Protein AF-A0A817C9F8-F1 (afdb_monomer_lite)

Structure (mmCIF, N/CA/C/O backbone):
data_AF-A0A817C9F8-F1
#
_entry.id   AF-A0A817C9F8-F1
#
loop_
_atom_site.group_PDB
_atom_site.id
_atom_site.type_symbol
_atom_site.label_atom_id
_atom_site.label_alt_id
_atom_site.label_comp_id
_atom_site.label_asym_id
_atom_site.label_entity_id
_atom_site.label_seq_id
_atom_site.pdbx_PDB_ins_code
_atom_site.Cartn_x
_atom_site.Cartn_y
_atom_site.Cartn_z
_atom_site.occupancy
_atom_site.B_iso_or_equiv
_atom_site.auth_seq_id
_atom_site.auth_comp_id
_atom_site.auth_asym_id
_atom_site.auth_atom_id
_atom_site.pdbx_PDB_model_num
ATOM 1 N N . MET A 1 1 ? -70.436 -20.753 82.956 1.00 37.62 1 MET A N 1
ATOM 2 C CA . MET A 1 1 ? -70.720 -20.241 81.593 1.00 37.62 1 MET A CA 1
ATOM 3 C C . MET A 1 1 ? -69.766 -19.113 81.192 1.00 37.62 1 MET A C 1
ATOM 5 O O . MET A 1 1 ? -68.971 -19.349 80.297 1.00 37.62 1 MET A O 1
ATOM 9 N N . PHE A 1 2 ? -69.758 -17.947 81.858 1.00 42.78 2 PHE A N 1
ATOM 10 C CA . PHE A 1 2 ? -68.871 -16.815 81.502 1.00 42.78 2 PHE A CA 1
ATOM 11 C C . PHE A 1 2 ? -67.383 -17.172 81.336 1.00 42.78 2 PHE A C 1
ATOM 13 O O . PHE A 1 2 ? -66.762 -16.722 80.380 1.00 42.78 2 PHE A O 1
ATOM 20 N N . GLN A 1 3 ? -66.824 -18.027 82.197 1.00 46.31 3 GLN A N 1
ATOM 21 C CA . GLN A 1 3 ? -65.422 -18.447 82.095 1.00 46.31 3 GLN A CA 1
ATOM 22 C C . GLN A 1 3 ? -65.111 -19.233 80.803 1.00 46.31 3 GLN A C 1
ATOM 24 O O . GLN A 1 3 ? -64.116 -18.947 80.148 1.00 46.31 3 GLN A O 1
ATOM 29 N N . LEU A 1 4 ? -66.019 -20.109 80.351 1.00 47.19 4 LEU A N 1
ATOM 30 C CA . LEU A 1 4 ? -65.917 -20.784 79.046 1.00 47.19 4 LEU A CA 1
ATOM 31 C C . LEU A 1 4 ? -65.988 -19.794 77.871 1.00 47.19 4 LEU A C 1
ATOM 33 O O . LEU A 1 4 ? -65.312 -19.987 76.868 1.00 47.19 4 LEU A O 1
ATOM 37 N N . ILE A 1 5 ? -66.774 -18.718 77.990 1.00 51.72 5 ILE A N 1
ATOM 38 C CA . ILE A 1 5 ? -66.840 -17.655 76.971 1.00 51.72 5 ILE A CA 1
ATOM 39 C C . ILE A 1 5 ? -65.523 -16.860 76.943 1.00 51.72 5 ILE A C 1
ATOM 41 O O . ILE A 1 5 ? -65.024 -16.536 75.865 1.00 51.72 5 ILE A O 1
ATOM 45 N N . TYR A 1 6 ? -64.930 -16.588 78.109 1.00 58.44 6 TYR A N 1
ATOM 46 C CA . TYR A 1 6 ? -63.625 -15.933 78.224 1.00 58.44 6 TYR A CA 1
ATOM 47 C C . TYR A 1 6 ? -62.496 -16.794 77.636 1.00 58.44 6 TYR A C 1
ATOM 49 O O . TYR A 1 6 ? -61.717 -16.307 76.820 1.00 58.44 6 TYR A O 1
ATOM 57 N N . GLU A 1 7 ? -62.445 -18.083 77.971 1.00 55.41 7 GLU A N 1
ATOM 58 C CA . GLU A 1 7 ? -61.452 -19.024 77.443 1.00 55.41 7 GLU A CA 1
ATOM 59 C C . GLU A 1 7 ? -61.627 -19.254 75.934 1.00 55.41 7 GLU A C 1
ATOM 61 O O . GLU A 1 7 ? -60.643 -19.203 75.197 1.00 55.41 7 GLU A O 1
ATOM 66 N N . TYR A 1 8 ? -62.862 -19.384 75.433 1.00 50.66 8 TYR A N 1
ATOM 67 C CA . TYR A 1 8 ? -63.133 -19.469 73.993 1.00 50.66 8 TYR A CA 1
ATOM 68 C C . TYR A 1 8 ? -62.741 -18.181 73.249 1.00 50.66 8 TYR A C 1
ATOM 70 O O . TYR A 1 8 ? -62.176 -18.249 72.159 1.00 50.66 8 TYR A O 1
ATOM 78 N N . SER A 1 9 ? -62.963 -17.004 73.846 1.00 48.59 9 SER A N 1
ATOM 79 C CA . SER A 1 9 ? -62.485 -15.719 73.314 1.00 48.59 9 SER A CA 1
ATOM 80 C C . SER A 1 9 ? -60.952 -15.652 73.281 1.00 48.59 9 SER A C 1
ATOM 82 O O . SER A 1 9 ? -60.363 -15.270 72.269 1.00 48.59 9 SER A O 1
ATOM 84 N N . LEU A 1 10 ? -60.282 -16.101 74.347 1.00 51.88 10 LEU A N 1
ATOM 85 C CA . LEU A 1 10 ? -58.822 -16.138 74.443 1.00 51.88 10 LEU A CA 1
ATOM 86 C C . LEU A 1 10 ? -58.201 -17.117 73.431 1.00 51.88 10 LEU A C 1
ATOM 88 O O . LEU A 1 10 ? -57.188 -16.796 72.811 1.00 51.88 10 LEU A O 1
ATOM 92 N N . ILE A 1 11 ? -58.819 -18.284 73.227 1.00 49.66 11 ILE A N 1
ATOM 93 C CA . ILE A 1 11 ? -58.425 -19.273 72.215 1.00 49.66 11 ILE A CA 1
ATOM 94 C C . ILE A 1 11 ? -58.672 -18.725 70.805 1.00 49.66 11 ILE A C 1
ATOM 96 O O . ILE A 1 11 ? -57.770 -18.786 69.975 1.00 49.66 11 ILE A O 1
ATOM 100 N N . LYS A 1 12 ? -59.834 -18.115 70.538 1.00 49.22 12 LYS A N 1
ATOM 101 C CA . LYS A 1 12 ? -60.154 -17.523 69.230 1.00 49.22 12 LYS A CA 1
ATOM 102 C C . LYS A 1 12 ? -59.205 -16.378 68.864 1.00 49.22 12 LYS A C 1
ATOM 104 O O . LYS A 1 12 ? -58.719 -16.339 67.739 1.00 49.22 12 LYS A O 1
ATOM 109 N N . ASN A 1 13 ? -58.878 -15.496 69.809 1.00 51.25 13 ASN A N 1
ATOM 110 C CA . ASN A 1 13 ? -57.896 -14.428 69.595 1.00 51.25 13 ASN A CA 1
ATOM 111 C C . ASN A 1 13 ? -56.474 -14.980 69.387 1.00 51.25 13 ASN A C 1
ATOM 113 O O . ASN A 1 13 ? -55.714 -14.424 68.596 1.00 51.25 13 ASN A O 1
ATOM 117 N N . LYS A 1 14 ? -56.115 -16.099 70.035 1.00 51.72 14 LYS A N 1
ATOM 118 C CA . LYS A 1 14 ? -54.856 -16.806 69.755 1.00 51.72 14 LYS A CA 1
ATOM 119 C C . LYS A 1 14 ? -54.850 -17.445 68.362 1.00 51.72 14 LYS A C 1
ATOM 121 O O . LYS A 1 14 ? -53.860 -17.268 67.664 1.00 51.72 14 LYS A O 1
ATOM 126 N N . LEU A 1 15 ? -55.924 -18.113 67.926 1.00 45.56 15 LEU A N 1
ATOM 127 C CA . LEU A 1 15 ? -56.020 -18.647 66.558 1.00 45.56 15 LEU A CA 1
ATOM 128 C C . LEU A 1 15 ? -55.927 -17.532 65.512 1.00 45.56 15 LEU A C 1
ATOM 130 O O . LEU A 1 15 ? -55.116 -17.637 64.606 1.00 45.56 15 LEU A O 1
ATOM 134 N N . PHE A 1 16 ? -56.669 -16.436 65.679 1.00 50.16 16 PHE A N 1
ATOM 135 C CA . PHE A 1 16 ? -56.643 -15.309 64.739 1.00 50.16 16 PHE A CA 1
ATOM 136 C C . PHE A 1 16 ? -55.262 -14.626 64.675 1.00 50.16 16 PHE A C 1
ATOM 138 O O . PHE A 1 16 ? -54.822 -14.180 63.617 1.00 50.16 16 PHE A O 1
ATOM 145 N N . SER A 1 17 ? -54.535 -14.600 65.801 1.00 57.84 17 SER A N 1
ATOM 146 C CA . SER A 1 17 ? -53.122 -14.201 65.841 1.00 57.84 17 SER A CA 1
ATOM 147 C C . SER A 1 17 ? -52.230 -15.172 65.054 1.00 57.84 17 SER A C 1
ATOM 149 O O . SER A 1 17 ? -51.411 -14.726 64.255 1.00 57.84 17 SER A O 1
ATOM 151 N N . TYR A 1 18 ? -52.424 -16.488 65.206 1.00 49.78 18 TYR A N 1
ATOM 152 C CA . TYR A 1 18 ? -51.691 -17.510 64.447 1.00 49.78 18 TYR A CA 1
ATOM 153 C C . TYR A 1 18 ? -51.988 -17.468 62.941 1.00 49.78 18 TYR A C 1
ATOM 155 O O . TYR A 1 18 ? -51.045 -17.501 62.160 1.00 49.78 18 TYR A O 1
ATOM 163 N N . GLU A 1 19 ? -53.249 -17.331 62.523 1.00 58.56 19 GLU A N 1
ATOM 164 C CA . GLU A 1 19 ? -53.637 -17.200 61.108 1.00 58.56 19 GLU A CA 1
ATOM 165 C C . GLU A 1 19 ? -53.006 -15.953 60.469 1.00 58.56 19 GLU A C 1
ATOM 167 O O . GLU A 1 19 ? -52.483 -16.019 59.354 1.00 58.56 19 GLU A O 1
ATOM 172 N N . LYS A 1 20 ? -52.979 -14.820 61.191 1.00 59.16 20 LYS A N 1
ATOM 173 C CA . LYS A 1 20 ? -52.287 -13.605 60.737 1.00 59.16 20 LYS A CA 1
ATOM 174 C C . LYS A 1 20 ? -50.774 -13.812 60.642 1.00 59.16 20 LYS A C 1
ATOM 176 O O . LYS A 1 20 ? -50.188 -13.448 59.626 1.00 59.16 20 LYS A O 1
ATOM 181 N N . LEU A 1 21 ? -50.156 -14.420 61.658 1.00 52.12 21 LEU A N 1
ATOM 182 C CA . LEU A 1 21 ? -48.716 -14.692 61.677 1.00 52.12 21 LEU A CA 1
ATOM 183 C C . LEU A 1 21 ? -48.310 -15.673 60.566 1.00 52.12 21 LEU A C 1
ATOM 185 O O . LEU A 1 21 ? -47.254 -15.521 59.960 1.00 52.12 21 LEU A O 1
ATOM 189 N N . GLU A 1 22 ? -49.160 -16.654 60.260 1.00 53.97 22 GLU A N 1
ATOM 190 C CA . GLU A 1 22 ? -48.961 -17.586 59.154 1.00 53.97 22 GLU A CA 1
ATOM 191 C C . GLU A 1 22 ? -49.121 -16.890 57.797 1.00 53.97 22 GLU A C 1
ATOM 193 O O . GLU A 1 22 ? -48.325 -17.128 56.891 1.00 53.97 22 GLU A O 1
ATOM 198 N N . HIS A 1 23 ? -50.095 -15.988 57.645 1.00 63.59 23 HIS A N 1
ATOM 199 C CA . HIS A 1 23 ? -50.252 -15.202 56.422 1.00 63.59 23 HIS A CA 1
ATOM 200 C C . HIS A 1 23 ? -49.068 -14.244 56.195 1.00 63.59 23 HIS A C 1
ATOM 202 O O . HIS A 1 23 ? -48.556 -14.155 55.076 1.00 63.59 23 HIS A O 1
ATOM 208 N N . GLU A 1 24 ? -48.569 -13.589 57.248 1.00 59.28 24 GLU A N 1
ATOM 209 C CA . GLU A 1 24 ? -47.349 -12.767 57.218 1.00 59.28 24 GLU A CA 1
ATOM 210 C C . GLU A 1 24 ? -46.097 -13.614 56.924 1.00 59.28 24 GLU A C 1
ATOM 212 O O . GLU A 1 24 ? -45.284 -13.235 56.084 1.00 59.28 24 GLU A O 1
ATOM 217 N N . ALA A 1 25 ? -45.962 -14.806 57.514 1.00 49.41 25 ALA A N 1
ATOM 218 C CA . ALA A 1 25 ? -44.856 -15.721 57.222 1.00 49.41 25 ALA A CA 1
ATOM 219 C C . ALA A 1 25 ? -44.895 -16.263 55.780 1.00 49.41 25 ALA A C 1
ATOM 221 O O . ALA A 1 25 ? -43.865 -16.279 55.103 1.00 49.41 25 ALA A O 1
ATOM 222 N N . ARG A 1 26 ? -46.074 -16.663 55.280 1.00 53.75 26 ARG A N 1
ATOM 223 C CA . ARG A 1 26 ? -46.273 -17.112 53.890 1.00 53.75 26 ARG A CA 1
ATOM 224 C C . ARG A 1 26 ? -45.956 -15.986 52.902 1.00 53.75 26 ARG A C 1
ATOM 226 O O . ARG A 1 26 ? -45.233 -16.221 51.938 1.00 53.75 26 ARG A O 1
ATOM 233 N N . THR A 1 27 ? -46.436 -14.764 53.145 1.00 59.94 27 THR A N 1
ATOM 234 C CA . THR A 1 27 ? -46.172 -13.610 52.261 1.00 59.94 27 THR A CA 1
ATOM 235 C C . THR A 1 27 ? -44.717 -13.138 52.317 1.00 59.94 27 THR A C 1
ATOM 237 O O . THR A 1 27 ? -44.156 -12.833 51.263 1.00 59.94 27 THR A O 1
ATOM 240 N N . LEU A 1 28 ? -44.057 -13.155 53.481 1.00 52.25 28 LEU A N 1
ATOM 241 C CA . LEU A 1 28 ? -42.611 -12.914 53.593 1.00 52.25 28 LEU A CA 1
ATOM 242 C C . LEU A 1 28 ? -41.798 -13.945 52.802 1.00 52.25 28 LEU A C 1
ATOM 244 O O . LEU A 1 28 ? -40.912 -13.563 52.033 1.00 52.25 28 LEU A O 1
ATOM 248 N N . LEU A 1 29 ? -42.122 -15.235 52.951 1.00 54.03 29 LEU A N 1
ATOM 249 C CA . LEU A 1 29 ? -41.448 -16.330 52.253 1.00 54.03 29 LEU A CA 1
ATOM 250 C C . LEU A 1 29 ? -41.598 -16.198 50.731 1.00 54.03 29 LEU A C 1
ATOM 252 O O . LEU A 1 29 ? -40.601 -16.229 50.010 1.00 54.03 29 LEU A O 1
ATOM 256 N N . ASP A 1 30 ? -42.820 -15.976 50.246 1.00 51.69 30 ASP A N 1
ATOM 257 C CA . ASP A 1 30 ? -43.106 -15.837 48.816 1.00 51.69 30 ASP A CA 1
ATOM 258 C C . ASP A 1 30 ? -42.467 -14.562 48.225 1.00 51.69 30 ASP A C 1
ATOM 260 O O . ASP A 1 30 ? -41.926 -14.577 47.117 1.00 51.69 30 ASP A O 1
ATOM 264 N N . THR A 1 31 ? -42.411 -13.471 49.000 1.00 54.50 31 THR A N 1
ATOM 265 C CA . THR A 1 31 ? -41.718 -12.230 48.608 1.00 54.50 31 THR A CA 1
ATOM 266 C C . THR A 1 31 ? -40.200 -12.419 48.532 1.00 54.50 31 THR A C 1
ATOM 268 O O . THR A 1 31 ? -39.571 -11.925 47.595 1.00 54.50 31 THR A O 1
ATOM 271 N N . HIS A 1 32 ? -39.589 -13.154 49.470 1.00 51.75 32 HIS A N 1
ATOM 272 C CA . HIS A 1 32 ? -38.157 -13.478 49.423 1.00 51.75 32 HIS A CA 1
ATOM 273 C C . HIS A 1 32 ? -37.809 -14.405 48.250 1.00 51.75 32 HIS A C 1
ATOM 275 O O . HIS A 1 32 ? -36.848 -14.127 47.531 1.00 51.75 32 HIS A O 1
ATOM 281 N N . ILE A 1 33 ? -38.612 -15.448 48.007 1.00 52.22 33 ILE A N 1
ATOM 282 C CA . ILE A 1 33 ? -38.429 -16.381 46.881 1.00 52.22 33 ILE A CA 1
ATOM 283 C C . ILE A 1 33 ? -38.527 -15.652 45.530 1.00 52.22 33 ILE A C 1
ATOM 285 O O . ILE A 1 33 ? -37.768 -15.963 44.614 1.00 52.22 33 ILE A O 1
ATOM 289 N N . ARG A 1 34 ? -39.410 -14.650 45.400 1.00 48.12 34 ARG A N 1
ATOM 290 C CA . ARG A 1 34 ? -39.552 -13.856 44.166 1.00 48.12 34 ARG A CA 1
ATOM 291 C C . ARG A 1 34 ? -38.481 -12.771 43.978 1.00 48.12 34 ARG A C 1
ATOM 293 O O . ARG A 1 34 ? -38.230 -12.401 42.834 1.00 48.12 34 ARG A O 1
ATOM 300 N N . LYS A 1 35 ? -37.868 -12.236 45.048 1.00 42.81 35 LYS A N 1
ATOM 301 C CA . LYS A 1 35 ? -36.871 -11.141 44.950 1.00 42.81 35 LYS A CA 1
ATOM 302 C C . LYS A 1 35 ? -35.405 -11.581 44.903 1.00 42.81 35 LYS A C 1
ATOM 304 O O . LYS A 1 35 ? -34.593 -10.805 44.407 1.00 42.81 35 LYS A O 1
ATOM 309 N N . TYR A 1 36 ? -35.042 -12.769 45.395 1.00 43.47 36 TYR A N 1
ATOM 310 C CA . TYR A 1 36 ? -33.632 -13.159 45.522 1.00 43.47 36 TYR A CA 1
ATOM 311 C C . TYR A 1 36 ? -33.294 -14.518 44.908 1.00 43.47 36 TYR A C 1
ATOM 313 O O . TYR A 1 36 ? -33.835 -15.552 45.291 1.00 43.47 36 TYR A O 1
ATOM 321 N N . SER A 1 37 ? -32.250 -14.532 44.075 1.00 47.09 37 SER A N 1
ATOM 322 C CA . SER A 1 37 ? -31.416 -15.718 43.846 1.00 47.09 37 SER A CA 1
ATOM 323 C C . SER A 1 37 ? -30.625 -16.016 45.127 1.00 47.09 37 SER A C 1
ATOM 325 O O . SER A 1 37 ? -29.477 -15.594 45.265 1.00 47.09 37 SER A O 1
ATOM 327 N N . ILE A 1 38 ? -31.281 -16.657 46.101 1.00 48.88 38 ILE A N 1
ATOM 328 C CA . ILE A 1 38 ? -30.798 -16.818 47.482 1.00 48.88 38 ILE A CA 1
ATOM 329 C C . ILE A 1 38 ? -29.390 -17.437 47.503 1.00 48.88 38 ILE A C 1
ATOM 331 O O . ILE A 1 38 ? -29.189 -18.559 47.035 1.00 48.88 38 ILE A O 1
ATOM 335 N N . SER A 1 39 ? -28.410 -16.731 48.080 1.00 52.34 39 SER A N 1
ATOM 336 C CA . SER A 1 39 ? -27.081 -17.305 48.313 1.00 52.34 39 SER A CA 1
ATOM 337 C C . SER A 1 39 ? -27.146 -18.365 49.419 1.00 52.34 39 SER A C 1
ATOM 339 O O . SER A 1 39 ? -27.883 -18.207 50.395 1.00 52.34 39 SER A O 1
ATOM 341 N N . ASN A 1 40 ? -26.369 -19.448 49.288 1.00 50.59 40 ASN A N 1
ATOM 342 C CA . ASN A 1 40 ? -26.449 -20.614 50.182 1.00 50.59 40 ASN A CA 1
ATOM 343 C C . ASN A 1 40 ? -26.409 -20.271 51.685 1.00 50.59 40 ASN A C 1
ATOM 345 O O . ASN A 1 40 ? -27.051 -20.955 52.477 1.00 50.59 40 ASN A O 1
ATOM 349 N N . GLU A 1 41 ? -25.689 -19.222 52.085 1.00 47.81 41 GLU A N 1
ATOM 350 C CA . GLU A 1 41 ? -25.575 -18.786 53.484 1.00 47.81 41 GLU A CA 1
ATOM 351 C C . GLU A 1 41 ? -26.911 -18.280 54.055 1.00 47.81 41 GLU A C 1
ATOM 353 O O . GLU A 1 41 ? -27.277 -18.640 55.175 1.00 47.81 41 GLU A O 1
ATOM 358 N N . HIS A 1 42 ? -27.693 -17.533 53.268 1.00 51.88 42 HIS A N 1
ATOM 359 C CA . HIS A 1 42 ? -29.029 -17.081 53.671 1.00 51.88 42 HIS A CA 1
ATOM 360 C C . HIS A 1 42 ? -29.999 -18.260 53.790 1.00 51.88 42 HIS A C 1
ATOM 362 O O . HIS A 1 42 ? -30.770 -18.325 54.747 1.00 51.88 42 HIS A O 1
ATOM 368 N N . PHE A 1 43 ? -29.920 -19.232 52.873 1.00 55.34 43 PHE A N 1
ATOM 369 C CA . PHE A 1 43 ? -30.737 -20.444 52.953 1.00 55.34 43 PHE A CA 1
ATOM 370 C C . PHE A 1 43 ? -30.421 -21.267 54.212 1.00 55.34 43 PHE A C 1
ATOM 372 O O . PHE A 1 43 ? -31.338 -21.661 54.929 1.00 55.34 43 PHE A O 1
ATOM 379 N N . VAL A 1 44 ? -29.136 -21.475 54.532 1.00 54.00 44 VAL A N 1
ATOM 380 C CA . VAL A 1 44 ? -28.721 -22.180 55.759 1.00 54.00 44 VAL A CA 1
ATOM 381 C C . VAL A 1 44 ? -29.173 -21.427 57.014 1.00 54.00 44 VAL A C 1
ATOM 383 O O . VAL A 1 44 ? -29.672 -22.060 57.942 1.00 54.00 44 VAL A O 1
ATOM 386 N N . SER A 1 45 ? -29.075 -20.094 57.037 1.00 53.62 45 SER A N 1
ATOM 387 C CA . SER A 1 45 ? -29.552 -19.277 58.163 1.00 53.62 45 SER A CA 1
ATOM 388 C C . SER A 1 45 ? -31.065 -19.420 58.388 1.00 53.62 45 SER A C 1
ATOM 390 O O . SER A 1 45 ? -31.504 -19.691 59.510 1.00 53.62 45 SER A O 1
ATOM 392 N N . ILE A 1 46 ? -31.869 -19.334 57.321 1.00 61.16 46 ILE A N 1
ATOM 393 C CA . ILE A 1 46 ? -33.328 -19.532 57.378 1.00 61.16 46 ILE A CA 1
ATOM 394 C C . ILE A 1 46 ? -33.662 -20.962 57.828 1.00 61.16 46 ILE A C 1
ATOM 396 O O . ILE A 1 46 ? -34.486 -21.143 58.720 1.00 61.16 46 ILE A O 1
ATOM 400 N N . PHE A 1 47 ? -32.987 -21.978 57.284 1.00 58.56 47 PHE A N 1
ATOM 401 C CA . PHE A 1 47 ? -33.220 -23.385 57.625 1.00 58.56 47 PHE A CA 1
ATOM 402 C C . PHE A 1 47 ? -32.875 -23.703 59.092 1.00 58.56 47 PHE A C 1
ATOM 404 O O . PHE A 1 47 ? -33.664 -24.335 59.791 1.00 58.56 47 PHE A O 1
ATOM 411 N N . VAL A 1 48 ? -31.746 -23.197 59.604 1.00 57.22 48 VAL A N 1
ATOM 412 C CA . VAL A 1 48 ? -31.369 -23.322 61.026 1.00 57.22 48 VAL A CA 1
ATOM 413 C C . VAL A 1 48 ? -32.328 -22.546 61.934 1.00 57.22 48 VAL A C 1
ATOM 415 O O . VAL A 1 48 ? -32.628 -23.005 63.035 1.00 57.22 48 VAL A O 1
ATOM 418 N N . THR A 1 49 ? -32.848 -21.401 61.485 1.00 59.91 49 THR A N 1
ATOM 419 C CA . THR A 1 49 ? -33.840 -20.618 62.241 1.00 59.91 49 THR A CA 1
ATOM 420 C C . THR A 1 49 ? -35.191 -21.333 62.298 1.00 59.91 49 THR A C 1
ATOM 422 O O . THR A 1 49 ? -35.781 -21.413 63.372 1.00 59.91 49 THR A O 1
ATOM 425 N N . LEU A 1 50 ? -35.640 -21.939 61.194 1.00 57.56 50 LEU A N 1
ATOM 426 C CA . LEU A 1 50 ? -36.840 -22.779 61.156 1.00 57.56 50 LEU A CA 1
ATOM 427 C C . LEU A 1 50 ? -36.696 -24.018 62.049 1.00 57.56 50 LEU A C 1
ATOM 429 O O . LEU A 1 50 ? -37.600 -24.291 62.831 1.00 57.56 50 LEU A O 1
ATOM 433 N N . ILE A 1 51 ? -35.553 -24.715 62.019 1.00 57.38 51 ILE A N 1
ATOM 434 C CA . ILE A 1 51 ? -35.285 -25.846 62.928 1.00 57.38 51 ILE A CA 1
ATOM 435 C C . ILE A 1 51 ? -35.275 -25.390 64.393 1.00 57.38 51 ILE A C 1
ATOM 437 O O . ILE A 1 51 ? -35.874 -26.050 65.238 1.00 57.38 51 ILE A O 1
ATOM 441 N N . ARG A 1 52 ? -34.657 -24.243 64.712 1.00 50.28 52 ARG A N 1
ATOM 442 C CA . ARG A 1 52 ? -34.678 -23.685 66.075 1.00 50.28 52 ARG A CA 1
ATOM 443 C C . ARG A 1 52 ? -36.090 -23.331 66.531 1.00 50.28 52 ARG A C 1
ATOM 445 O O . ARG A 1 52 ? -36.436 -23.668 67.656 1.00 50.28 52 ARG A O 1
ATOM 452 N N . LEU A 1 53 ? -36.907 -22.711 65.680 1.00 48.91 53 LEU A N 1
ATOM 453 C CA . LEU A 1 53 ? -38.320 -22.463 65.975 1.00 48.91 53 LEU A CA 1
ATOM 454 C C . LEU A 1 53 ? -39.065 -23.783 66.215 1.00 48.91 53 LEU A C 1
ATOM 456 O O . LEU A 1 53 ? -39.729 -23.917 67.237 1.00 48.91 53 LEU A O 1
ATOM 460 N N . PHE A 1 54 ? -38.869 -24.790 65.360 1.00 50.44 54 PHE A N 1
ATOM 461 C CA . PHE A 1 54 ? -39.477 -26.115 65.512 1.00 50.44 54 PHE A CA 1
ATOM 462 C C . PHE A 1 54 ? -39.119 -26.762 66.863 1.00 50.44 54 PHE A C 1
ATOM 464 O O . PHE A 1 54 ? -40.010 -27.184 67.596 1.00 50.44 54 PHE A O 1
ATOM 471 N N . SER A 1 55 ? -37.836 -26.760 67.250 1.00 47.19 55 SER A N 1
ATOM 472 C CA . SER A 1 55 ? -37.376 -27.280 68.549 1.00 47.19 55 SER A CA 1
ATOM 473 C C . SER A 1 55 ? -37.813 -26.442 69.757 1.00 47.19 55 SER A C 1
ATOM 475 O O . SER A 1 55 ? -38.006 -26.999 70.831 1.00 47.19 55 SER A O 1
ATOM 477 N N . ILE A 1 56 ? -37.970 -25.121 69.618 1.00 44.34 56 ILE A N 1
ATOM 478 C CA . ILE A 1 56 ? -38.423 -24.242 70.711 1.00 44.34 56 ILE A CA 1
ATOM 479 C C . ILE A 1 56 ? -39.944 -24.351 70.914 1.00 44.34 56 ILE A C 1
ATOM 481 O O . ILE A 1 56 ? -40.420 -24.249 72.043 1.00 44.34 56 ILE A O 1
ATOM 485 N N . THR A 1 57 ? -40.718 -24.594 69.852 1.00 44.81 57 THR A N 1
ATOM 486 C CA . THR A 1 57 ? -42.180 -24.761 69.930 1.00 44.81 57 THR A CA 1
ATOM 487 C C . THR A 1 57 ? -42.611 -26.185 70.321 1.00 44.81 57 THR A C 1
ATOM 489 O O . THR A 1 57 ? -43.736 -26.359 70.791 1.00 44.81 57 THR A O 1
ATOM 492 N N . PHE A 1 58 ? -41.747 -27.202 70.194 1.00 46.69 58 PHE A N 1
ATOM 493 C CA . PHE A 1 58 ? -42.057 -28.590 70.574 1.00 46.69 58 PHE A CA 1
ATOM 494 C C . PHE A 1 58 ? -41.292 -29.090 71.808 1.00 46.69 58 PHE A C 1
ATOM 496 O O . PHE A 1 58 ? -40.247 -29.726 71.717 1.00 46.69 58 PHE A O 1
ATOM 503 N N . SER A 1 59 ? -41.917 -28.904 72.973 1.00 39.09 59 SER A N 1
ATOM 504 C CA . SER A 1 59 ? -41.655 -29.676 74.196 1.00 39.09 59 SER A CA 1
ATOM 505 C C . SER A 1 59 ? -42.858 -30.581 74.507 1.00 39.09 59 SER A C 1
ATOM 507 O O . SER A 1 59 ? -43.489 -30.446 75.554 1.00 39.09 59 SER A O 1
ATOM 509 N N . MET A 1 60 ? -43.207 -31.476 73.576 1.00 43.00 60 MET A N 1
ATOM 510 C CA . MET A 1 60 ? -44.268 -32.479 73.754 1.00 43.00 60 MET A CA 1
ATOM 511 C C . MET A 1 60 ? -43.682 -33.891 73.850 1.00 43.00 60 MET A C 1
ATOM 513 O O . MET A 1 60 ? -42.616 -34.168 73.302 1.00 43.00 60 MET A O 1
ATOM 517 N N . GLN A 1 61 ? -44.391 -34.776 74.551 1.00 46.25 61 GLN A N 1
ATOM 518 C CA . GLN A 1 61 ? -44.052 -36.192 74.667 1.00 46.25 61 GLN A CA 1
ATOM 519 C C . GLN A 1 61 ? -44.286 -36.881 73.314 1.00 46.25 61 GLN A C 1
ATOM 521 O O . GLN A 1 61 ? -45.429 -37.048 72.896 1.00 46.25 61 GLN A O 1
ATOM 526 N N . LEU A 1 62 ? -43.207 -37.261 72.625 1.00 46.34 62 LEU A N 1
ATOM 527 C CA . LEU A 1 62 ? -43.275 -38.171 71.479 1.00 46.34 62 LEU A CA 1
ATOM 528 C C . LEU A 1 62 ? -43.589 -39.581 71.989 1.00 46.34 62 LEU A C 1
ATOM 530 O O . LEU A 1 62 ? -43.029 -40.002 73.002 1.00 46.34 62 LEU A O 1
ATOM 534 N N . THR A 1 63 ? -44.454 -40.319 71.296 1.00 54.97 63 THR A N 1
ATOM 535 C CA . THR A 1 63 ? -44.679 -41.732 71.618 1.00 54.97 63 THR A CA 1
ATOM 536 C C . THR A 1 63 ? -43.565 -42.600 71.032 1.00 54.97 63 THR A C 1
ATOM 538 O O . THR A 1 63 ? -42.873 -42.210 70.089 1.00 54.97 63 THR A O 1
ATOM 541 N N . GLU A 1 64 ? -43.411 -43.818 71.551 1.00 48.69 64 GLU A N 1
ATOM 542 C CA . GLU A 1 64 ? -42.430 -44.792 71.050 1.00 48.69 64 GLU A CA 1
ATOM 543 C C . GLU A 1 64 ? -42.608 -45.081 69.543 1.00 48.69 64 GLU A C 1
ATOM 545 O O . GLU A 1 64 ? -41.627 -45.241 68.817 1.00 48.69 64 GLU A O 1
ATOM 550 N N . ARG A 1 65 ? -43.852 -45.036 69.034 1.00 53.09 65 ARG A N 1
ATOM 551 C CA . ARG A 1 65 ? -44.145 -45.129 67.593 1.00 53.09 65 ARG A CA 1
ATOM 552 C C . ARG A 1 65 ? -43.595 -43.951 66.797 1.00 53.09 65 ARG A C 1
ATOM 554 O O . ARG A 1 65 ? -43.029 -44.172 65.729 1.00 53.09 65 ARG A O 1
ATOM 561 N N . ASP A 1 66 ? -43.744 -42.728 67.300 1.00 49.25 66 ASP A N 1
ATOM 562 C CA . ASP A 1 66 ? -43.248 -41.524 66.622 1.00 49.25 66 ASP A CA 1
ATOM 563 C C . ASP A 1 66 ? -41.717 -41.539 66.573 1.00 49.25 66 ASP A C 1
ATOM 565 O O . ASP A 1 66 ? -41.119 -41.273 65.531 1.00 49.25 66 ASP A O 1
ATOM 569 N N . PHE A 1 67 ? -41.080 -41.943 67.677 1.00 53.66 67 PHE A N 1
ATOM 570 C CA . PHE A 1 67 ? -39.634 -42.141 67.752 1.00 53.66 67 PHE A CA 1
ATOM 571 C C . PHE A 1 67 ? -39.152 -43.172 66.723 1.00 53.66 67 PHE A C 1
ATOM 573 O O . PHE A 1 67 ? -38.213 -42.907 65.973 1.00 53.66 67 PHE A O 1
ATOM 580 N N . GLN A 1 68 ? -39.818 -44.326 66.634 1.00 58.59 68 GLN A N 1
ATOM 581 C CA . GLN A 1 68 ? -39.433 -45.404 65.724 1.00 58.59 68 GLN A CA 1
ATOM 582 C C . GLN A 1 68 ? -39.700 -45.047 64.248 1.00 58.59 68 GLN A C 1
ATOM 584 O O . GLN A 1 68 ? -38.903 -45.397 63.376 1.00 58.59 68 GLN A O 1
ATOM 589 N N . ALA A 1 69 ? -40.748 -44.266 63.960 1.00 57.41 69 ALA A N 1
ATOM 590 C CA . ALA A 1 69 ? -40.987 -43.682 62.639 1.00 57.41 69 ALA A CA 1
ATOM 591 C C . ALA A 1 69 ? -39.891 -42.673 62.246 1.00 57.41 69 ALA A C 1
ATOM 593 O O . ALA A 1 69 ? -39.350 -42.758 61.143 1.00 57.41 69 ALA A O 1
ATOM 594 N N . ILE A 1 70 ? -39.504 -41.767 63.154 1.00 52.22 70 ILE A N 1
ATOM 595 C CA . ILE A 1 70 ? -38.404 -40.808 62.945 1.00 52.22 70 ILE A CA 1
ATOM 596 C C . ILE A 1 70 ? -37.069 -41.542 62.751 1.00 52.22 70 ILE A C 1
ATOM 598 O O . ILE A 1 70 ? -36.297 -41.189 61.861 1.00 52.22 70 ILE A O 1
ATOM 602 N N . GLN A 1 71 ? -36.794 -42.585 63.538 1.00 60.12 71 GLN A N 1
ATOM 603 C CA . GLN A 1 71 ? -35.560 -43.363 63.438 1.00 60.12 71 GLN A CA 1
ATOM 604 C C . GLN A 1 71 ? -35.462 -44.110 62.098 1.00 60.12 71 GLN A C 1
ATOM 606 O O . GLN A 1 71 ? -34.403 -44.091 61.467 1.00 60.12 71 GLN A O 1
ATOM 611 N N . ASN A 1 72 ? -36.565 -44.693 61.619 1.00 63.75 72 ASN A N 1
ATOM 612 C CA . ASN A 1 72 ? -36.635 -45.290 60.284 1.00 63.75 72 ASN A CA 1
ATOM 613 C C . ASN A 1 72 ? -36.442 -44.235 59.182 1.00 63.75 72 ASN A C 1
ATOM 615 O O . ASN A 1 72 ? -35.612 -44.434 58.299 1.00 63.75 72 ASN A O 1
ATOM 619 N N . LEU A 1 73 ? -37.092 -43.069 59.284 1.00 51.53 73 LEU A N 1
ATOM 620 C CA . LEU A 1 73 ? -36.932 -41.976 58.317 1.00 51.53 73 LEU A CA 1
ATOM 621 C C . LEU A 1 73 ? -35.483 -41.449 58.256 1.00 51.53 73 LEU A C 1
ATOM 623 O O . LEU A 1 73 ? -34.970 -41.156 57.177 1.00 51.53 73 LEU A O 1
ATOM 627 N N . CYS A 1 74 ? -34.794 -41.363 59.398 1.00 52.06 74 CYS A N 1
ATOM 628 C CA . CYS A 1 74 ? -33.369 -41.026 59.462 1.00 52.06 74 CYS A CA 1
ATOM 629 C C . CYS A 1 74 ? -32.486 -42.104 58.812 1.00 52.06 74 CYS A C 1
ATOM 631 O O . CYS A 1 74 ? -31.522 -41.767 58.123 1.00 52.06 74 CYS A O 1
ATOM 633 N N . ASN A 1 75 ? -32.814 -43.388 58.984 1.00 60.59 75 ASN A N 1
ATOM 634 C CA . ASN A 1 75 ? -32.112 -44.486 58.317 1.00 60.59 75 ASN A CA 1
ATOM 635 C C . ASN A 1 75 ? -32.312 -44.444 56.793 1.00 60.59 75 ASN A C 1
ATOM 637 O O . ASN A 1 75 ? -31.329 -44.551 56.058 1.00 60.59 75 ASN A O 1
ATOM 641 N N . ASP A 1 76 ? -33.535 -44.207 56.318 1.00 55.88 76 ASP A N 1
ATOM 642 C CA . ASP A 1 76 ? -33.850 -44.065 54.891 1.00 55.88 76 ASP A CA 1
ATOM 643 C C . ASP A 1 76 ? -33.143 -42.849 54.272 1.00 55.88 76 ASP A C 1
ATOM 645 O O . ASP A 1 76 ? -32.567 -42.941 53.186 1.00 55.88 76 ASP A O 1
ATOM 649 N N . LEU A 1 77 ? -33.109 -41.712 54.978 1.00 49.66 77 LEU A N 1
ATOM 650 C CA . LEU A 1 77 ? -32.369 -40.522 54.548 1.00 49.66 77 LEU A CA 1
ATOM 651 C C . LEU A 1 77 ? -30.862 -40.791 54.444 1.00 49.66 77 LEU A C 1
ATOM 653 O O . LEU A 1 77 ? -30.259 -40.419 53.435 1.00 49.66 77 LEU A O 1
ATOM 657 N N . ASN A 1 78 ? -30.270 -41.489 55.420 1.00 53.66 78 ASN A N 1
ATOM 658 C CA . ASN A 1 78 ? -28.864 -41.902 55.377 1.00 53.66 78 ASN A CA 1
ATOM 659 C C . ASN A 1 78 ? -28.578 -42.874 54.212 1.00 53.66 78 ASN A C 1
ATOM 661 O O . ASN A 1 78 ? -27.549 -42.748 53.551 1.00 53.66 78 ASN A O 1
ATOM 665 N N . GLN A 1 79 ? -29.492 -43.805 53.913 1.00 55.38 79 GLN A N 1
ATOM 666 C CA . GLN A 1 79 ? -29.362 -44.741 52.786 1.00 55.38 79 GLN A CA 1
ATOM 667 C C . GLN A 1 79 ? -29.599 -44.086 51.414 1.00 55.38 79 GLN A C 1
ATOM 669 O O . GLN A 1 79 ? -29.034 -44.534 50.417 1.00 55.38 79 GLN A O 1
ATOM 674 N N . SER A 1 80 ? -30.396 -43.014 51.345 1.00 52.38 80 SER A N 1
ATOM 675 C CA . SER A 1 80 ? -30.821 -42.378 50.086 1.00 52.38 80 SER A CA 1
ATOM 676 C C . SER A 1 80 ? -29.680 -41.832 49.216 1.00 52.38 80 SER A C 1
ATOM 678 O O . SER A 1 80 ? -29.863 -41.630 48.015 1.00 52.38 80 SER A O 1
ATOM 680 N N . ASN A 1 81 ? -28.506 -41.585 49.812 1.00 47.34 81 ASN A N 1
ATOM 681 C CA . ASN A 1 81 ? -27.267 -41.178 49.138 1.00 47.34 81 ASN A CA 1
ATOM 682 C C . ASN A 1 81 ? -27.382 -39.889 48.279 1.00 47.34 81 ASN A C 1
ATOM 684 O O . ASN A 1 81 ? -26.603 -39.653 47.356 1.00 47.34 81 ASN A O 1
ATOM 688 N N . ILE A 1 82 ? -28.361 -39.027 48.592 1.00 47.78 82 ILE A N 1
ATOM 689 C CA . ILE A 1 82 ? -28.769 -37.865 47.775 1.00 47.78 82 ILE A CA 1
ATOM 690 C C . ILE A 1 82 ? -27.691 -36.762 47.665 1.00 47.78 82 ILE A C 1
ATOM 692 O O . ILE A 1 82 ? -27.758 -35.938 46.752 1.00 47.78 82 ILE A O 1
ATOM 696 N N . PHE A 1 83 ? -26.693 -36.729 48.556 1.00 43.16 83 PHE A N 1
ATOM 697 C CA . PHE A 1 83 ? -25.824 -35.556 48.731 1.00 43.16 83 PHE A CA 1
ATOM 698 C C . PHE A 1 83 ? -24.411 -35.620 48.128 1.00 43.16 83 PHE A C 1
ATOM 700 O O . PHE A 1 83 ? -23.813 -34.557 47.960 1.00 43.16 83 PHE A O 1
ATOM 707 N N . PHE A 1 84 ? -23.868 -36.790 47.760 1.00 45.06 84 PHE A N 1
ATOM 708 C CA . PHE A 1 84 ? -22.446 -36.893 47.381 1.00 45.06 84 PHE A CA 1
ATOM 709 C C . PHE A 1 84 ? -22.173 -37.640 46.068 1.00 45.06 84 PHE A C 1
ATOM 711 O O . PHE A 1 84 ? -21.882 -38.832 46.036 1.00 45.06 84 PHE A O 1
ATOM 718 N N . LYS A 1 85 ? -22.121 -36.872 44.972 1.00 40.44 85 LYS A N 1
ATOM 719 C CA . LYS A 1 85 ? -21.346 -37.211 43.765 1.00 40.44 85 LYS A CA 1
ATOM 720 C C . LYS A 1 85 ? -20.187 -36.227 43.583 1.00 40.44 85 LYS A C 1
ATOM 722 O O . LYS A 1 85 ? -20.267 -35.308 42.778 1.00 40.44 85 LYS A O 1
ATOM 727 N N . ASN A 1 86 ? -19.150 -36.416 44.398 1.00 37.94 86 ASN A N 1
ATOM 728 C CA . ASN A 1 86 ? -17.730 -36.123 44.147 1.00 37.94 86 ASN A CA 1
ATOM 729 C C . ASN A 1 86 ? -16.962 -36.524 45.416 1.00 37.94 86 ASN A C 1
ATOM 731 O O . ASN A 1 86 ? -17.330 -36.099 46.509 1.00 37.94 86 ASN A O 1
ATOM 735 N N . GLY A 1 87 ? -15.952 -37.387 45.293 1.00 45.28 87 GLY A N 1
ATOM 736 C CA . GLY A 1 87 ? -15.296 -37.994 46.455 1.00 45.28 87 GLY A CA 1
ATOM 737 C C . GLY A 1 87 ? -14.239 -37.096 47.099 1.00 45.28 87 GLY A C 1
ATOM 738 O O . GLY A 1 87 ? -13.397 -36.554 46.389 1.00 45.28 87 GLY A O 1
ATOM 739 N N . LEU A 1 88 ? -14.264 -36.997 48.434 1.00 37.47 88 LEU A N 1
ATOM 740 C CA . LEU A 1 88 ? -13.121 -36.641 49.287 1.00 37.47 88 LEU A CA 1
ATOM 741 C C . LEU A 1 88 ? -13.436 -36.942 50.771 1.00 37.47 88 LEU A C 1
ATOM 743 O O . LEU A 1 88 ? -14.357 -36.358 51.335 1.00 37.47 88 LEU A O 1
ATOM 747 N N . SER A 1 89 ? -12.607 -37.788 51.397 1.00 41.06 89 SER A N 1
ATOM 748 C CA . SER A 1 89 ? -12.528 -38.135 52.837 1.00 41.06 89 SER A CA 1
ATOM 749 C C . SER A 1 89 ? -13.720 -38.833 53.528 1.00 41.06 89 SER A C 1
ATOM 751 O O . SER A 1 89 ? -14.865 -38.393 53.474 1.00 41.06 89 SER A O 1
ATOM 753 N N . ASP A 1 90 ? -13.401 -39.894 54.276 1.00 43.50 90 ASP A N 1
ATOM 754 C CA . ASP A 1 90 ? -14.340 -40.803 54.950 1.00 43.50 90 ASP A CA 1
ATOM 755 C C . ASP A 1 90 ? -14.860 -40.281 56.306 1.00 43.50 90 ASP A C 1
ATOM 757 O O . ASP A 1 90 ? -14.623 -40.867 57.363 1.00 43.50 90 ASP A O 1
ATOM 761 N N . SER A 1 91 ? -15.588 -39.162 56.297 1.00 48.50 91 SER A N 1
ATOM 762 C CA . SER A 1 91 ? -16.286 -38.640 57.484 1.00 48.50 91 SER A CA 1
ATOM 763 C C . SER A 1 91 ? -17.785 -38.459 57.230 1.00 48.50 91 SER A C 1
ATOM 765 O O . SER A 1 91 ? -18.303 -37.352 57.100 1.00 48.50 91 SER A O 1
ATOM 767 N N . HIS A 1 92 ? -18.518 -39.576 57.170 1.00 45.94 92 HIS A N 1
ATOM 768 C CA . HIS A 1 92 ? -19.976 -39.538 57.047 1.00 45.94 92 HIS A CA 1
ATOM 769 C C . HIS A 1 92 ? -20.622 -38.823 58.255 1.00 45.94 92 HIS A C 1
ATOM 771 O O . HIS A 1 92 ? -20.374 -39.223 59.398 1.00 45.94 92 HIS A O 1
ATOM 777 N N . PRO A 1 93 ? -21.466 -37.795 58.037 1.00 43.56 93 PRO A N 1
ATOM 778 C CA . PRO A 1 93 ? -22.189 -37.137 59.116 1.00 43.56 93 PRO A CA 1
ATOM 779 C C . PRO A 1 93 ? -23.295 -38.062 59.630 1.00 43.56 93 PRO A C 1
ATOM 781 O O . PRO A 1 93 ? -24.273 -38.329 58.935 1.00 43.56 93 PRO A O 1
ATOM 784 N N . GLN A 1 94 ? -23.147 -38.558 60.856 1.00 48.22 94 GLN A N 1
ATOM 785 C CA . GLN A 1 94 ? -24.163 -39.392 61.493 1.00 48.22 94 GLN A CA 1
ATOM 786 C C . GLN A 1 94 ? -25.181 -38.512 62.227 1.00 48.22 94 GLN A C 1
ATOM 788 O O . GLN A 1 94 ? -24.836 -37.795 63.173 1.00 48.22 94 GLN A O 1
ATOM 793 N N . ILE A 1 95 ? -26.441 -38.594 61.793 1.00 44.47 95 ILE A N 1
ATOM 794 C CA . ILE A 1 95 ? -27.599 -38.122 62.558 1.00 44.47 95 ILE A CA 1
ATOM 795 C C . ILE A 1 95 ? -27.884 -39.176 63.629 1.00 44.47 95 ILE A C 1
ATOM 797 O O . ILE A 1 95 ? -28.208 -40.317 63.305 1.00 44.47 95 ILE A O 1
ATOM 801 N N . GLY A 1 96 ? -27.730 -38.802 64.897 1.00 42.06 96 GLY A N 1
ATOM 802 C CA . GLY A 1 96 ? -27.979 -39.666 66.047 1.00 42.06 96 GLY A CA 1
ATOM 803 C C . GLY A 1 96 ? -29.041 -39.071 66.962 1.00 42.06 96 GLY A C 1
ATOM 804 O O . GLY A 1 96 ? -29.105 -37.854 67.139 1.00 42.06 96 GLY A O 1
ATOM 805 N N . VAL A 1 97 ? -29.858 -39.934 67.560 1.00 42.88 97 VAL A N 1
ATOM 806 C CA . VAL A 1 97 ? -30.807 -39.557 68.613 1.00 42.88 97 VAL A CA 1
ATOM 807 C C . VAL A 1 97 ? -30.332 -40.190 69.914 1.00 42.88 97 VAL A C 1
ATOM 809 O O . VAL A 1 97 ? -30.097 -41.396 69.960 1.00 42.88 97 VAL A O 1
ATOM 812 N N . LEU A 1 98 ? -30.154 -39.379 70.956 1.00 42.31 98 LEU A N 1
ATOM 813 C CA . LEU A 1 98 ? -29.726 -39.837 72.275 1.00 42.31 98 LEU A CA 1
ATOM 814 C C . LEU A 1 98 ? -30.851 -39.647 73.291 1.00 42.31 98 LEU A C 1
ATOM 816 O O . LEU A 1 98 ? -31.383 -38.546 73.452 1.00 42.31 98 LEU A O 1
ATOM 820 N N . MET A 1 99 ? -31.165 -40.730 73.993 1.00 40.19 99 MET A N 1
ATOM 821 C CA . MET A 1 99 ? -32.081 -40.747 75.128 1.00 40.19 99 MET A CA 1
ATOM 822 C C . MET A 1 99 ? -31.312 -40.367 76.394 1.00 40.19 99 MET A C 1
ATOM 824 O O . MET A 1 99 ? -30.315 -41.009 76.726 1.00 40.19 99 MET A O 1
ATOM 828 N N . VAL A 1 100 ? -31.767 -39.334 77.105 1.00 45.09 100 VAL A N 1
ATOM 829 C CA . VAL A 1 100 ? -31.254 -38.990 78.439 1.00 45.09 100 VAL A CA 1
ATOM 830 C C . VAL A 1 100 ? -32.395 -39.168 79.451 1.00 45.09 100 VAL A C 1
ATOM 832 O O . VAL A 1 100 ? -33.333 -38.362 79.444 1.00 45.09 100 VAL A O 1
ATOM 835 N N . PRO A 1 101 ? -32.362 -40.210 80.305 1.00 40.69 101 PRO A N 1
ATOM 836 C CA . PRO A 1 101 ? -33.427 -40.461 81.271 1.00 40.69 101 PRO A CA 1
ATOM 837 C C . PRO A 1 101 ? -33.437 -39.381 82.361 1.00 40.69 101 PRO A C 1
ATOM 839 O O . PRO A 1 101 ? -32.405 -39.059 82.953 1.00 40.69 101 PRO A O 1
ATOM 842 N N . SER A 1 102 ? -34.612 -38.809 82.636 1.00 40.78 102 SER A N 1
ATOM 843 C CA . SER A 1 102 ? -34.783 -37.751 83.638 1.00 40.78 102 SER A CA 1
ATOM 844 C C . SER A 1 102 ? -35.345 -38.327 84.940 1.00 40.78 102 SER A C 1
ATOM 846 O O . SER A 1 102 ? -36.508 -38.717 85.006 1.00 40.78 102 SER A O 1
ATOM 848 N N . ALA A 1 103 ? -34.511 -38.372 85.983 1.00 42.44 103 ALA A N 1
ATOM 849 C CA . ALA A 1 103 ? -34.773 -39.135 87.209 1.00 42.44 103 ALA A CA 1
ATOM 850 C C . ALA A 1 103 ? -36.052 -38.750 87.987 1.00 42.44 103 ALA A C 1
ATOM 852 O O . ALA A 1 103 ? -36.571 -39.580 88.726 1.00 42.44 103 ALA A O 1
ATOM 853 N N . ASN A 1 104 ? -36.571 -37.526 87.817 1.00 42.03 104 ASN A N 1
ATOM 854 C CA . ASN A 1 104 ? -37.633 -36.958 88.664 1.00 42.03 104 ASN A CA 1
ATOM 855 C C . ASN A 1 104 ? -38.929 -36.583 87.908 1.00 42.03 104 ASN A C 1
ATOM 857 O O . ASN A 1 104 ? -39.700 -35.768 88.410 1.00 42.03 104 ASN A O 1
ATOM 861 N N . SER A 1 105 ? -39.179 -37.106 86.701 1.00 41.16 105 SER A N 1
ATOM 862 C CA . SER A 1 105 ? -40.385 -36.728 85.930 1.00 41.16 105 SER A CA 1
ATOM 863 C C . SER A 1 105 ? -41.086 -37.845 85.156 1.00 41.16 105 SER A C 1
ATOM 865 O O . SER A 1 105 ? -42.213 -37.635 84.720 1.00 41.16 105 SER A O 1
ATOM 867 N N . GLY A 1 106 ? -40.439 -38.992 84.920 1.00 41.34 106 GLY A N 1
ATOM 868 C CA . GLY A 1 106 ? -40.965 -40.008 83.996 1.00 41.34 106 GLY A CA 1
ATOM 869 C C . GLY A 1 106 ? -41.034 -39.545 82.530 1.00 41.34 106 GLY A C 1
ATOM 870 O O . GLY A 1 106 ? -41.616 -40.234 81.701 1.00 41.34 106 GLY A O 1
ATOM 871 N N . VAL A 1 107 ? -40.447 -38.386 82.200 1.00 39.91 107 VAL A N 1
ATOM 872 C CA . VAL A 1 107 ? -40.382 -37.845 80.837 1.00 39.91 107 VAL A CA 1
ATOM 873 C C . VAL A 1 107 ? -38.958 -37.979 80.319 1.00 39.91 107 VAL A C 1
ATOM 875 O O . VAL A 1 107 ? -38.053 -37.252 80.741 1.00 39.91 107 VAL A O 1
ATOM 878 N N . GLU A 1 108 ? -38.763 -38.899 79.381 1.00 42.22 108 GLU A N 1
ATOM 879 C CA . GLU A 1 108 ? -37.510 -39.030 78.646 1.00 42.22 108 GLU A CA 1
ATOM 880 C C . GLU A 1 108 ? -37.304 -37.818 77.732 1.00 42.22 108 GLU A C 1
ATOM 882 O O . GLU A 1 108 ? -38.224 -37.369 77.045 1.00 42.22 108 GLU A O 1
ATOM 887 N N . LYS A 1 109 ? -36.088 -37.259 77.724 1.00 41.09 109 LYS A N 1
ATOM 888 C CA . LYS A 1 109 ? -35.745 -36.124 76.859 1.00 41.09 109 LYS A CA 1
ATOM 889 C C . LYS A 1 109 ? -34.817 -36.595 75.749 1.00 41.09 109 LYS A C 1
ATOM 891 O O . LYS A 1 109 ? -33.645 -36.890 75.982 1.00 41.09 109 LYS A O 1
ATOM 896 N N . SER A 1 110 ? -35.376 -36.676 74.545 1.00 42.50 110 SER A N 1
ATOM 897 C CA . SER A 1 110 ? -34.658 -37.009 73.316 1.00 42.50 110 SER A CA 1
ATOM 898 C C . SER A 1 110 ? -33.857 -35.805 72.820 1.00 42.50 110 SER A C 1
ATOM 900 O O . SER A 1 110 ? -34.423 -34.733 72.613 1.00 42.50 110 SER A O 1
ATOM 902 N N . PHE A 1 111 ? -32.563 -35.985 72.559 1.00 44.38 111 PHE A N 1
ATOM 903 C CA . PHE A 1 111 ? -31.745 -34.994 71.858 1.00 44.38 111 PHE A CA 1
ATOM 904 C C . PHE A 1 111 ? -31.312 -35.545 70.499 1.00 44.38 111 PHE A C 1
ATOM 906 O O . PHE A 1 111 ? -30.609 -36.553 70.427 1.00 44.38 111 PHE A O 1
ATOM 913 N N . ILE A 1 112 ? -31.711 -34.868 69.420 1.00 40.97 112 ILE A N 1
ATOM 914 C CA . ILE A 1 112 ? -31.184 -35.120 68.074 1.00 40.97 112 ILE A CA 1
ATOM 915 C C . ILE A 1 112 ? -29.881 -34.332 67.930 1.00 40.97 112 ILE A C 1
ATOM 917 O O . ILE A 1 112 ? -29.868 -33.115 68.121 1.00 40.97 112 ILE A O 1
ATOM 921 N N . PHE A 1 113 ? -28.792 -35.002 67.558 1.00 47.03 113 PHE A N 1
ATOM 922 C CA . PHE A 1 113 ? -27.541 -34.351 67.181 1.00 47.03 113 PHE A CA 1
ATOM 923 C C . PHE A 1 113 ? -27.034 -34.832 65.822 1.00 47.03 113 PHE A C 1
ATOM 925 O O . PHE A 1 113 ? -27.264 -35.964 65.400 1.00 47.03 113 PHE A O 1
ATOM 932 N N . ILE A 1 114 ? -26.296 -33.955 65.144 1.00 41.81 114 ILE A N 1
ATOM 933 C CA . ILE A 1 114 ? -25.595 -34.267 63.900 1.00 41.81 114 ILE A CA 1
ATOM 934 C C . ILE A 1 114 ? -24.104 -34.150 64.199 1.00 41.81 114 ILE A C 1
ATOM 936 O O . ILE A 1 114 ? -23.605 -33.055 64.468 1.00 41.81 114 ILE A O 1
ATOM 940 N N . LYS A 1 115 ? -23.393 -35.278 64.200 1.00 44.03 115 LYS A N 1
ATOM 941 C CA . LYS A 1 115 ? -21.941 -35.290 64.420 1.00 44.03 115 LYS A CA 1
ATOM 942 C C . LYS A 1 115 ? -21.219 -35.028 63.095 1.00 44.03 115 LYS A C 1
ATOM 944 O O . LYS A 1 115 ? -21.623 -35.550 62.062 1.00 44.03 115 LYS A O 1
ATOM 949 N N . ASN A 1 116 ? -20.132 -34.258 63.150 1.00 40.19 116 ASN A N 1
ATOM 950 C CA . ASN A 1 116 ? -19.235 -33.961 62.024 1.00 40.19 116 ASN A CA 1
ATOM 951 C C . ASN A 1 116 ? -19.893 -33.258 60.814 1.00 40.19 116 ASN A C 1
ATOM 953 O O . ASN A 1 116 ? -19.831 -33.750 59.692 1.00 40.19 116 ASN A O 1
ATOM 957 N N . LEU A 1 117 ? -20.452 -32.058 61.012 1.00 38.91 117 LEU A N 1
ATOM 958 C CA . LEU A 1 117 ? -20.678 -31.115 59.906 1.00 38.91 117 LEU A CA 1
ATOM 959 C C . LEU A 1 117 ? -19.359 -30.392 59.547 1.00 38.91 117 LEU A C 1
ATOM 961 O O . LEU A 1 117 ? -18.858 -29.627 60.374 1.00 38.91 117 LEU A O 1
ATOM 965 N N . PRO A 1 118 ? -18.787 -30.574 58.339 1.00 41.19 118 PRO A N 1
ATOM 966 C CA . PRO A 1 118 ? -17.643 -29.781 57.895 1.00 41.19 118 PRO A CA 1
ATOM 967 C C . PRO A 1 118 ? -18.073 -28.336 57.595 1.00 41.19 118 PRO A C 1
ATOM 969 O O . PRO A 1 118 ? -19.038 -28.098 56.870 1.00 41.19 118 PRO A O 1
ATOM 972 N N . TYR A 1 119 ? -17.318 -27.359 58.106 1.00 40.47 119 TYR A N 1
ATOM 973 C CA . TYR A 1 119 ? -17.682 -25.928 58.131 1.00 40.47 119 TYR A CA 1
ATOM 974 C C . TYR A 1 119 ? -17.837 -25.221 56.765 1.00 40.47 119 TYR A C 1
ATOM 976 O O . TYR A 1 119 ? -18.185 -24.042 56.729 1.00 40.47 119 TYR A O 1
ATOM 984 N N . LYS A 1 120 ? -17.607 -25.908 55.639 1.00 40.22 120 LYS A N 1
ATOM 985 C CA . LYS A 1 120 ? -17.927 -25.422 54.286 1.00 40.22 120 LYS A CA 1
ATOM 986 C C . LYS A 1 120 ? -18.482 -26.548 53.417 1.00 40.22 120 LYS A C 1
ATOM 988 O O . LYS A 1 120 ? -17.738 -27.214 52.703 1.00 40.22 120 LYS A O 1
ATOM 993 N N . MET A 1 121 ? -19.802 -26.717 53.428 1.00 37.25 121 MET A N 1
ATOM 994 C CA . MET A 1 121 ? -20.503 -27.574 52.472 1.00 37.25 121 MET A CA 1
ATOM 995 C C . MET A 1 121 ? -21.239 -26.699 51.447 1.00 37.25 121 MET A C 1
ATOM 997 O O . MET A 1 121 ? -22.272 -26.103 51.749 1.00 37.25 121 MET A O 1
ATOM 1001 N N . HIS A 1 122 ? -20.718 -26.604 50.218 1.00 35.44 122 HIS A N 1
ATOM 1002 C CA . HIS A 1 122 ? -21.419 -25.946 49.105 1.00 35.44 122 HIS A CA 1
ATOM 1003 C C . HIS A 1 122 ? -22.542 -26.852 48.583 1.00 35.44 122 HIS A C 1
ATOM 1005 O O . HIS A 1 122 ? -22.432 -27.475 47.527 1.00 35.44 122 HIS A O 1
ATOM 1011 N N . ILE A 1 123 ? -23.633 -26.939 49.345 1.00 41.12 123 ILE A N 1
ATOM 1012 C CA . ILE A 1 123 ? -24.781 -27.770 48.985 1.00 41.12 123 ILE A CA 1
ATOM 1013 C C . ILE A 1 123 ? -25.479 -27.178 47.750 1.00 41.12 123 ILE A C 1
ATOM 1015 O O . ILE A 1 123 ? -26.270 -26.241 47.854 1.00 41.12 123 ILE A O 1
ATOM 1019 N N . ARG A 1 124 ? -25.211 -27.730 46.562 1.00 38.88 124 ARG A N 1
ATOM 1020 C CA . ARG A 1 124 ? -26.060 -27.529 45.377 1.00 38.88 124 ARG A CA 1
ATOM 1021 C C . ARG A 1 124 ? -27.293 -28.426 45.494 1.00 38.88 124 ARG A C 1
ATOM 1023 O O . ARG A 1 124 ? -27.382 -29.453 44.825 1.00 38.88 124 ARG A O 1
ATOM 1030 N N . VAL A 1 125 ? -28.250 -28.041 46.341 1.00 44.00 125 VAL A N 1
ATOM 1031 C CA . VAL A 1 125 ? -29.579 -28.668 46.313 1.00 44.00 125 VAL A CA 1
ATOM 1032 C C . VAL A 1 125 ? -30.233 -28.280 44.988 1.00 44.00 125 VAL A C 1
ATOM 1034 O O . VAL A 1 125 ? -30.605 -27.127 44.786 1.00 44.00 125 VAL A O 1
ATOM 1037 N N . GLY A 1 126 ? -30.350 -29.230 44.059 1.00 42.59 126 GLY A N 1
ATOM 1038 C CA . GLY A 1 126 ? -31.158 -29.027 42.858 1.00 42.59 126 GLY A CA 1
ATOM 1039 C C . GLY A 1 126 ? -32.610 -28.730 43.243 1.00 42.59 126 GLY A C 1
ATOM 1040 O O . GLY A 1 126 ? -33.089 -29.216 44.268 1.00 42.59 126 GLY A O 1
ATOM 1041 N N . ILE A 1 127 ? -33.332 -27.968 42.419 1.00 46.88 127 ILE A N 1
ATOM 1042 C CA . ILE A 1 127 ? -34.717 -27.535 42.703 1.00 46.88 127 ILE A CA 1
ATOM 1043 C C . ILE A 1 127 ? -35.634 -28.729 43.053 1.00 46.88 127 ILE A C 1
ATOM 1045 O O . ILE A 1 127 ? -36.515 -28.613 43.903 1.00 46.88 127 ILE A O 1
ATOM 1049 N N . THR A 1 128 ? -35.374 -29.906 42.478 1.00 47.75 128 THR A N 1
ATOM 1050 C CA . THR A 1 128 ? -36.050 -31.180 42.779 1.00 47.75 128 THR A CA 1
ATOM 1051 C C . THR A 1 128 ? -35.809 -31.712 44.199 1.00 47.75 128 THR A C 1
ATOM 1053 O O . THR A 1 128 ? -36.710 -32.313 44.779 1.00 47.75 128 THR A O 1
ATOM 1056 N N . GLY A 1 129 ? -34.632 -31.484 44.787 1.00 54.12 129 GLY A N 1
ATOM 1057 C CA . GLY A 1 129 ? -34.335 -31.819 46.185 1.00 54.12 129 GLY A CA 1
ATOM 1058 C C . GLY A 1 129 ? -35.058 -30.889 47.161 1.00 54.12 129 GLY A C 1
ATOM 1059 O O . GLY A 1 129 ? -35.648 -31.357 48.131 1.00 54.12 129 GLY A O 1
ATOM 1060 N N . LEU A 1 130 ? -35.105 -29.589 46.847 1.00 54.41 130 LEU A N 1
ATOM 1061 C CA . LEU A 1 130 ? -35.881 -28.597 47.600 1.00 54.41 130 LEU A CA 1
ATOM 1062 C C . LEU A 1 130 ? -37.376 -28.940 47.624 1.00 54.41 130 LEU A C 1
ATOM 1064 O O . LEU A 1 130 ? -37.978 -28.935 48.694 1.00 54.41 130 LEU A O 1
ATOM 1068 N N . HIS A 1 131 ? -37.956 -29.322 46.481 1.00 54.25 131 HIS A N 1
ATOM 1069 C CA . HIS A 1 131 ? -39.357 -29.756 46.411 1.00 54.25 131 HIS A CA 1
ATOM 1070 C C . HIS A 1 131 ? -39.632 -31.010 47.254 1.00 54.25 131 HIS A C 1
ATOM 1072 O O . HIS A 1 131 ? -40.668 -31.076 47.909 1.00 54.25 131 HIS A O 1
ATOM 1078 N N . LYS A 1 132 ? -38.710 -31.985 47.296 1.00 61.00 132 LYS A N 1
ATOM 1079 C CA . LYS A 1 132 ? -38.855 -33.167 48.165 1.00 61.00 132 LYS A CA 1
ATOM 1080 C C . LYS A 1 132 ? -38.811 -32.809 49.652 1.00 61.00 132 LYS A C 1
ATOM 1082 O O . LYS A 1 132 ? -39.610 -33.341 50.414 1.00 61.00 132 LYS A O 1
ATOM 1087 N N . ILE A 1 133 ? -37.924 -31.899 50.060 1.00 65.25 133 ILE A N 1
ATOM 1088 C CA . ILE A 1 133 ? -37.840 -31.436 51.455 1.00 65.25 133 ILE A CA 1
ATOM 1089 C C . ILE A 1 133 ? -39.102 -30.649 51.841 1.00 65.25 133 ILE A C 1
ATOM 1091 O O . ILE A 1 133 ? -39.661 -30.904 52.904 1.00 65.25 133 ILE A O 1
ATOM 1095 N N . LEU A 1 134 ? -39.608 -29.761 50.973 1.00 65.62 134 LEU A N 1
ATOM 1096 C CA . LEU A 1 134 ? -40.877 -29.061 51.217 1.00 65.62 134 LEU A CA 1
ATOM 1097 C C . LEU A 1 134 ? -42.061 -30.033 51.319 1.00 65.62 134 LEU A C 1
ATOM 1099 O O . LEU A 1 134 ? -42.853 -29.918 52.247 1.00 65.62 134 LEU A O 1
ATOM 1103 N N . ALA A 1 135 ? -42.165 -31.008 50.412 1.00 64.31 135 ALA A N 1
ATOM 1104 C CA . ALA A 1 135 ? -43.238 -32.002 50.440 1.00 64.31 135 ALA A CA 1
ATOM 1105 C C . ALA A 1 135 ? -43.216 -32.842 51.730 1.00 64.31 135 ALA A C 1
ATOM 1107 O O . ALA A 1 135 ? -44.263 -33.055 52.334 1.00 64.31 135 ALA A O 1
ATOM 1108 N N . LEU A 1 136 ? -42.032 -33.261 52.194 1.00 66.38 136 LEU A N 1
ATOM 1109 C CA . LEU A 1 136 ? -41.882 -33.965 53.472 1.00 66.38 136 LEU A CA 1
ATOM 1110 C C . LEU A 1 136 ? -42.273 -33.091 54.673 1.00 66.38 136 LEU A C 1
ATOM 1112 O O . LEU A 1 136 ? -42.909 -33.593 55.594 1.00 66.38 136 LEU A O 1
ATOM 1116 N N . LEU A 1 137 ? -41.943 -31.794 54.660 1.00 68.56 137 LEU A N 1
ATOM 1117 C CA . LEU A 1 137 ? -42.340 -30.857 55.718 1.00 68.56 137 LEU A CA 1
ATOM 1118 C C . LEU A 1 137 ? -43.857 -30.607 55.749 1.00 68.56 137 LEU A C 1
ATOM 1120 O O . LEU A 1 137 ? -44.419 -30.518 56.837 1.00 68.56 137 LEU A O 1
ATOM 1124 N N . VAL A 1 138 ? -44.524 -30.547 54.590 1.00 67.62 138 VAL A N 1
ATOM 1125 C CA . VAL A 1 138 ? -45.995 -30.455 54.510 1.00 67.62 138 VAL A CA 1
ATOM 1126 C C . VAL A 1 138 ? -46.647 -31.738 55.030 1.00 67.62 138 VAL A C 1
ATOM 1128 O O . VAL A 1 138 ? -47.501 -31.664 55.904 1.00 67.62 138 VAL A O 1
ATOM 1131 N N . ILE A 1 139 ? -46.183 -32.916 54.600 1.00 67.69 139 ILE A N 1
ATOM 1132 C CA . ILE A 1 139 ? -46.706 -34.207 55.085 1.00 67.69 139 ILE A CA 1
ATOM 1133 C C . ILE A 1 139 ? -46.510 -34.354 56.605 1.00 67.69 139 ILE A C 1
ATOM 1135 O O . ILE A 1 139 ? -47.416 -34.804 57.304 1.00 67.69 139 ILE A O 1
ATOM 1139 N N . LEU A 1 140 ? -45.360 -33.931 57.144 1.00 68.12 140 LEU A N 1
ATOM 1140 C CA . LEU A 1 140 ? -45.126 -33.888 58.592 1.00 68.12 140 LEU A CA 1
ATOM 1141 C C . LEU A 1 140 ? -46.080 -32.923 59.309 1.00 68.12 140 LEU A C 1
ATOM 1143 O O . LEU A 1 140 ? -46.576 -33.261 60.381 1.00 68.12 140 LEU A O 1
ATOM 1147 N N . TYR A 1 141 ? -46.357 -31.750 58.734 1.00 71.25 141 TYR A N 1
ATOM 1148 C CA . TYR A 1 141 ? -47.306 -30.780 59.287 1.00 71.25 141 TYR A CA 1
ATOM 1149 C C . TYR A 1 141 ? -48.749 -31.314 59.293 1.00 71.25 141 TYR A C 1
ATOM 1151 O O . TYR A 1 141 ? -49.452 -31.167 60.294 1.00 71.25 141 TYR A O 1
ATOM 1159 N N . ASP A 1 142 ? -49.176 -31.997 58.231 1.00 64.12 142 ASP A N 1
ATOM 1160 C CA . ASP A 1 142 ? -50.507 -32.609 58.141 1.00 64.12 142 ASP A CA 1
ATOM 1161 C C . ASP A 1 142 ? -50.669 -33.754 59.163 1.00 64.12 142 ASP A C 1
ATOM 1163 O O . ASP A 1 142 ? -51.683 -33.844 59.855 1.00 64.12 142 ASP A O 1
ATOM 1167 N N . ILE A 1 143 ? -49.632 -34.578 59.366 1.00 67.81 143 ILE A N 1
ATOM 1168 C CA . ILE A 1 143 ? -49.616 -35.617 60.414 1.00 67.81 143 ILE A CA 1
ATOM 1169 C C . ILE A 1 143 ? -49.613 -34.993 61.825 1.00 67.81 143 ILE A C 1
ATOM 1171 O O . ILE A 1 143 ? -50.314 -35.473 62.722 1.00 67.81 143 ILE A O 1
ATOM 1175 N N . LEU A 1 144 ? -48.870 -33.902 62.040 1.00 66.69 144 LEU A N 1
ATOM 1176 C CA . LEU A 1 144 ? -48.814 -33.178 63.320 1.00 66.69 144 LEU A CA 1
ATOM 1177 C C . LEU A 1 144 ? -50.103 -32.411 63.651 1.00 66.69 144 LEU A C 1
ATOM 1179 O O . LEU A 1 144 ? -50.433 -32.242 64.826 1.00 66.69 144 LEU A O 1
ATOM 1183 N N . THR A 1 145 ? -50.849 -31.946 62.649 1.00 68.56 145 THR A N 1
ATOM 1184 C CA . THR A 1 145 ? -52.166 -31.325 62.859 1.00 68.56 145 THR A CA 1
ATOM 1185 C C . THR A 1 145 ? -53.247 -32.380 63.079 1.00 68.56 145 THR A C 1
ATOM 1187 O O . THR A 1 145 ? -54.055 -32.219 63.994 1.00 68.56 145 THR A O 1
ATOM 1190 N N . PHE A 1 146 ? -53.212 -33.502 62.352 1.00 70.00 146 PHE A N 1
ATOM 1191 C CA . PHE A 1 146 ? -54.108 -34.641 62.577 1.00 70.00 146 PHE A CA 1
ATOM 1192 C C . PHE A 1 146 ? -53.963 -35.229 63.991 1.00 70.00 146 PHE A C 1
ATOM 1194 O O . PHE A 1 146 ? -54.951 -35.353 64.714 1.00 70.00 146 PHE A O 1
ATOM 1201 N N . THR A 1 147 ? -52.736 -35.514 64.439 1.00 70.25 147 THR A N 1
ATOM 1202 C CA . THR A 1 147 ? -52.485 -36.046 65.796 1.00 70.25 147 THR A CA 1
ATOM 1203 C C . THR A 1 147 ? -52.869 -35.056 66.902 1.00 70.25 147 THR A C 1
ATOM 1205 O O . THR A 1 147 ? -53.424 -35.463 67.923 1.00 70.25 147 THR A O 1
ATOM 1208 N N . ARG A 1 148 ? -52.674 -33.743 66.695 1.00 67.88 148 ARG A N 1
ATOM 1209 C CA . ARG A 1 148 ? -53.179 -32.706 67.615 1.00 67.88 148 ARG A CA 1
ATOM 1210 C C . ARG A 1 148 ? -54.707 -32.668 67.690 1.00 67.88 148 ARG A C 1
ATOM 1212 O O . ARG A 1 148 ? -55.244 -32.489 68.781 1.00 67.88 148 ARG A O 1
ATOM 1219 N N . LEU A 1 149 ? -55.403 -32.850 66.567 1.00 69.25 149 LEU A N 1
ATOM 1220 C CA . LEU A 1 149 ? -56.867 -32.935 66.540 1.00 69.25 149 LEU A CA 1
ATOM 1221 C C . LEU A 1 149 ? -57.377 -34.196 67.254 1.00 69.25 149 LEU A C 1
ATOM 1223 O O . LEU A 1 149 ? -58.357 -34.110 67.991 1.00 69.25 149 LEU A O 1
ATOM 1227 N N . GLU A 1 150 ? -56.697 -35.337 67.108 1.00 73.44 150 GLU A N 1
ATOM 1228 C CA . GLU A 1 150 ? -57.042 -36.569 67.832 1.00 73.44 150 GLU A CA 1
ATOM 1229 C C . GLU A 1 150 ? -56.829 -36.430 69.353 1.00 73.44 150 GLU A C 1
ATOM 1231 O O . GLU A 1 150 ? -57.683 -36.846 70.139 1.00 73.44 150 GLU A O 1
ATOM 1236 N N . HIS A 1 151 ? -55.736 -35.786 69.784 1.00 70.25 151 HIS A N 1
ATOM 1237 C CA . HIS A 1 151 ? -55.488 -35.509 71.203 1.00 70.25 151 HIS A CA 1
ATOM 1238 C C . HIS A 1 151 ? -56.560 -34.583 71.794 1.00 70.25 151 HIS A C 1
ATOM 1240 O O . HIS A 1 151 ? -57.175 -34.915 72.806 1.00 70.25 151 HIS A O 1
ATOM 1246 N N . ALA A 1 152 ? -56.865 -33.472 71.114 1.00 68.19 152 ALA A N 1
ATOM 1247 C CA . ALA A 1 152 ? -57.901 -32.532 71.543 1.00 68.19 152 ALA A CA 1
ATOM 1248 C C . ALA A 1 152 ? -59.310 -33.164 71.563 1.00 68.19 152 ALA A C 1
ATOM 1250 O O . ALA A 1 152 ? -60.143 -32.800 72.397 1.00 68.19 152 ALA A O 1
ATOM 1251 N N . ALA A 1 153 ? -59.586 -34.133 70.681 1.00 70.44 153 ALA A N 1
ATOM 1252 C CA . ALA A 1 153 ? -60.819 -34.916 70.718 1.00 70.44 153 ALA A CA 1
ATOM 1253 C C . ALA A 1 153 ? -60.895 -35.804 71.974 1.00 70.44 153 ALA A C 1
ATOM 1255 O O . ALA A 1 153 ? -61.914 -35.780 72.664 1.00 70.44 153 ALA A O 1
ATOM 1256 N N . LYS A 1 154 ? -59.810 -36.509 72.322 1.00 74.31 154 LYS A N 1
ATOM 1257 C CA . LYS A 1 154 ? -59.721 -37.339 73.539 1.00 74.31 154 LYS A CA 1
ATOM 1258 C C . LYS A 1 154 ? -59.764 -36.517 74.830 1.00 74.31 154 LYS A C 1
ATOM 1260 O O . LYS A 1 154 ? -60.413 -36.921 75.790 1.00 74.31 154 LYS A O 1
ATOM 1265 N N . GLU A 1 155 ? -59.143 -35.340 74.864 1.00 70.50 155 GLU A N 1
ATOM 1266 C CA . GLU A 1 155 ? -59.256 -34.414 76.002 1.00 70.50 155 GLU A CA 1
ATOM 1267 C C . GLU A 1 155 ? -60.694 -33.912 76.187 1.00 70.50 155 GLU A C 1
ATOM 1269 O O . GLU A 1 155 ? -61.197 -33.878 77.311 1.00 70.50 155 GLU A O 1
ATOM 1274 N N . LYS A 1 156 ? -61.396 -33.597 75.090 1.00 73.62 156 LYS A N 1
ATOM 1275 C CA . LYS A 1 156 ? -62.821 -33.235 75.117 1.00 73.62 156 LYS A CA 1
ATOM 1276 C C . LYS A 1 156 ? -63.708 -34.393 75.592 1.00 73.62 156 LYS A C 1
ATOM 1278 O O . LYS A 1 156 ? -64.653 -34.155 76.339 1.00 73.62 156 LYS A O 1
ATOM 1283 N N . GLU A 1 157 ? -63.423 -35.621 75.168 1.00 76.19 157 GLU A N 1
ATOM 1284 C CA . GLU A 1 157 ? -64.150 -36.827 75.586 1.00 76.19 157 GLU A CA 1
ATOM 1285 C C . GLU A 1 157 ? -63.955 -37.100 77.088 1.00 76.19 157 GLU A C 1
ATOM 1287 O O . GLU A 1 157 ? -64.934 -37.210 77.824 1.00 76.19 157 GLU A O 1
ATOM 1292 N N . ASN A 1 158 ? -62.713 -37.042 77.580 1.00 73.75 158 ASN A N 1
ATOM 1293 C CA . ASN A 1 158 ? -62.402 -37.125 79.011 1.00 73.75 158 ASN A CA 1
ATOM 1294 C C . ASN A 1 158 ? -63.078 -36.009 79.833 1.00 73.75 158 ASN A C 1
ATOM 1296 O O . ASN A 1 158 ? -63.573 -36.266 80.930 1.00 73.75 158 ASN A O 1
ATOM 1300 N N . ALA A 1 159 ? -63.138 -34.778 79.315 1.00 71.75 159 ALA A N 1
ATOM 1301 C CA . ALA A 1 159 ? -63.815 -33.664 79.984 1.00 71.75 159 ALA A CA 1
ATOM 1302 C C . ALA A 1 159 ? -65.346 -33.844 80.049 1.00 71.75 159 ALA A C 1
ATOM 1304 O O . ALA A 1 159 ? -65.970 -33.430 81.027 1.00 71.75 159 ALA A O 1
ATOM 1305 N N . LEU A 1 160 ? -65.957 -34.485 79.045 1.00 76.06 160 LEU A N 1
ATOM 1306 C CA . LEU A 1 160 ? -67.369 -34.881 79.086 1.00 76.06 160 LEU A CA 1
ATOM 1307 C C . LEU A 1 160 ? -67.597 -36.005 80.104 1.00 76.06 160 LEU A C 1
ATOM 1309 O O . LEU A 1 160 ? -68.496 -35.887 80.932 1.00 76.06 160 LEU A O 1
ATOM 1313 N N . GLN A 1 161 ? -66.734 -37.025 80.124 1.00 79.12 161 GLN A N 1
ATOM 1314 C CA . GLN A 1 161 ? -66.784 -38.102 81.117 1.00 79.12 161 GLN A CA 1
ATOM 1315 C C . GLN A 1 161 ? -66.726 -37.541 82.551 1.00 79.12 161 GLN A C 1
ATOM 1317 O O . GLN A 1 161 ? -67.566 -37.876 83.381 1.00 79.12 161 GLN A O 1
ATOM 1322 N N . GLN A 1 162 ? -65.788 -36.625 82.829 1.00 77.50 162 GLN A N 1
ATOM 1323 C CA . GLN A 1 162 ? -65.649 -35.964 84.134 1.00 77.50 162 GLN A CA 1
ATOM 1324 C C . GLN A 1 162 ? -66.842 -35.066 84.492 1.00 77.50 162 GLN A C 1
ATOM 1326 O O . GLN A 1 162 ? -67.218 -34.997 85.663 1.00 77.50 162 GLN A O 1
ATOM 1331 N N . ARG A 1 163 ? -67.452 -34.385 83.512 1.00 78.44 163 ARG A N 1
ATOM 1332 C CA . ARG A 1 163 ? -68.678 -33.599 83.727 1.00 78.44 163 ARG A CA 1
ATOM 1333 C C . ARG A 1 163 ? -69.811 -34.495 84.222 1.00 78.44 163 ARG A C 1
ATOM 1335 O O . ARG A 1 163 ? -70.474 -34.134 85.190 1.00 78.44 163 ARG A O 1
ATOM 1342 N N . ASP A 1 164 ? -70.011 -35.642 83.586 1.00 78.62 164 ASP A N 1
ATOM 1343 C CA . ASP A 1 164 ? -71.148 -36.529 83.856 1.00 78.62 164 ASP A CA 1
ATOM 1344 C C . ASP A 1 164 ? -70.986 -37.223 85.221 1.00 78.62 164 ASP A C 1
ATOM 1346 O O . ASP A 1 164 ? -71.928 -37.281 86.015 1.00 78.62 164 ASP A O 1
ATOM 1350 N N . ASP A 1 165 ? -69.751 -37.605 85.556 1.00 81.62 165 ASP A N 1
ATOM 1351 C CA . ASP A 1 165 ? -69.328 -38.073 86.881 1.00 81.62 165 ASP A CA 1
ATOM 1352 C C . ASP A 1 165 ? -69.634 -37.051 87.996 1.00 81.62 165 ASP A C 1
ATOM 1354 O O . ASP A 1 165 ? -70.089 -37.400 89.090 1.00 81.62 165 ASP A O 1
ATOM 1358 N N . MET A 1 166 ? -69.375 -35.766 87.728 1.00 73.50 166 MET A N 1
ATOM 1359 C CA . MET A 1 166 ? -69.648 -34.670 88.661 1.00 73.50 166 MET A CA 1
ATOM 1360 C C . MET A 1 166 ? -71.139 -34.324 88.730 1.00 73.50 166 MET A C 1
ATOM 1362 O O . MET A 1 166 ? -71.625 -33.980 89.807 1.00 73.50 166 MET A O 1
ATOM 1366 N N . GLU A 1 167 ? -71.890 -34.461 87.635 1.00 76.50 167 GLU A N 1
ATOM 1367 C CA . GLU A 1 167 ? -73.345 -34.273 87.628 1.00 76.50 167 GLU A CA 1
ATOM 1368 C C . GLU A 1 167 ? -74.065 -35.374 88.428 1.00 76.50 167 GLU A C 1
ATOM 1370 O O . GLU A 1 167 ? -75.051 -35.082 89.107 1.00 76.50 167 GLU A O 1
ATOM 1375 N N . SER A 1 168 ? -73.550 -36.612 88.425 1.00 77.62 168 SER A N 1
ATOM 1376 C CA . SER A 1 168 ? -74.031 -37.676 89.322 1.00 77.62 168 SER A CA 1
ATOM 1377 C C . SER A 1 168 ? -73.801 -37.308 90.791 1.00 77.62 168 SER A C 1
ATOM 1379 O O . SER A 1 168 ? -74.756 -37.237 91.561 1.00 77.62 168 SER A O 1
ATOM 1381 N N . LYS A 1 169 ? -72.563 -36.946 91.161 1.00 80.31 169 LYS A N 1
ATOM 1382 C CA . LYS A 1 169 ? -72.207 -36.544 92.539 1.00 80.31 169 LYS A CA 1
ATOM 1383 C C . LYS A 1 169 ? -73.036 -35.351 93.039 1.00 80.31 169 LYS A C 1
ATOM 1385 O O . LYS A 1 169 ? -73.350 -35.267 94.224 1.00 80.31 169 LYS A O 1
ATOM 1390 N N . LEU A 1 170 ? -73.426 -34.435 92.149 1.00 75.38 170 LEU A N 1
ATOM 1391 C CA . LEU A 1 170 ? -74.277 -33.284 92.477 1.00 75.38 170 LEU A CA 1
ATOM 1392 C C . LEU A 1 170 ? -75.737 -33.706 92.753 1.00 75.38 170 LEU A C 1
ATOM 1394 O O . LEU A 1 170 ? -76.375 -33.153 93.654 1.00 75.38 170 LEU A O 1
ATOM 1398 N N . LYS A 1 171 ? -76.255 -34.724 92.052 1.00 77.88 171 LYS A N 1
ATOM 1399 C CA . LYS A 1 171 ? -77.569 -35.337 92.338 1.00 77.88 171 LYS A CA 1
ATOM 1400 C C . LYS A 1 171 ? -77.560 -36.066 93.686 1.00 77.88 171 LYS A C 1
ATOM 1402 O O . LYS A 1 171 ? -78.442 -35.818 94.505 1.00 77.88 171 LYS A O 1
ATOM 1407 N N . ASP A 1 172 ? -76.518 -36.847 93.968 1.00 79.69 172 ASP A N 1
ATOM 1408 C CA . ASP A 1 172 ? -76.361 -37.543 95.255 1.00 79.69 172 ASP A CA 1
ATOM 1409 C C . ASP A 1 172 ? -76.305 -36.553 96.436 1.00 79.69 172 ASP A C 1
ATOM 1411 O O . ASP A 1 172 ? -77.024 -36.703 97.428 1.00 79.69 172 ASP A O 1
ATOM 1415 N N . LEU A 1 173 ? -75.514 -35.479 96.307 1.00 75.69 173 LEU A N 1
ATOM 1416 C CA . LEU A 1 173 ? -75.397 -34.432 97.328 1.00 75.69 173 LEU A CA 1
ATOM 1417 C C . LEU A 1 173 ? -76.693 -33.631 97.516 1.00 75.69 173 LEU A C 1
ATOM 1419 O O . LEU A 1 173 ? -77.038 -33.295 98.649 1.00 75.69 173 LEU A O 1
ATOM 1423 N N . THR A 1 174 ? -77.440 -33.331 96.448 1.00 74.19 174 THR A N 1
ATOM 1424 C CA . THR A 1 174 ? -78.737 -32.638 96.584 1.00 74.19 174 THR A CA 1
ATOM 1425 C C . THR A 1 174 ? -79.809 -33.530 97.213 1.00 74.19 174 THR A C 1
ATOM 1427 O O . THR A 1 174 ? -80.622 -33.030 97.994 1.00 74.19 174 THR A O 1
ATOM 1430 N N . GLN A 1 175 ? -79.772 -34.846 96.980 1.00 78.88 175 GLN A N 1
ATOM 1431 C CA . GLN A 1 175 ? -80.645 -35.801 97.665 1.00 78.88 175 GLN A CA 1
ATOM 1432 C C . GLN A 1 175 ? -80.280 -35.962 99.154 1.00 78.88 175 GLN A C 1
ATOM 1434 O O . GLN A 1 175 ? -81.176 -35.937 100.001 1.00 78.88 175 GLN A O 1
ATOM 1439 N N . GLN A 1 176 ? -78.988 -36.027 99.505 1.00 79.88 176 GLN A N 1
ATOM 1440 C CA . GLN A 1 176 ? -78.545 -35.998 100.909 1.00 79.88 176 GLN A CA 1
ATOM 1441 C C . GLN A 1 176 ? -79.002 -34.727 101.634 1.00 79.88 176 GLN A C 1
ATOM 1443 O O . GLN A 1 176 ? -79.565 -34.819 102.726 1.00 79.88 176 GLN A O 1
ATOM 1448 N N . ASN A 1 177 ? -78.813 -33.552 101.027 1.00 71.50 177 ASN A N 1
ATOM 1449 C CA . ASN A 1 177 ? -79.164 -32.271 101.644 1.00 71.50 177 ASN A CA 1
ATOM 1450 C C . ASN A 1 177 ? -80.673 -32.178 101.955 1.00 71.50 177 ASN A C 1
ATOM 1452 O O . ASN A 1 177 ? -81.063 -31.726 103.029 1.00 71.50 177 ASN A O 1
ATOM 1456 N N . ARG A 1 178 ? -81.525 -32.718 101.071 1.00 75.31 178 ARG A N 1
ATOM 1457 C CA . ARG A 1 178 ? -82.976 -32.823 101.295 1.00 75.31 178 ARG A CA 1
ATOM 1458 C C . ARG A 1 178 ? -83.317 -33.691 102.515 1.00 75.31 178 ARG A C 1
ATOM 1460 O O . ARG A 1 178 ? -84.067 -33.251 103.380 1.00 75.31 178 ARG A O 1
ATOM 1467 N N . SER A 1 179 ? -82.678 -34.858 102.646 1.00 73.81 179 SER A N 1
ATOM 1468 C CA . SER A 1 179 ? -82.863 -35.750 103.808 1.00 73.81 179 SER A CA 1
ATOM 1469 C C . SER A 1 179 ? -82.351 -35.177 105.141 1.00 73.81 179 SER A C 1
ATOM 1471 O O . SER A 1 179 ? -82.748 -35.641 106.210 1.00 73.81 179 SER A O 1
ATOM 1473 N N . LEU A 1 180 ? -81.454 -34.183 105.099 1.00 76.25 180 LEU A N 1
ATOM 1474 C CA . LEU A 1 180 ? -80.989 -33.462 106.287 1.00 76.25 180 LEU A CA 1
ATOM 1475 C C . LEU A 1 180 ? -81.964 -32.344 106.679 1.00 76.25 180 LEU A C 1
ATOM 1477 O O . LEU A 1 180 ? -82.164 -32.109 107.868 1.00 76.25 180 LEU A O 1
ATOM 1481 N N . GLN A 1 181 ? -82.613 -31.701 105.704 1.00 73.31 181 GLN A N 1
ATOM 1482 C CA . GLN A 1 181 ? -83.661 -30.707 105.955 1.00 73.31 181 GLN A CA 1
ATOM 1483 C C . GLN A 1 181 ? -84.916 -31.329 106.587 1.00 73.31 181 GLN A C 1
ATOM 1485 O O . GLN A 1 181 ? -85.477 -30.742 107.508 1.00 73.31 181 GLN A O 1
ATOM 1490 N N . GLU A 1 182 ? -85.315 -32.531 106.160 1.00 76.31 182 GLU A N 1
ATOM 1491 C CA . GLU A 1 182 ? -86.436 -33.269 106.767 1.00 76.31 182 GLU A CA 1
ATOM 1492 C C . GLU A 1 182 ? -86.154 -33.604 108.247 1.00 76.31 182 GLU A C 1
ATOM 1494 O O . GLU A 1 182 ? -86.957 -33.275 109.119 1.00 76.31 182 GLU A O 1
ATOM 1499 N N . LYS A 1 183 ? -84.957 -34.119 108.563 1.00 78.00 183 LYS A N 1
ATOM 1500 C CA . LYS A 1 183 ? -84.537 -34.412 109.951 1.00 78.00 183 LYS A CA 1
ATOM 1501 C C . LYS A 1 183 ? -84.402 -33.170 110.834 1.00 78.00 183 LYS A C 1
ATOM 1503 O O . LYS A 1 183 ? -84.602 -33.251 112.043 1.00 78.00 183 LYS A O 1
ATOM 1508 N N . LEU A 1 184 ? -84.053 -32.020 110.250 1.00 75.06 184 LEU A N 1
ATOM 1509 C CA . LEU A 1 184 ? -83.999 -30.753 110.981 1.00 75.06 184 LEU A CA 1
ATOM 1510 C C . LEU A 1 184 ? -85.404 -30.292 111.403 1.00 75.06 184 LEU A C 1
ATOM 1512 O O . LEU A 1 184 ? -85.556 -29.757 112.497 1.00 75.06 184 LEU A O 1
ATOM 1516 N N . ALA A 1 185 ? -86.423 -30.530 110.571 1.00 70.00 185 ALA A N 1
ATOM 1517 C CA . ALA A 1 185 ? -87.811 -30.219 110.907 1.00 70.00 185 ALA A CA 1
ATOM 1518 C C . ALA A 1 185 ? -88.342 -31.114 112.044 1.00 70.00 185 ALA A C 1
ATOM 1520 O O . ALA A 1 185 ? -88.908 -30.599 113.005 1.00 70.00 185 ALA A O 1
ATOM 1521 N N . GLU A 1 186 ? -88.084 -32.427 111.989 1.00 75.69 186 GLU A N 1
ATOM 1522 C CA . GLU A 1 186 ? -88.481 -33.379 113.045 1.00 75.69 186 GLU A CA 1
ATOM 1523 C C . GLU A 1 186 ? -87.879 -33.032 114.422 1.00 75.69 186 GLU A C 1
ATOM 1525 O O . GLU A 1 186 ? -88.535 -33.197 115.450 1.00 75.69 186 GLU A O 1
ATOM 1530 N N . ALA A 1 187 ? -86.642 -32.523 114.457 1.00 73.94 187 ALA A N 1
ATOM 1531 C CA . ALA A 1 187 ? -85.966 -32.140 115.698 1.00 73.94 187 ALA A CA 1
ATOM 1532 C C . ALA A 1 187 ? -86.536 -30.861 116.347 1.00 73.94 187 ALA A C 1
ATOM 1534 O O . ALA A 1 187 ? -86.481 -30.717 117.569 1.00 73.94 187 ALA A O 1
ATOM 1535 N N . ILE A 1 188 ? -87.086 -29.937 115.552 1.00 69.75 188 ILE A N 1
ATOM 1536 C CA . ILE A 1 188 ? -87.704 -28.699 116.056 1.00 69.75 188 ILE A CA 1
ATOM 1537 C C . ILE A 1 188 ? -89.035 -29.017 116.751 1.00 69.75 188 ILE A C 1
ATOM 1539 O O . ILE A 1 188 ? -89.272 -28.546 117.864 1.00 69.75 188 ILE A O 1
ATOM 1543 N N . ASP A 1 189 ? -89.851 -29.882 116.144 1.00 69.50 189 ASP A N 1
ATOM 1544 C CA . ASP A 1 189 ? -91.172 -30.276 116.657 1.00 69.50 189 ASP A CA 1
ATOM 1545 C C . ASP A 1 189 ? -91.075 -30.968 118.037 1.00 69.50 189 ASP A C 1
ATOM 1547 O O . ASP A 1 189 ? -91.861 -30.705 118.949 1.00 69.50 189 ASP A O 1
ATOM 1551 N N . GLN A 1 190 ? -90.030 -31.782 118.245 1.00 71.50 190 GLN A N 1
ATOM 1552 C CA . GLN A 1 190 ? -89.756 -32.456 119.525 1.00 71.50 190 GLN A CA 1
ATOM 1553 C C . GLN A 1 190 ? -89.354 -31.493 120.654 1.00 71.50 190 GLN A C 1
ATOM 1555 O O . GLN A 1 190 ? -89.738 -31.704 121.806 1.00 71.50 190 GLN A O 1
ATOM 1560 N N . LEU A 1 191 ? -88.603 -30.427 120.352 1.00 67.81 191 LEU A N 1
ATOM 1561 C CA . LEU A 1 191 ? -88.185 -29.444 121.360 1.00 67.81 191 LEU A CA 1
ATOM 1562 C C . LEU A 1 191 ? -89.353 -28.573 121.839 1.00 67.81 191 LEU A C 1
ATOM 1564 O O . LEU A 1 191 ? -89.400 -28.207 123.014 1.00 67.81 191 LEU A O 1
ATOM 1568 N N . GLN A 1 192 ? -90.324 -28.288 120.968 1.00 59.81 192 GLN A N 1
ATOM 1569 C CA . GLN A 1 192 ? -91.527 -27.544 121.352 1.00 59.81 192 GLN A CA 1
ATOM 1570 C C . GLN A 1 192 ? -92.408 -28.363 122.313 1.00 59.81 192 GLN A C 1
ATOM 1572 O O . GLN A 1 192 ? -92.870 -27.828 123.318 1.00 59.81 192 GLN A O 1
ATOM 1577 N N . GLN A 1 193 ? -92.535 -29.679 122.102 1.00 60.09 193 GLN A N 1
ATOM 1578 C CA . GLN A 1 193 ? -93.286 -30.567 123.005 1.00 60.09 193 GLN A CA 1
ATOM 1579 C C . GLN A 1 193 ? -92.659 -30.712 124.406 1.00 60.09 193 GLN A C 1
ATOM 1581 O O . GLN A 1 193 ? -93.376 -30.978 125.371 1.00 60.09 193 GLN A O 1
ATOM 1586 N N . GLN A 1 194 ? -91.340 -30.526 124.555 1.00 60.00 194 GLN A N 1
ATOM 1587 C CA . GLN A 1 194 ? -90.680 -30.565 125.869 1.00 60.00 194 GLN A CA 1
ATOM 1588 C C . GLN A 1 194 ? -90.834 -29.261 126.666 1.00 60.00 194 GLN A C 1
ATOM 1590 O O . GLN A 1 194 ? -90.861 -29.304 127.896 1.00 60.00 194 GLN A O 1
ATOM 1595 N N . HIS A 1 195 ? -90.973 -28.115 125.991 1.00 54.59 195 HIS A N 1
ATOM 1596 C CA . HIS A 1 195 ? -91.136 -26.812 126.642 1.00 54.59 195 HIS A CA 1
ATOM 1597 C C . HIS A 1 195 ? -92.450 -26.723 127.442 1.00 54.59 195 HIS A C 1
ATOM 1599 O O . HIS A 1 195 ? -92.468 -26.233 128.572 1.00 54.59 195 HIS A O 1
ATOM 1605 N N . ASP A 1 196 ? -93.544 -27.255 126.893 1.00 52.19 196 ASP A N 1
ATOM 1606 C CA . ASP A 1 196 ? -94.885 -27.140 127.485 1.00 52.19 196 ASP A CA 1
ATOM 1607 C C . ASP A 1 196 ? -95.118 -28.051 128.708 1.00 52.19 196 ASP A C 1
ATOM 1609 O O . ASP A 1 196 ? -96.126 -27.913 129.400 1.00 52.19 196 ASP A O 1
ATOM 1613 N N . HIS A 1 197 ? -94.192 -28.967 129.019 1.00 54.00 197 HIS A N 1
ATOM 1614 C CA . HIS A 1 197 ? -94.369 -29.963 130.087 1.00 54.00 197 HIS A CA 1
ATOM 1615 C C . HIS A 1 197 ? -93.773 -29.567 131.452 1.00 54.00 197 HIS A C 1
ATOM 1617 O O . HIS A 1 197 ? -93.952 -30.287 132.433 1.00 54.00 197 HIS A O 1
ATOM 1623 N N . VAL A 1 198 ? -93.056 -28.439 131.539 1.00 53.25 198 VAL A N 1
ATOM 1624 C CA . VAL A 1 198 ? -92.269 -28.057 132.735 1.00 53.25 198 VAL A CA 1
ATOM 1625 C C . VAL A 1 198 ? -92.994 -27.045 133.643 1.00 53.25 198 VAL A C 1
ATOM 1627 O O . VAL A 1 198 ? -92.608 -26.852 134.792 1.00 53.25 198 VAL A O 1
ATOM 1630 N N . HIS A 1 199 ? -94.069 -26.401 133.177 1.00 41.50 199 HIS A N 1
ATOM 1631 C CA . HIS A 1 199 ? -94.565 -25.154 133.783 1.00 41.50 199 HIS A CA 1
ATOM 1632 C C . HIS A 1 199 ? -95.649 -25.304 134.888 1.00 41.50 199 HIS A C 1
ATOM 1634 O O . HIS A 1 199 ? -96.176 -24.293 135.357 1.00 41.50 199 HIS A O 1
ATOM 1640 N N . THR A 1 200 ? -96.026 -26.519 135.316 1.00 42.50 200 THR A N 1
ATOM 1641 C CA . THR A 1 200 ? -97.303 -26.754 136.046 1.00 42.50 200 THR A CA 1
ATOM 1642 C C . THR A 1 200 ? -97.221 -27.389 137.451 1.00 42.50 200 THR A C 1
ATOM 1644 O O . THR A 1 200 ? -98.236 -27.869 137.953 1.00 42.50 200 THR A O 1
ATOM 1647 N N . THR A 1 201 ? -96.065 -27.381 138.123 1.00 40.47 201 THR A N 1
ATOM 1648 C CA . THR A 1 201 ? -95.875 -27.875 139.516 1.00 40.47 201 THR A CA 1
ATOM 1649 C C . THR A 1 201 ? -94.673 -27.170 140.164 1.00 40.47 201 THR A C 1
ATOM 1651 O O . THR A 1 201 ? -93.673 -27.022 139.473 1.00 40.47 201 THR A O 1
ATOM 1654 N N . ILE A 1 202 ? -94.625 -26.758 141.442 1.00 35.03 202 ILE A N 1
ATOM 1655 C CA . ILE A 1 202 ? -95.497 -26.881 142.642 1.00 35.03 202 ILE A CA 1
ATOM 1656 C C . ILE A 1 202 ? -95.127 -25.726 143.610 1.00 35.03 202 ILE A C 1
ATOM 1658 O O . ILE A 1 202 ? -93.993 -25.259 143.533 1.00 35.03 202 ILE A O 1
ATOM 1662 N N . ASP A 1 203 ? -95.990 -25.324 144.563 1.00 29.20 203 ASP A N 1
ATOM 1663 C CA . ASP A 1 203 ? -95.538 -24.524 145.726 1.00 29.20 203 ASP A CA 1
ATOM 1664 C C . ASP A 1 203 ? -96.419 -24.636 147.012 1.00 29.20 203 ASP A C 1
ATOM 1666 O O . ASP A 1 203 ? -97.601 -24.964 146.928 1.00 29.20 203 ASP A O 1
ATOM 1670 N N . HIS A 1 204 ? -95.817 -24.303 148.172 1.00 35.84 204 HIS A N 1
ATOM 1671 C CA . HIS A 1 204 ? -96.354 -23.964 149.521 1.00 35.84 204 HIS A CA 1
ATOM 1672 C C . HIS A 1 204 ? -97.081 -25.010 150.419 1.00 35.84 204 HIS A C 1
ATOM 1674 O O . HIS A 1 204 ? -98.058 -25.635 150.015 1.00 35.84 204 HIS A O 1
ATOM 1680 N N . THR A 1 205 ? -96.715 -25.073 151.723 1.00 34.28 205 THR A N 1
ATOM 1681 C CA . THR A 1 205 ? -97.524 -24.679 152.936 1.00 34.28 205 THR A CA 1
ATOM 1682 C C . THR A 1 205 ? -96.862 -25.101 154.287 1.00 34.28 205 THR A C 1
ATOM 1684 O O . THR A 1 205 ? -95.790 -25.705 154.274 1.00 34.28 205 THR A O 1
ATOM 1687 N N . HIS A 1 206 ? -97.410 -24.700 155.458 1.00 35.00 206 HIS A N 1
ATOM 1688 C CA . HIS A 1 206 ? -96.746 -24.740 156.792 1.00 35.00 206 HIS A CA 1
ATOM 1689 C C . HIS A 1 206 ? -97.731 -24.911 157.999 1.00 35.00 206 HIS A C 1
ATOM 1691 O O . HIS A 1 206 ? -98.916 -25.133 157.766 1.00 35.00 206 HIS A O 1
ATOM 1697 N N . ASP A 1 207 ? -97.238 -24.733 159.248 1.00 35.09 207 ASP A N 1
ATOM 1698 C CA . ASP A 1 207 ? -97.957 -24.417 160.527 1.00 35.09 207 ASP A CA 1
ATOM 1699 C C . ASP A 1 207 ? -98.688 -25.526 161.355 1.00 35.09 207 ASP A C 1
ATOM 1701 O O . ASP A 1 207 ? -99.068 -26.547 160.795 1.00 35.09 207 ASP A O 1
ATOM 1705 N N . THR A 1 208 ? -98.998 -25.426 162.682 1.00 40.09 208 THR A N 1
ATOM 1706 C CA . THR A 1 208 ? -98.444 -24.747 163.916 1.00 40.09 208 THR A CA 1
ATOM 1707 C C . THR A 1 208 ? -99.104 -25.308 165.230 1.00 40.09 208 THR A C 1
ATOM 1709 O O . THR A 1 208 ? -100.104 -26.019 165.157 1.00 40.09 208 THR A O 1
ATOM 1712 N N . ASN A 1 209 ? -98.628 -24.872 166.426 1.00 35.72 209 ASN A N 1
ATOM 1713 C CA . ASN A 1 209 ? -99.290 -24.853 167.772 1.00 35.72 209 ASN A CA 1
ATOM 1714 C C . ASN A 1 209 ? -99.300 -26.168 168.603 1.00 35.72 209 ASN A C 1
ATOM 1716 O O . ASN A 1 209 ? -99.193 -27.248 168.041 1.00 35.72 209 ASN A O 1
ATOM 1720 N N . SER A 1 210 ? -99.394 -26.195 169.950 1.00 34.44 210 SER A N 1
ATOM 1721 C CA . SER A 1 210 ? -99.682 -25.204 171.033 1.00 34.44 210 SER A CA 1
ATOM 1722 C C . SER A 1 210 ? -98.938 -25.639 172.350 1.00 34.44 210 SER A C 1
ATOM 1724 O O . SER A 1 210 ? -98.173 -26.593 172.263 1.00 34.44 210 SER A O 1
ATOM 1726 N N . ASN A 1 211 ? -99.030 -25.110 173.594 1.00 35.38 211 ASN A N 1
ATOM 1727 C CA . ASN A 1 211 ? -99.906 -24.142 174.302 1.00 35.38 211 ASN A CA 1
ATOM 1728 C C . ASN A 1 211 ? -99.187 -23.516 175.557 1.00 35.38 211 ASN A C 1
ATOM 1730 O O . ASN A 1 211 ? -97.973 -23.636 175.687 1.00 35.38 211 ASN A O 1
ATOM 1734 N N . GLN A 1 212 ? -99.901 -22.848 176.486 1.00 35.53 212 GLN A N 1
ATOM 1735 C CA . GLN A 1 212 ? -99.359 -21.942 177.528 1.00 35.53 212 GLN A CA 1
ATOM 1736 C C . GLN A 1 212 ? -99.230 -22.502 178.973 1.00 35.53 212 GLN A C 1
ATOM 1738 O O . GLN A 1 212 ? -100.216 -22.908 179.583 1.00 35.53 212 GLN A O 1
ATOM 1743 N N . PHE A 1 213 ? -98.040 -22.343 179.574 1.00 40.41 213 PHE A N 1
ATOM 1744 C CA . PHE A 1 213 ? -97.825 -22.092 181.026 1.00 40.41 213 PHE A CA 1
ATOM 1745 C C . PHE A 1 213 ? -96.471 -21.391 181.294 1.00 40.41 213 PHE A C 1
ATOM 1747 O O . PHE A 1 213 ? -96.308 -20.706 182.298 1.00 40.41 213 PHE A O 1
ATOM 1754 N N . GLU A 1 214 ? -95.518 -21.488 180.359 1.00 47.44 214 GLU A N 1
ATOM 1755 C CA . GLU A 1 214 ? -94.147 -20.940 180.408 1.00 47.44 214 GLU A CA 1
ATOM 1756 C C . GLU A 1 214 ? -94.030 -19.392 180.394 1.00 47.44 214 GLU A C 1
ATOM 1758 O O . GLU A 1 214 ? -93.063 -18.834 179.876 1.00 47.44 214 GLU A O 1
ATOM 1763 N N . HIS A 1 215 ? -95.003 -18.654 180.930 1.00 42.97 215 HIS A N 1
ATOM 1764 C CA . HIS A 1 215 ? -95.209 -17.230 180.630 1.00 42.97 215 HIS A CA 1
ATOM 1765 C C . HIS A 1 215 ? -94.055 -16.292 181.060 1.00 42.97 215 HIS A C 1
ATOM 1767 O O . HIS A 1 215 ? -93.875 -15.229 180.464 1.00 42.97 215 HIS A O 1
ATOM 1773 N N . GLU A 1 216 ? -93.240 -16.695 182.042 1.00 48.47 216 GLU A N 1
ATOM 1774 C CA . GLU A 1 216 ? -92.035 -15.972 182.497 1.00 48.47 216 GLU A CA 1
ATOM 1775 C C . GLU A 1 216 ? -90.740 -16.442 181.805 1.00 48.47 216 GLU A C 1
ATOM 1777 O O . GLU A 1 216 ? -89.771 -15.688 181.681 1.00 48.47 216 GLU A O 1
ATOM 1782 N N . GLN A 1 217 ? -90.713 -17.680 181.303 1.00 52.19 217 GLN A N 1
ATOM 1783 C CA . GLN A 1 217 ? -89.640 -18.179 180.440 1.00 52.19 217 GLN A CA 1
ATOM 1784 C C . GLN A 1 217 ? -89.762 -17.555 179.045 1.00 52.19 217 GLN A C 1
ATOM 1786 O O . GLN A 1 217 ? -88.764 -17.096 178.489 1.00 52.19 217 GLN A O 1
ATOM 1791 N N . MET A 1 218 ? -90.995 -17.402 178.553 1.00 50.38 218 MET A N 1
ATOM 1792 C CA . MET A 1 218 ? -91.332 -16.755 177.288 1.00 50.38 218 MET A CA 1
ATOM 1793 C C . MET A 1 218 ? -90.776 -15.328 177.168 1.00 50.38 218 MET A C 1
ATOM 1795 O O . MET A 1 218 ? -90.384 -14.942 176.076 1.00 50.38 218 MET A O 1
ATOM 1799 N N . HIS A 1 219 ? -90.632 -14.558 178.255 1.00 56.25 219 HIS A N 1
ATOM 1800 C CA . HIS A 1 219 ? -89.972 -13.243 178.191 1.00 56.25 219 HIS A CA 1
ATOM 1801 C C . HIS A 1 219 ? -88.469 -13.323 177.863 1.00 56.25 219 HIS A C 1
ATOM 1803 O O . HIS A 1 219 ? -87.944 -12.443 177.179 1.00 56.25 219 HIS A O 1
ATOM 1809 N N . ARG A 1 220 ? -87.772 -14.388 178.286 1.00 59.81 220 ARG A N 1
ATOM 1810 C CA . ARG A 1 220 ? -86.388 -14.655 177.854 1.00 59.81 220 ARG A CA 1
ATOM 1811 C C . ARG A 1 220 ? -86.350 -15.180 176.420 1.00 59.81 220 ARG A C 1
ATOM 1813 O O . ARG A 1 220 ? -85.509 -14.723 175.649 1.00 59.81 220 ARG A O 1
ATOM 1820 N N . THR A 1 221 ? -87.286 -16.051 176.037 1.00 60.75 221 THR A N 1
ATOM 1821 C CA . THR A 1 221 ? -87.391 -16.563 174.661 1.00 60.75 221 THR A CA 1
ATOM 1822 C C . THR A 1 221 ? -87.719 -15.452 173.659 1.00 60.75 221 THR A C 1
ATOM 1824 O O . THR A 1 221 ? -87.115 -15.407 172.597 1.00 60.75 221 THR A O 1
ATOM 1827 N N . ILE A 1 222 ? -88.604 -14.507 173.998 1.00 64.06 222 ILE A N 1
ATOM 1828 C CA . ILE A 1 222 ? -88.931 -13.332 173.172 1.00 64.06 222 ILE A CA 1
ATOM 1829 C C . ILE A 1 222 ? -87.691 -12.460 172.962 1.00 64.06 222 ILE A C 1
ATOM 1831 O O . ILE A 1 222 ? -87.395 -12.110 171.825 1.00 64.06 222 ILE A O 1
ATOM 1835 N N . ASN A 1 223 ? -86.919 -12.166 174.013 1.00 65.38 223 ASN A N 1
ATOM 1836 C CA . ASN A 1 223 ? -85.685 -11.393 173.856 1.00 65.38 223 ASN A CA 1
ATOM 1837 C C . ASN A 1 223 ? -84.650 -12.141 172.994 1.00 65.38 223 ASN A C 1
ATOM 1839 O O . ASN A 1 223 ? -84.038 -11.532 172.123 1.00 65.38 223 ASN A O 1
ATOM 1843 N N . GLN A 1 224 ? -84.511 -13.463 173.153 1.00 67.31 224 GLN A N 1
ATOM 1844 C CA . GLN A 1 224 ? -83.665 -14.281 172.272 1.00 67.31 224 GLN A CA 1
ATOM 1845 C C . GLN A 1 224 ? -84.172 -14.323 170.822 1.00 67.31 224 GLN A C 1
ATOM 1847 O O . GLN A 1 224 ? -83.359 -14.324 169.902 1.00 67.31 224 GLN A O 1
ATOM 1852 N N . LEU A 1 225 ? -85.487 -14.325 170.593 1.00 70.19 225 LEU A N 1
ATOM 1853 C CA . LEU A 1 225 ? -86.086 -14.269 169.257 1.00 70.19 225 LEU A CA 1
ATOM 1854 C C . LEU A 1 225 ? -85.922 -12.887 168.612 1.00 70.19 225 LEU A C 1
ATOM 1856 O O . LEU A 1 225 ? -85.697 -12.822 167.409 1.00 70.19 225 LEU A O 1
ATOM 1860 N N . ILE A 1 226 ? -85.963 -11.800 169.389 1.00 70.31 226 ILE A N 1
ATOM 1861 C CA . ILE A 1 226 ? -85.646 -10.442 168.921 1.00 70.31 226 ILE A CA 1
ATOM 1862 C C . ILE A 1 226 ? -84.162 -10.347 168.544 1.00 70.31 226 ILE A C 1
ATOM 1864 O O . ILE A 1 226 ? -83.849 -9.867 167.458 1.00 70.31 226 ILE A O 1
ATOM 1868 N N . GLU A 1 227 ? -83.257 -10.872 169.375 1.00 72.19 227 GLU A N 1
ATOM 1869 C CA . GLU A 1 227 ? -81.818 -10.947 169.079 1.00 72.19 227 GLU A CA 1
ATOM 1870 C C . GLU A 1 227 ? -81.559 -11.771 167.801 1.00 72.19 227 GLU A C 1
ATOM 1872 O O . GLU A 1 227 ? -80.880 -11.319 166.881 1.00 72.19 227 GLU A O 1
ATOM 1877 N N . GLN A 1 228 ? -82.179 -12.951 167.677 1.00 71.75 228 GLN A N 1
ATOM 1878 C CA . GLN A 1 228 ? -82.078 -13.799 166.484 1.00 71.75 228 GLN A CA 1
ATOM 1879 C C . GLN A 1 228 ? -82.711 -13.162 165.239 1.00 71.75 228 GLN A C 1
ATOM 1881 O O . GLN A 1 228 ? -82.186 -13.344 164.142 1.00 71.75 228 GLN A O 1
ATOM 1886 N N . ALA A 1 229 ? -83.812 -12.418 165.369 1.00 69.75 229 ALA A N 1
ATOM 1887 C CA . ALA A 1 229 ? -84.434 -11.695 164.261 1.00 69.75 229 ALA A CA 1
ATOM 1888 C C . ALA A 1 229 ? -83.578 -10.500 163.818 1.00 69.75 229 ALA A C 1
ATOM 1890 O O . ALA A 1 229 ? -83.420 -10.278 162.617 1.00 69.75 229 ALA A O 1
ATOM 1891 N N . ALA A 1 230 ? -82.962 -9.779 164.759 1.00 71.81 230 ALA A N 1
ATOM 1892 C CA . ALA A 1 230 ? -82.001 -8.723 164.464 1.00 71.81 230 ALA A CA 1
ATOM 1893 C C . ALA A 1 230 ? -80.761 -9.287 163.752 1.00 71.81 230 ALA A C 1
ATOM 1895 O O . ALA A 1 230 ? -80.357 -8.745 162.724 1.00 71.81 230 ALA A O 1
ATOM 1896 N N . VAL A 1 231 ? -80.213 -10.416 164.222 1.00 77.44 231 VAL A N 1
ATOM 1897 C CA . VAL A 1 231 ? -79.111 -11.126 163.548 1.00 77.44 231 VAL A CA 1
ATOM 1898 C C . VAL A 1 231 ? -79.524 -11.583 162.147 1.00 77.44 231 VAL A C 1
ATOM 1900 O O . VAL A 1 231 ? -78.836 -11.231 161.198 1.00 77.44 231 VAL A O 1
ATOM 1903 N N . LYS A 1 232 ? -80.662 -12.275 161.982 1.00 76.00 232 LYS A N 1
ATOM 1904 C CA . LYS A 1 232 ? -81.160 -12.735 160.667 1.00 76.00 232 LYS A CA 1
ATOM 1905 C C . LYS A 1 232 ? -81.419 -11.591 159.686 1.00 76.00 232 LYS A C 1
ATOM 1907 O O . LYS A 1 232 ? -81.129 -11.724 158.504 1.00 76.00 232 LYS A O 1
ATOM 1912 N N . THR A 1 233 ? -81.951 -10.467 160.164 1.00 76.44 233 THR A N 1
ATOM 1913 C CA . THR A 1 233 ? -82.163 -9.273 159.329 1.00 76.44 233 THR A CA 1
ATOM 1914 C C . THR A 1 233 ? -80.823 -8.661 158.927 1.00 76.44 233 THR A C 1
ATOM 1916 O O . THR A 1 233 ? -80.652 -8.245 157.786 1.00 76.44 233 THR A O 1
ATOM 1919 N N . ARG A 1 234 ? -79.845 -8.639 159.840 1.00 78.62 234 ARG A N 1
ATOM 1920 C CA . ARG A 1 234 ? -78.504 -8.110 159.582 1.00 78.62 234 ARG A CA 1
ATOM 1921 C C . ARG A 1 234 ? -77.697 -8.994 158.632 1.00 78.62 234 ARG A C 1
ATOM 1923 O O . ARG A 1 234 ? -77.022 -8.436 157.777 1.00 78.62 234 ARG A O 1
ATOM 1930 N N . THR A 1 235 ? -77.791 -10.323 158.739 1.00 79.31 235 THR A N 1
ATOM 1931 C CA . THR A 1 235 ? -77.191 -11.231 157.751 1.00 79.31 235 THR A CA 1
ATOM 1932 C C . THR A 1 235 ? -77.887 -11.073 156.411 1.00 79.31 235 THR A C 1
ATOM 1934 O O . THR A 1 235 ? -77.209 -10.731 155.463 1.00 79.31 235 THR A O 1
ATOM 1937 N N . ALA A 1 236 ? -79.222 -11.134 156.334 1.00 80.81 236 ALA A N 1
ATOM 1938 C CA . ALA A 1 236 ? -79.935 -10.991 155.060 1.00 80.81 236 ALA A CA 1
ATOM 1939 C C . ALA A 1 236 ? -79.662 -9.649 154.344 1.00 80.81 236 ALA A C 1
ATOM 1941 O O . ALA A 1 236 ? -79.573 -9.611 153.120 1.00 80.81 236 ALA A O 1
ATOM 1942 N N . VAL A 1 237 ? -79.495 -8.545 155.084 1.00 84.50 237 VAL A N 1
ATOM 1943 C CA . VAL A 1 237 ? -79.083 -7.249 154.512 1.00 84.50 237 VAL A CA 1
ATOM 1944 C C . VAL A 1 237 ? -77.640 -7.282 154.001 1.00 84.50 237 VAL A C 1
ATOM 1946 O O . VAL A 1 237 ? -77.360 -6.676 152.968 1.00 84.50 237 VAL A O 1
ATOM 1949 N N . GLU A 1 238 ? -76.732 -7.978 154.684 1.00 84.69 238 GLU A N 1
ATOM 1950 C CA . GLU A 1 238 ? -75.337 -8.099 154.252 1.00 84.69 238 GLU A CA 1
ATOM 1951 C C . GLU A 1 238 ? -75.167 -9.126 153.113 1.00 84.69 238 GLU A C 1
ATOM 1953 O O . GLU A 1 238 ? -74.413 -8.864 152.185 1.00 84.69 238 GLU A O 1
ATOM 1958 N N . ASP A 1 239 ? -75.945 -10.212 153.098 1.00 84.56 239 ASP A N 1
ATOM 1959 C CA . ASP A 1 239 ? -76.032 -11.199 152.012 1.00 84.56 239 ASP A CA 1
ATOM 1960 C C . ASP A 1 239 ? -76.553 -10.535 150.724 1.00 84.56 239 ASP A C 1
ATOM 1962 O O . ASP A 1 239 ? -75.974 -10.694 149.651 1.00 84.56 239 ASP A O 1
ATOM 1966 N N . VAL A 1 240 ? -77.611 -9.717 150.827 1.00 86.12 240 VAL A N 1
ATOM 1967 C CA . VAL A 1 240 ? -78.143 -8.930 149.699 1.00 86.12 240 VAL A CA 1
ATOM 1968 C C . VAL A 1 240 ? -77.151 -7.851 149.252 1.00 86.12 240 VAL A C 1
ATOM 1970 O O . VAL A 1 240 ? -77.008 -7.614 148.054 1.00 86.12 240 VAL A O 1
ATOM 1973 N N . ARG A 1 241 ? -76.424 -7.209 150.175 1.00 87.75 241 ARG A N 1
ATOM 1974 C CA . ARG A 1 241 ? -75.326 -6.292 149.817 1.00 87.75 241 ARG A CA 1
ATOM 1975 C C . ARG A 1 241 ? -74.199 -7.008 149.092 1.00 87.75 241 ARG A C 1
ATOM 1977 O O . ARG A 1 241 ? -73.732 -6.481 148.089 1.00 87.75 241 ARG A O 1
ATOM 1984 N N . GLN A 1 242 ? -73.791 -8.185 149.560 1.00 90.00 242 GLN A N 1
ATOM 1985 C CA . GLN A 1 242 ? -72.771 -8.989 148.902 1.00 90.00 242 GLN A CA 1
ATOM 1986 C C . GLN A 1 242 ? -73.243 -9.384 147.502 1.00 90.00 242 GLN A C 1
ATOM 1988 O O . GLN A 1 242 ? -72.541 -9.102 146.545 1.00 90.00 242 GLN A O 1
ATOM 1993 N N . GLN A 1 243 ? -74.481 -9.864 147.349 1.00 87.56 243 GLN A N 1
ATOM 1994 C CA . GLN A 1 243 ? -75.069 -10.168 146.042 1.00 87.56 243 GLN A CA 1
ATOM 1995 C C . GLN A 1 243 ? -75.093 -8.949 145.098 1.00 87.56 243 GLN A C 1
ATOM 1997 O O . GLN A 1 243 ? -74.821 -9.091 143.905 1.00 87.56 243 GLN A O 1
ATOM 2002 N N . TYR A 1 244 ? -75.398 -7.746 145.600 1.00 90.50 244 TYR A N 1
ATOM 2003 C CA . TYR A 1 244 ? -75.314 -6.519 144.798 1.00 90.50 244 TYR A CA 1
ATOM 2004 C C . TYR A 1 244 ? -73.871 -6.123 144.464 1.00 90.50 244 TYR A C 1
ATOM 2006 O O . TYR A 1 244 ? -73.644 -5.648 143.354 1.00 90.50 244 TYR A O 1
ATOM 2014 N N . ASN A 1 245 ? -72.908 -6.337 145.366 1.00 92.00 245 ASN A N 1
ATOM 2015 C CA . ASN A 1 245 ? -71.485 -6.095 145.117 1.00 92.00 245 ASN A CA 1
ATOM 2016 C C . ASN A 1 245 ? -70.928 -7.089 144.086 1.00 92.00 245 ASN A C 1
ATOM 2018 O O . ASN A 1 245 ? -70.385 -6.652 143.079 1.00 92.00 245 ASN A O 1
ATOM 2022 N N . ASP A 1 246 ? -71.149 -8.394 144.264 1.00 91.25 246 ASP A N 1
ATOM 2023 C CA . ASP A 1 246 ? -70.753 -9.462 143.335 1.00 91.25 246 ASP A CA 1
ATOM 2024 C C . ASP A 1 246 ? -71.334 -9.214 141.933 1.00 91.25 246 ASP A C 1
ATOM 2026 O O . ASP A 1 246 ? -70.662 -9.361 140.912 1.00 91.25 246 ASP A O 1
ATOM 2030 N N . ASN A 1 247 ? -72.603 -8.797 141.866 1.00 91.94 247 ASN A N 1
ATOM 2031 C CA . ASN A 1 247 ? -73.261 -8.479 140.604 1.00 91.94 247 ASN A CA 1
ATOM 2032 C C . ASN A 1 247 ? -72.763 -7.157 139.993 1.00 91.94 247 ASN A C 1
ATOM 2034 O O . ASN A 1 247 ? -72.725 -7.041 138.770 1.00 91.94 247 ASN A O 1
ATOM 2038 N N . LEU A 1 248 ? -72.360 -6.176 140.809 1.00 93.81 248 LEU A N 1
ATOM 2039 C CA . LEU A 1 248 ? -71.710 -4.950 140.342 1.00 93.81 248 LEU A CA 1
ATOM 2040 C C . LEU A 1 248 ? -70.306 -5.248 139.801 1.00 93.81 248 LEU A C 1
ATOM 2042 O O . LEU A 1 248 ? -69.976 -4.773 138.719 1.00 93.81 248 LEU A O 1
ATOM 2046 N N . GLU A 1 249 ? -69.510 -6.065 140.494 1.00 93.50 249 GLU A N 1
ATOM 2047 C CA . GLU A 1 249 ? -68.196 -6.532 140.036 1.00 93.50 249 GLU A CA 1
ATOM 2048 C C . GLU A 1 249 ? -68.314 -7.307 138.722 1.00 93.50 249 GLU A C 1
ATOM 2050 O O . GLU A 1 249 ? -67.630 -6.961 137.761 1.00 93.50 249 GLU A O 1
ATOM 2055 N N . ARG A 1 250 ? -69.260 -8.251 138.618 1.00 94.25 250 ARG A N 1
ATOM 2056 C CA . ARG A 1 250 ? -69.542 -8.972 137.367 1.00 94.25 250 ARG A CA 1
ATOM 2057 C C . ARG A 1 250 ? -69.950 -8.037 136.225 1.00 94.25 250 ARG A C 1
ATOM 2059 O O . ARG A 1 250 ? -69.452 -8.189 135.116 1.00 94.25 250 ARG A O 1
ATOM 2066 N N . ILE A 1 251 ? -70.822 -7.055 136.471 1.00 94.19 251 ILE A N 1
ATOM 2067 C CA . ILE A 1 251 ? -71.233 -6.083 135.440 1.00 94.19 251 ILE A CA 1
ATOM 2068 C C . ILE A 1 251 ? -70.065 -5.164 135.045 1.00 94.19 251 ILE A C 1
ATOM 2070 O O . ILE A 1 251 ? -69.927 -4.836 133.867 1.00 94.19 251 ILE A O 1
ATOM 2074 N N . MET A 1 252 ? -69.197 -4.779 135.986 1.00 94.50 252 MET A N 1
ATOM 2075 C CA . MET A 1 252 ? -67.967 -4.041 135.680 1.00 94.50 252 MET A CA 1
ATOM 2076 C C . MET A 1 252 ? -66.981 -4.896 134.874 1.00 94.50 252 MET A C 1
ATOM 2078 O O . MET A 1 252 ? -66.369 -4.383 133.943 1.00 94.50 252 MET A O 1
ATOM 2082 N N . GLU A 1 253 ? -66.842 -6.190 135.169 1.00 93.56 253 GLU A N 1
ATOM 2083 C CA . GLU A 1 253 ? -66.001 -7.109 134.397 1.00 93.56 253 GLU A CA 1
ATOM 2084 C C . GLU A 1 253 ? -66.560 -7.343 132.982 1.00 93.56 253 GLU A C 1
ATOM 2086 O O . GLU A 1 253 ? -65.820 -7.233 132.004 1.00 93.56 253 GLU A O 1
ATOM 2091 N N . GLU A 1 254 ? -67.866 -7.584 132.840 1.00 94.06 254 GLU A N 1
ATOM 2092 C CA . GLU A 1 254 ? -68.551 -7.693 131.543 1.00 94.06 254 GLU A CA 1
ATOM 2093 C C . GLU A 1 254 ? -68.398 -6.404 130.717 1.00 94.06 254 GLU A C 1
ATOM 2095 O O . GLU A 1 254 ? -68.057 -6.468 129.533 1.00 94.06 254 GLU A O 1
ATOM 2100 N N . TYR A 1 255 ? -68.559 -5.233 131.342 1.00 95.31 255 TYR A N 1
ATOM 2101 C CA . TYR A 1 255 ? -68.323 -3.933 130.710 1.00 95.31 255 TYR A CA 1
ATOM 2102 C C . TYR A 1 255 ? -66.856 -3.765 130.269 1.00 95.31 255 TYR A C 1
ATOM 2104 O O . TYR A 1 255 ? -66.599 -3.460 129.105 1.00 95.31 255 TYR A O 1
ATOM 2112 N N . ASN A 1 256 ? -65.890 -4.029 131.156 1.00 94.50 256 ASN A N 1
ATOM 2113 C CA . ASN A 1 256 ? -64.457 -3.908 130.864 1.00 94.50 256 ASN A CA 1
ATOM 2114 C C . ASN A 1 256 ? -64.017 -4.864 129.743 1.00 94.50 256 ASN A C 1
ATOM 2116 O O . ASN A 1 256 ? -63.229 -4.483 128.878 1.00 94.50 256 ASN A O 1
ATOM 2120 N N . ASN A 1 257 ? -64.553 -6.087 129.714 1.00 94.88 2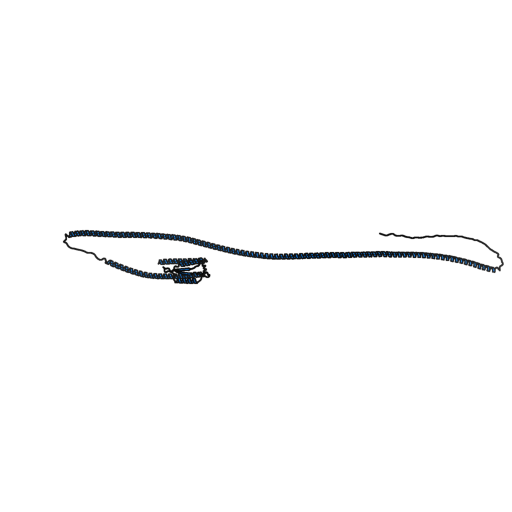57 ASN A N 1
ATOM 2121 C CA . ASN A 1 257 ? -64.307 -7.056 128.646 1.00 94.88 257 ASN A CA 1
ATOM 2122 C C . ASN A 1 257 ? -64.892 -6.590 127.303 1.00 94.88 257 ASN A C 1
ATOM 2124 O O . ASN A 1 257 ? -64.237 -6.728 126.267 1.00 94.88 257 ASN A O 1
ATOM 2128 N N . MET A 1 258 ? -66.086 -5.988 127.305 1.00 95.38 258 MET A N 1
ATOM 2129 C CA . MET A 1 258 ? -66.690 -5.408 126.102 1.00 95.38 258 MET A CA 1
ATOM 2130 C C . MET A 1 258 ? -65.933 -4.166 125.608 1.00 95.38 258 MET A C 1
ATOM 2132 O O . MET A 1 258 ? -65.730 -4.021 124.402 1.00 95.38 258 MET A O 1
ATOM 2136 N N . GLU A 1 259 ? -65.446 -3.305 126.507 1.00 95.12 259 GLU A N 1
ATOM 2137 C CA . GLU A 1 259 ? -64.602 -2.157 126.154 1.00 95.12 259 GLU A CA 1
ATOM 2138 C C . GLU A 1 259 ? -63.230 -2.609 125.615 1.00 95.12 259 GLU A C 1
ATOM 2140 O O . GLU A 1 259 ? -62.755 -2.088 124.602 1.00 95.12 259 GLU A O 1
ATOM 2145 N N . ALA A 1 260 ? -62.612 -3.634 126.209 1.00 95.12 260 ALA A N 1
ATOM 2146 C CA . ALA A 1 260 ? -61.383 -4.237 125.694 1.00 95.12 260 ALA A CA 1
ATOM 2147 C C . ALA A 1 260 ? -61.585 -4.862 124.299 1.00 95.12 260 ALA A C 1
ATOM 2149 O O . ALA A 1 260 ? -60.764 -4.656 123.401 1.00 95.12 260 ALA A O 1
ATOM 2150 N N . ALA A 1 261 ? -62.700 -5.569 124.082 1.00 95.12 261 ALA A N 1
ATOM 2151 C CA . ALA A 1 261 ? -63.057 -6.135 122.782 1.00 95.12 261 ALA A CA 1
ATOM 2152 C C . ALA A 1 261 ? -63.312 -5.047 121.722 1.00 95.12 261 ALA A C 1
ATOM 2154 O O . ALA A 1 261 ? -62.836 -5.173 120.591 1.00 95.12 261 ALA A O 1
ATOM 2155 N N . LEU A 1 262 ? -63.999 -3.957 122.084 1.00 96.12 262 LEU A N 1
ATOM 2156 C CA . LEU A 1 262 ? -64.223 -2.803 121.209 1.00 96.12 262 LEU A CA 1
ATOM 2157 C C . LEU A 1 262 ? -62.897 -2.140 120.809 1.00 96.12 262 LEU A C 1
ATOM 2159 O O . LEU A 1 262 ? -62.648 -1.933 119.620 1.00 96.12 262 LEU A O 1
ATOM 2163 N N . ASN A 1 263 ? -62.014 -1.880 121.776 1.00 95.94 263 ASN A N 1
ATOM 2164 C CA . ASN A 1 263 ? -60.690 -1.307 121.530 1.00 95.94 263 ASN A CA 1
ATOM 2165 C C . ASN A 1 263 ? -59.820 -2.218 120.644 1.00 95.94 263 ASN A C 1
ATOM 2167 O O . ASN A 1 263 ? -59.192 -1.744 119.695 1.00 95.94 263 ASN A O 1
ATOM 2171 N N . GLN A 1 264 ? -59.833 -3.535 120.872 1.00 95.38 264 GLN A N 1
ATOM 2172 C CA . GLN A 1 264 ? -59.148 -4.499 120.005 1.00 95.38 264 GLN A CA 1
ATOM 2173 C C . GLN A 1 264 ? -59.711 -4.485 118.572 1.00 95.38 264 GLN A C 1
ATOM 2175 O O . GLN A 1 264 ? -58.938 -4.510 117.611 1.00 95.38 264 GLN A O 1
ATOM 2180 N N . LYS A 1 265 ? -61.037 -4.393 118.397 1.00 96.19 265 LYS A N 1
ATOM 2181 C CA . LYS A 1 265 ? -61.660 -4.305 117.065 1.00 96.19 265 LYS A CA 1
ATOM 2182 C C . LYS A 1 265 ? -61.372 -2.980 116.363 1.00 96.19 265 LYS A C 1
ATOM 2184 O O . LYS A 1 265 ? -61.138 -2.995 115.156 1.00 96.19 265 LYS A O 1
ATOM 2189 N N . GLN A 1 266 ? -61.279 -1.870 117.095 1.00 95.56 266 GLN A N 1
ATOM 2190 C CA . GLN A 1 266 ? -60.812 -0.592 116.553 1.00 95.56 266 GLN A CA 1
ATOM 2191 C C . GLN A 1 266 ? -59.354 -0.692 116.066 1.00 95.56 266 GLN A C 1
ATOM 2193 O O . GLN A 1 266 ? -59.047 -0.294 114.944 1.00 95.56 266 GLN A O 1
ATOM 2198 N N . ILE A 1 267 ? -58.466 -1.316 116.849 1.00 95.38 267 ILE A N 1
ATOM 2199 C CA . ILE A 1 267 ? -57.065 -1.557 116.464 1.00 95.38 267 ILE A CA 1
ATOM 2200 C C . ILE A 1 267 ? -56.963 -2.458 115.218 1.00 95.38 267 ILE A C 1
ATOM 2202 O O . ILE A 1 267 ? -56.116 -2.223 114.353 1.00 95.38 267 ILE A O 1
ATOM 2206 N N . GLU A 1 268 ? -57.798 -3.493 115.102 1.00 95.06 268 GLU A N 1
ATOM 2207 C CA . GLU A 1 268 ? -57.871 -4.348 113.907 1.00 95.06 268 GLU A CA 1
ATOM 2208 C C . GLU A 1 268 ? -58.396 -3.590 112.678 1.00 95.06 268 GLU A C 1
ATOM 2210 O O . GLU A 1 268 ? -57.816 -3.712 111.595 1.00 95.06 268 GLU A O 1
ATOM 2215 N N . PHE A 1 269 ? -59.427 -2.757 112.845 1.00 96.12 269 PHE A N 1
ATOM 2216 C CA . PHE A 1 269 ? -59.960 -1.895 111.790 1.00 96.12 269 PHE A CA 1
ATOM 2217 C C . PHE A 1 269 ? -58.908 -0.896 111.290 1.00 96.12 269 PHE A C 1
ATOM 2219 O O . PHE A 1 269 ? -58.659 -0.820 110.087 1.00 96.12 269 PHE A O 1
ATOM 2226 N N . ASP A 1 270 ? -58.210 -0.199 112.191 1.00 96.06 270 ASP A N 1
ATOM 2227 C CA . ASP A 1 270 ? -57.167 0.766 111.830 1.00 96.06 270 ASP A CA 1
ATOM 2228 C C . ASP A 1 270 ? -55.955 0.102 111.158 1.00 96.06 270 ASP A C 1
ATOM 2230 O O . ASP A 1 270 ? -55.366 0.674 110.235 1.00 96.06 270 ASP A O 1
ATOM 2234 N N . LYS A 1 271 ? -55.592 -1.126 111.556 1.00 96.25 271 LYS A N 1
ATOM 2235 C CA . LYS A 1 271 ? -54.587 -1.940 110.847 1.00 96.25 271 LYS A CA 1
ATOM 2236 C C . LYS A 1 271 ? -55.055 -2.291 109.433 1.00 96.25 271 LYS A C 1
ATOM 2238 O O . LYS A 1 271 ? -54.304 -2.084 108.480 1.00 96.25 271 LYS A O 1
ATOM 2243 N N . CYS A 1 272 ? -56.292 -2.769 109.284 1.00 95.56 272 CYS A N 1
ATOM 2244 C CA . CYS A 1 272 ? -56.876 -3.115 107.988 1.00 95.56 272 CYS A CA 1
ATOM 2245 C C . CYS A 1 272 ? -56.967 -1.895 107.056 1.00 95.56 272 CYS A C 1
ATOM 2247 O O . CYS A 1 272 ? -56.639 -1.986 105.875 1.00 95.56 272 CYS A O 1
ATOM 2249 N N . LEU A 1 273 ? -57.356 -0.734 107.585 1.00 95.94 273 LEU A N 1
ATOM 2250 C CA . LEU A 1 273 ? -57.501 0.512 106.834 1.00 95.94 273 LEU A CA 1
ATOM 2251 C C . LEU A 1 273 ? -56.142 1.081 106.387 1.00 95.94 273 LEU A C 1
ATOM 2253 O O . LEU A 1 273 ? -56.034 1.589 105.269 1.00 95.94 273 LEU A O 1
ATOM 2257 N N . ARG A 1 274 ? -55.084 0.938 107.199 1.00 96.19 274 ARG A N 1
ATOM 2258 C CA . ARG A 1 274 ? -53.699 1.239 106.783 1.00 96.19 274 ARG A CA 1
ATOM 2259 C C . ARG A 1 274 ? -53.207 0.283 105.695 1.00 96.19 274 ARG A C 1
ATOM 2261 O O . ARG A 1 274 ? -52.654 0.747 104.703 1.00 96.19 274 ARG A O 1
ATOM 2268 N N . ALA A 1 275 ? -53.442 -1.022 105.849 1.00 94.50 275 ALA A N 1
ATOM 2269 C CA . ALA A 1 275 ? -53.062 -2.020 104.848 1.00 94.50 275 ALA A CA 1
ATOM 2270 C C . ALA A 1 275 ? -53.777 -1.782 103.506 1.00 94.50 275 ALA A C 1
ATOM 2272 O O . ALA A 1 275 ? -53.130 -1.786 102.462 1.00 94.50 275 ALA A O 1
ATOM 2273 N N . LYS A 1 276 ? -55.084 -1.473 103.538 1.00 96.31 276 LYS A N 1
ATOM 2274 C CA . LYS A 1 276 ? -55.867 -1.089 102.355 1.00 96.31 276 LYS A CA 1
ATOM 2275 C C . LYS A 1 276 ? -55.232 0.097 101.627 1.00 96.31 276 LYS A C 1
ATOM 2277 O O . LYS A 1 276 ? -54.975 -0.013 100.434 1.00 96.31 276 LYS A O 1
ATOM 2282 N N . ARG A 1 277 ? -54.927 1.188 102.344 1.00 95.69 277 ARG A N 1
ATOM 2283 C CA . ARG A 1 277 ? -54.278 2.373 101.754 1.00 95.69 277 ARG A CA 1
ATOM 2284 C C . ARG A 1 277 ? -52.927 2.036 101.125 1.00 95.69 277 ARG A C 1
ATOM 2286 O O . ARG A 1 277 ? -52.689 2.442 100.001 1.00 95.69 277 ARG A O 1
ATOM 2293 N N . SER A 1 278 ? -52.095 1.225 101.782 1.00 95.62 278 SER A N 1
ATOM 2294 C CA . SER A 1 278 ? -50.805 0.796 101.214 1.00 95.62 278 SER A CA 1
ATOM 2295 C C . SER A 1 278 ? -50.963 0.056 99.878 1.00 95.62 278 SER A C 1
ATOM 2297 O O . SER A 1 278 ? -50.177 0.276 98.961 1.00 95.62 278 SER A O 1
ATOM 2299 N N . VAL A 1 279 ? -51.993 -0.788 99.745 1.00 95.50 279 VAL A N 1
ATOM 2300 C CA . VAL A 1 279 ? -52.299 -1.511 98.497 1.00 95.50 279 VAL A CA 1
ATOM 2301 C C . VAL A 1 279 ? -52.901 -0.583 97.435 1.00 95.50 279 VAL A C 1
ATOM 2303 O O . VAL A 1 279 ? -52.607 -0.747 96.254 1.00 95.50 279 VAL A O 1
ATOM 2306 N N . GLU A 1 280 ? -53.704 0.410 97.825 1.00 93.94 280 GLU A N 1
ATOM 2307 C CA . GLU A 1 280 ? -54.204 1.451 96.912 1.00 93.94 280 GLU A CA 1
ATOM 2308 C C . GLU A 1 280 ? -53.048 2.321 96.374 1.00 93.94 280 GLU A C 1
ATOM 2310 O O . GLU A 1 280 ? -52.937 2.492 95.160 1.00 93.94 280 GLU A O 1
ATOM 2315 N N . ASP A 1 281 ? -52.125 2.753 97.241 1.00 94.81 281 ASP A N 1
ATOM 2316 C CA . ASP A 1 281 ? -50.919 3.512 96.882 1.00 94.81 281 ASP A CA 1
ATOM 2317 C C . ASP A 1 281 ? -49.962 2.708 95.976 1.00 94.81 281 ASP A C 1
ATOM 2319 O O . ASP A 1 281 ? -49.271 3.276 95.129 1.00 94.81 281 ASP A O 1
ATOM 2323 N N . GLU A 1 282 ? -49.845 1.391 96.171 1.00 93.94 282 GLU A N 1
ATOM 2324 C CA . GLU A 1 282 ? -49.061 0.502 95.297 1.00 93.94 282 GLU A CA 1
ATOM 2325 C C . GLU A 1 282 ? -49.746 0.270 93.946 1.00 93.94 282 GLU A C 1
ATOM 2327 O O . GLU A 1 282 ? -49.083 0.291 92.906 1.00 93.94 282 GLU A O 1
ATOM 2332 N N . LEU A 1 283 ? -51.072 0.112 93.933 1.00 94.12 283 LEU A N 1
ATOM 2333 C CA . LEU A 1 283 ? -51.843 -0.040 92.703 1.00 94.12 283 LEU A CA 1
ATOM 2334 C C . LEU A 1 283 ? -51.778 1.227 91.839 1.00 94.12 283 LEU A C 1
ATOM 2336 O O . LEU A 1 283 ? -51.593 1.116 90.626 1.00 94.12 283 LEU A O 1
ATOM 2340 N N . GLU A 1 284 ? -51.872 2.419 92.437 1.00 94.62 284 GLU A N 1
ATOM 2341 C CA . GLU A 1 284 ? -51.733 3.686 91.710 1.00 94.62 284 GLU A CA 1
ATOM 2342 C C . GLU A 1 284 ? -50.332 3.836 91.095 1.00 94.62 284 GLU A C 1
ATOM 2344 O O . GLU A 1 284 ? -50.226 4.136 89.903 1.00 94.62 284 GLU A O 1
ATOM 2349 N N . LYS A 1 285 ? -49.262 3.513 91.840 1.00 95.56 285 LYS A N 1
ATOM 2350 C CA . LYS A 1 285 ? -47.884 3.486 91.305 1.00 95.56 285 LYS A CA 1
ATOM 2351 C C . LYS A 1 285 ? -47.758 2.532 90.118 1.00 95.56 285 LYS A C 1
ATOM 2353 O O . LYS A 1 285 ? -47.280 2.941 89.064 1.00 95.56 285 LYS A O 1
ATOM 2358 N N . ILE A 1 286 ? -48.252 1.296 90.235 1.00 94.38 286 ILE A N 1
ATOM 2359 C CA . ILE A 1 286 ? -48.204 0.302 89.148 1.00 94.38 286 ILE A CA 1
ATOM 2360 C C . ILE A 1 286 ? -48.998 0.776 87.918 1.00 94.38 286 ILE A C 1
ATOM 2362 O O . ILE A 1 286 ? -48.578 0.542 86.783 1.00 94.38 286 ILE A O 1
ATOM 2366 N N . LEU A 1 287 ? -50.134 1.455 88.104 1.00 93.12 287 LEU A N 1
ATOM 2367 C CA . LEU A 1 287 ? -50.910 2.034 87.002 1.00 93.12 287 LEU A CA 1
ATOM 2368 C C . LEU A 1 287 ? -50.183 3.219 86.344 1.00 93.12 287 LEU A C 1
ATOM 2370 O O . LEU A 1 287 ? -50.161 3.309 85.113 1.00 93.12 287 LEU A O 1
ATOM 2374 N N . GLN A 1 288 ? -49.542 4.085 87.131 1.00 95.06 288 GLN A N 1
ATOM 2375 C CA . GLN A 1 288 ? -48.754 5.214 86.633 1.00 95.06 288 GLN A CA 1
ATOM 2376 C C . GLN A 1 288 ? -47.496 4.743 85.885 1.00 95.06 288 GLN A C 1
ATOM 2378 O O . GLN A 1 288 ? -47.246 5.194 84.767 1.00 95.06 288 GLN A O 1
ATOM 2383 N N . GLU A 1 289 ? -46.755 3.777 86.431 1.00 93.44 289 GLU A N 1
ATOM 2384 C CA . GLU A 1 289 ? -45.617 3.132 85.768 1.00 93.44 289 GLU A CA 1
ATOM 2385 C C . GLU A 1 289 ? -46.037 2.438 84.470 1.00 93.44 289 GLU A C 1
ATOM 2387 O O . GLU A 1 289 ? -45.373 2.594 83.445 1.00 93.44 289 GLU A O 1
ATOM 2392 N N . ARG A 1 290 ? -47.158 1.703 84.459 1.00 90.88 290 ARG A N 1
ATOM 2393 C CA . ARG A 1 290 ? -47.694 1.099 83.225 1.00 90.88 290 ARG A CA 1
ATOM 2394 C C . ARG A 1 290 ? -48.033 2.151 82.177 1.00 90.88 290 ARG A C 1
ATOM 2396 O O . ARG A 1 290 ? -47.716 1.941 81.009 1.00 90.88 290 ARG A O 1
ATOM 2403 N N . ARG A 1 291 ? -48.634 3.279 82.572 1.00 92.69 291 ARG A N 1
ATOM 2404 C CA . ARG A 1 291 ? -48.935 4.391 81.660 1.00 92.69 291 ARG A CA 1
ATOM 2405 C C . ARG A 1 291 ? -47.659 5.000 81.075 1.00 92.69 291 ARG A C 1
ATOM 2407 O O . ARG A 1 291 ? -47.580 5.139 79.860 1.00 92.69 291 ARG A O 1
ATOM 2414 N N . LEU A 1 292 ? -46.658 5.296 81.905 1.00 93.44 292 LEU A N 1
ATOM 2415 C CA . LEU A 1 292 ? -45.370 5.842 81.456 1.00 93.44 292 LEU A CA 1
ATOM 2416 C C . LEU A 1 292 ? -44.618 4.867 80.535 1.00 93.44 292 LEU A C 1
ATOM 2418 O O . LEU A 1 292 ? -44.044 5.285 79.533 1.00 93.44 292 LEU A O 1
ATOM 2422 N N . ASN A 1 293 ? -44.665 3.563 80.821 1.00 92.94 293 ASN A N 1
ATOM 2423 C CA . ASN A 1 293 ? -44.075 2.535 79.961 1.00 92.94 293 ASN A CA 1
ATOM 2424 C C . ASN A 1 293 ? -44.832 2.364 78.631 1.00 92.94 293 ASN A C 1
ATOM 2426 O O . ASN A 1 293 ? -44.196 2.140 77.604 1.00 92.94 293 ASN A O 1
ATOM 2430 N N . LEU A 1 294 ? -46.164 2.504 78.617 1.00 93.38 294 LEU A N 1
ATOM 2431 C CA . LEU A 1 294 ? -46.970 2.531 77.389 1.00 93.38 294 LEU A CA 1
ATOM 2432 C C . LEU A 1 294 ? -46.664 3.766 76.533 1.00 93.38 294 LEU A C 1
ATOM 2434 O O . LEU A 1 294 ? -46.481 3.639 75.327 1.00 93.38 294 LEU A O 1
ATOM 2438 N N . GLU A 1 295 ? -46.567 4.941 77.153 1.00 93.75 295 GLU A N 1
ATOM 2439 C CA . GLU A 1 295 ? -46.244 6.207 76.484 1.00 93.75 295 GLU A CA 1
ATOM 2440 C C . GLU A 1 295 ? -44.821 6.187 75.909 1.00 93.75 295 GLU A C 1
ATOM 2442 O O . GLU A 1 295 ? -44.621 6.487 74.732 1.00 93.75 295 GLU A O 1
ATOM 2447 N N . LYS A 1 296 ? -43.841 5.699 76.682 1.00 94.56 296 LYS A N 1
ATOM 2448 C CA . LYS A 1 296 ? -42.486 5.450 76.182 1.00 94.56 296 LYS A CA 1
ATOM 2449 C C . LYS A 1 296 ? -42.476 4.427 75.042 1.00 94.56 296 LYS A C 1
ATOM 2451 O O . LYS A 1 296 ? -41.857 4.679 74.017 1.00 94.56 296 LYS A O 1
ATOM 2456 N N . SER A 1 297 ? -43.180 3.302 75.180 1.00 94.38 297 SER A N 1
ATOM 2457 C CA . SER A 1 297 ? -43.240 2.285 74.123 1.00 94.38 297 SER A CA 1
ATOM 2458 C C . SER A 1 297 ? -43.915 2.807 72.850 1.00 94.38 297 SER A C 1
ATOM 2460 O O . SER A 1 297 ? -43.534 2.393 71.758 1.00 94.38 297 SER A O 1
ATOM 2462 N N . ALA A 1 298 ? -44.871 3.734 72.950 1.00 94.69 298 ALA A N 1
ATOM 2463 C CA . ALA A 1 298 ? -45.440 4.410 71.787 1.00 94.69 298 ALA A CA 1
ATOM 2464 C C . ALA A 1 298 ? -44.394 5.291 71.078 1.00 94.69 298 ALA A C 1
ATOM 2466 O O . ALA A 1 298 ? -44.251 5.187 69.862 1.00 94.69 298 ALA A O 1
ATOM 2467 N N . LEU A 1 299 ? -43.612 6.077 71.829 1.00 95.81 299 LEU A N 1
ATOM 2468 C CA . LEU A 1 299 ? -42.518 6.899 71.290 1.00 95.81 299 LEU A CA 1
ATOM 2469 C C . LEU A 1 299 ? -41.397 6.051 70.661 1.00 95.81 299 LEU A C 1
ATOM 2471 O O . LEU A 1 299 ? -40.963 6.344 69.548 1.00 95.81 299 LEU A O 1
ATOM 2475 N N . ASP A 1 300 ? -40.972 4.973 71.330 1.00 95.50 300 ASP A N 1
ATOM 2476 C CA . ASP A 1 300 ? -39.955 4.036 70.828 1.00 95.50 300 ASP A CA 1
ATOM 2477 C C . ASP A 1 300 ? -40.426 3.355 69.518 1.00 95.50 300 ASP A C 1
ATOM 2479 O O . ASP A 1 300 ? -39.644 3.184 68.580 1.00 95.50 300 ASP A O 1
ATOM 2483 N N . ASN A 1 301 ? -41.720 3.017 69.411 1.00 94.25 301 ASN A N 1
ATOM 2484 C CA . ASN A 1 301 ? -42.321 2.497 68.176 1.00 94.25 301 ASN A CA 1
ATOM 2485 C C . ASN A 1 301 ? -42.448 3.569 67.074 1.00 94.25 301 ASN A C 1
ATOM 2487 O O . ASN A 1 301 ? -42.312 3.242 65.894 1.00 94.25 301 ASN A O 1
ATOM 2491 N N . GLU A 1 302 ? -42.692 4.836 67.421 1.00 96.62 302 GLU A N 1
ATOM 2492 C CA . GLU A 1 302 ? -42.767 5.936 66.451 1.00 96.62 302 GLU A CA 1
ATOM 2493 C C . GLU A 1 302 ? -41.385 6.272 65.858 1.00 96.62 302 GLU A C 1
ATOM 2495 O O . GLU A 1 302 ? -41.276 6.485 64.648 1.00 96.62 302 GLU A O 1
ATOM 2500 N N . ASP A 1 303 ? -40.317 6.264 66.668 1.00 97.12 303 ASP A N 1
ATOM 2501 C CA . ASP A 1 303 ? -38.928 6.361 66.182 1.00 97.12 303 ASP A CA 1
ATOM 2502 C C . ASP A 1 303 ? -38.580 5.191 65.254 1.00 97.12 303 ASP A C 1
ATOM 2504 O O . ASP A 1 303 ? -38.081 5.397 64.143 1.00 97.12 303 ASP A O 1
ATOM 2508 N N . LEU A 1 304 ? -38.908 3.961 65.667 1.00 96.44 304 LEU A N 1
ATOM 2509 C CA . LEU A 1 304 ? -38.680 2.771 64.852 1.00 96.44 304 LEU A CA 1
ATOM 2510 C C . LEU A 1 304 ? -39.409 2.868 63.502 1.00 96.44 304 LEU A C 1
ATOM 2512 O O . LEU A 1 304 ? -38.792 2.631 62.464 1.00 96.44 304 LEU A O 1
ATOM 2516 N N . ALA A 1 305 ? -40.677 3.292 63.491 1.00 96.62 305 ALA A N 1
ATOM 2517 C CA . ALA A 1 305 ? -41.445 3.495 62.264 1.00 96.62 305 ALA A CA 1
ATOM 2518 C C . ALA A 1 305 ? -40.817 4.567 61.354 1.00 96.62 305 ALA A C 1
ATOM 2520 O O . ALA A 1 305 ? -40.627 4.322 60.161 1.00 96.62 305 ALA A O 1
ATOM 2521 N N . LYS A 1 306 ? -40.419 5.725 61.905 1.00 97.62 306 LYS A N 1
ATOM 2522 C CA . LYS A 1 306 ? -39.715 6.788 61.157 1.00 97.62 306 LYS A CA 1
ATOM 2523 C C . LYS A 1 306 ? -38.426 6.272 60.516 1.00 97.62 306 LYS A C 1
ATOM 2525 O O . LYS A 1 306 ? -38.182 6.530 59.337 1.00 97.62 306 LYS A O 1
ATOM 2530 N N . ARG A 1 307 ? -37.629 5.502 61.260 1.00 97.62 307 ARG A N 1
ATOM 2531 C CA . ARG A 1 307 ? -36.372 4.908 60.779 1.00 97.62 307 ARG A CA 1
ATOM 2532 C C . ARG A 1 307 ? -36.601 3.825 59.726 1.00 97.62 307 ARG A C 1
ATOM 2534 O O . ARG A 1 307 ? -35.842 3.763 58.763 1.00 97.62 307 ARG A O 1
ATOM 2541 N N . CYS A 1 308 ? -37.663 3.027 59.847 1.00 96.38 308 CYS A N 1
ATOM 2542 C CA . CYS A 1 308 ? -38.082 2.093 58.802 1.00 96.38 308 CYS A CA 1
ATOM 2543 C C . CYS A 1 308 ? -38.472 2.825 57.507 1.00 96.38 308 CYS A C 1
ATOM 2545 O O . CYS A 1 308 ? -37.957 2.470 56.449 1.00 96.38 308 CYS A O 1
ATOM 2547 N N . PHE A 1 309 ? -39.293 3.882 57.576 1.00 97.88 309 PHE A N 1
ATOM 2548 C CA . PHE A 1 309 ? -39.659 4.676 56.394 1.00 97.88 309 PHE A CA 1
ATOM 2549 C C . PHE A 1 309 ? -38.456 5.380 55.750 1.00 97.88 309 PHE A C 1
ATOM 2551 O O . PHE A 1 309 ? -38.358 5.429 54.524 1.00 97.88 309 PHE A O 1
ATOM 2558 N N . GLN A 1 310 ? -37.517 5.897 56.550 1.00 98.19 310 GLN A N 1
ATOM 2559 C CA . GLN A 1 310 ? -36.277 6.470 56.025 1.00 98.19 310 GLN A CA 1
ATOM 2560 C C . GLN A 1 310 ? -35.424 5.404 55.321 1.00 98.19 310 GLN A C 1
ATOM 2562 O O . GLN A 1 310 ? -35.006 5.620 54.187 1.00 98.19 310 GLN A O 1
ATOM 2567 N N . SER A 1 311 ? -35.227 4.237 55.942 1.00 96.69 311 SER A N 1
ATOM 2568 C CA . SER A 1 311 ? -34.450 3.137 55.357 1.00 96.69 311 SER A CA 1
ATOM 2569 C C . SER A 1 311 ? -35.083 2.585 54.070 1.00 96.69 311 SER A C 1
ATOM 2571 O O . SER A 1 311 ? -34.373 2.280 53.113 1.00 96.69 311 SER A O 1
ATOM 2573 N N . GLU A 1 312 ? -36.416 2.516 53.999 1.00 96.56 312 GLU A N 1
ATOM 2574 C CA . GLU A 1 312 ? -37.158 2.162 52.783 1.00 96.56 312 GLU A CA 1
ATOM 2575 C C . GLU A 1 312 ? -36.960 3.199 51.665 1.00 96.56 312 GLU A C 1
ATOM 2577 O O . GLU A 1 312 ? -36.639 2.832 50.534 1.00 96.56 312 GLU A O 1
ATOM 2582 N N . ARG A 1 313 ? -37.046 4.496 51.980 1.00 98.25 313 ARG A N 1
ATOM 2583 C CA . ARG A 1 313 ? -36.768 5.565 51.011 1.00 98.25 313 ARG A CA 1
ATOM 2584 C C . ARG A 1 313 ? -35.318 5.537 50.512 1.00 98.25 313 ARG A C 1
ATOM 2586 O O . ARG A 1 313 ? -35.084 5.691 49.316 1.00 98.25 313 ARG A O 1
ATOM 2593 N N . GLU A 1 314 ? -34.350 5.337 51.403 1.00 97.75 314 GLU A N 1
ATOM 2594 C CA . GLU A 1 314 ? -32.923 5.253 51.060 1.00 97.75 314 GLU A CA 1
ATOM 2595 C C . GLU A 1 314 ? -32.611 4.020 50.198 1.00 97.75 314 GLU A C 1
ATOM 2597 O O . GLU A 1 314 ? -31.816 4.111 49.257 1.00 97.75 314 GLU A O 1
ATOM 2602 N N . ARG A 1 315 ? -33.280 2.886 50.456 1.00 98.19 315 ARG A N 1
ATOM 2603 C CA . ARG A 1 315 ? -33.246 1.686 49.607 1.00 98.19 315 ARG A CA 1
ATOM 2604 C C . ARG A 1 315 ? -33.746 1.994 48.196 1.00 98.19 315 ARG A C 1
ATOM 2606 O O . ARG A 1 315 ? -33.056 1.664 47.234 1.00 98.19 315 ARG A O 1
ATOM 2613 N N . ASP A 1 316 ? -34.906 2.630 48.069 1.00 98.19 316 ASP A N 1
ATOM 2614 C CA . ASP A 1 316 ? -35.542 2.868 46.768 1.00 98.19 316 ASP A CA 1
ATOM 2615 C C . ASP A 1 316 ? -34.802 3.940 45.950 1.00 98.19 316 ASP A C 1
ATOM 2617 O O . ASP A 1 316 ? -34.599 3.772 44.746 1.00 98.19 316 ASP A O 1
ATOM 2621 N N . GLU A 1 317 ? -34.277 4.984 46.599 1.00 98.50 317 GLU A N 1
ATOM 2622 C CA . GLU A 1 317 ? -33.380 5.954 45.959 1.00 98.50 317 GLU A CA 1
ATOM 2623 C C . GLU A 1 317 ? -32.068 5.291 45.492 1.00 98.50 317 GLU A C 1
ATOM 2625 O O . GLU A 1 317 ? -31.561 5.593 44.407 1.00 98.50 317 GLU A O 1
ATOM 2630 N N . SER A 1 318 ? -31.532 4.346 46.271 1.00 97.25 318 SER A N 1
ATOM 2631 C CA . SER A 1 318 ? -30.339 3.573 45.899 1.00 97.25 318 SER A CA 1
ATOM 2632 C C . SER A 1 318 ? -30.604 2.602 44.744 1.00 97.25 318 SER A C 1
ATOM 2634 O O . SER A 1 318 ? -29.759 2.476 43.855 1.00 97.25 318 SER A O 1
ATOM 2636 N N . GLN A 1 319 ? -31.776 1.958 44.706 1.00 98.25 319 GLN A N 1
ATOM 2637 C CA . GLN A 1 319 ? -32.190 1.109 43.586 1.00 98.25 319 GLN A CA 1
ATOM 2638 C C . GLN A 1 319 ? -32.335 1.937 42.300 1.00 98.25 319 GLN A C 1
ATOM 2640 O O . GLN A 1 319 ? -31.779 1.561 41.269 1.00 98.25 319 GLN A O 1
ATOM 2645 N N . LEU A 1 320 ? -32.990 3.099 42.363 1.00 98.31 320 LEU A N 1
ATOM 2646 C CA . LEU A 1 320 ? -33.158 3.988 41.211 1.00 98.31 320 LEU A CA 1
ATOM 2647 C C . LEU A 1 320 ? -31.806 4.492 40.672 1.00 98.31 320 LEU A C 1
ATOM 2649 O O . LEU A 1 320 ? -31.578 4.469 39.461 1.00 98.31 320 LEU A O 1
ATOM 2653 N N . LYS A 1 321 ? -30.862 4.855 41.553 1.00 98.50 321 LYS A N 1
ATOM 2654 C CA . LYS A 1 321 ? -29.476 5.190 41.166 1.00 98.50 321 LYS A CA 1
ATOM 2655 C C . LYS A 1 321 ? -28.742 4.003 40.532 1.00 98.50 321 LYS A C 1
ATOM 2657 O O . LYS A 1 321 ? -28.004 4.188 39.565 1.00 98.50 321 LYS A O 1
ATOM 2662 N N . PHE A 1 322 ? -28.932 2.786 41.044 1.00 98.06 322 PHE A N 1
ATOM 2663 C CA . PHE A 1 322 ? -28.352 1.574 40.456 1.00 98.06 322 PH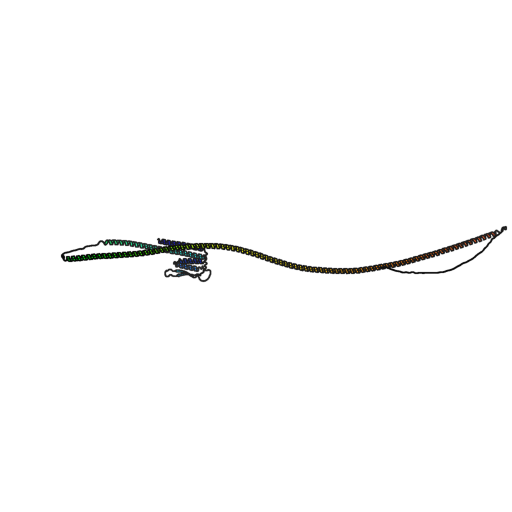E A CA 1
ATOM 2664 C C . PHE A 1 322 ? -28.907 1.296 39.052 1.00 98.06 322 PHE A C 1
ATOM 2666 O O . PHE A 1 322 ? -28.134 1.021 38.135 1.00 98.06 322 PHE A O 1
ATOM 2673 N N . GLU A 1 323 ? -30.220 1.423 38.853 1.00 98.31 323 GLU A N 1
ATOM 2674 C CA . GLU A 1 323 ? -30.866 1.240 37.549 1.00 98.31 323 GLU A CA 1
ATOM 2675 C C . GLU A 1 323 ? -30.406 2.293 36.529 1.00 98.31 323 GLU A C 1
ATOM 2677 O O . GLU A 1 323 ? -30.039 1.932 35.408 1.00 98.31 323 GLU A O 1
ATOM 2682 N N . GLN A 1 324 ? -30.316 3.568 36.926 1.00 98.38 324 GLN A N 1
ATOM 2683 C CA . GLN A 1 324 ? -29.754 4.643 36.097 1.00 98.38 324 GLN A CA 1
ATOM 2684 C C . GLN A 1 324 ? -28.294 4.370 35.706 1.00 98.38 324 GLN A C 1
ATOM 2686 O O . GLN A 1 324 ? -27.952 4.425 34.524 1.00 98.38 324 GLN A O 1
ATOM 2691 N N . ASN A 1 325 ? -27.440 4.006 36.668 1.00 98.19 325 ASN A N 1
ATOM 2692 C CA . ASN A 1 325 ? -26.039 3.668 36.401 1.00 98.19 325 ASN A CA 1
ATOM 2693 C C . ASN A 1 325 ? -25.906 2.438 35.489 1.00 98.19 325 ASN A C 1
ATOM 2695 O O . ASN A 1 325 ? -25.045 2.411 34.611 1.00 98.19 325 ASN A O 1
ATOM 2699 N N . GLN A 1 326 ? -26.782 1.439 35.633 1.00 98.25 326 GLN A N 1
ATOM 2700 C CA . GLN A 1 326 ? -26.806 0.265 34.761 1.00 98.25 326 GLN A CA 1
ATOM 2701 C C . GLN A 1 326 ? -27.232 0.621 33.325 1.00 98.25 326 GLN A C 1
ATOM 2703 O O . GLN A 1 326 ? -26.678 0.075 32.370 1.00 98.25 326 GLN A O 1
ATOM 2708 N N . GLN A 1 327 ? -28.190 1.537 33.147 1.00 98.31 327 GLN A N 1
ATOM 2709 C CA . GLN A 1 327 ? -28.580 2.043 31.825 1.00 98.31 327 GLN A CA 1
ATOM 2710 C C . GLN A 1 327 ? -27.455 2.868 31.184 1.00 98.31 327 GLN A C 1
ATOM 2712 O O . GLN A 1 327 ? -27.109 2.626 30.028 1.00 98.31 327 GLN A O 1
ATOM 2717 N N . ALA A 1 328 ? -26.823 3.771 31.940 1.00 98.38 328 ALA A N 1
ATOM 2718 C CA . ALA A 1 328 ? -25.672 4.548 31.479 1.00 98.38 328 ALA A CA 1
ATOM 2719 C C . ALA A 1 328 ? -24.496 3.644 31.062 1.00 98.38 328 ALA A C 1
ATOM 2721 O O . ALA A 1 328 ? -23.926 3.832 29.988 1.00 98.38 328 ALA A O 1
ATOM 2722 N N . PHE A 1 329 ? -24.190 2.607 31.851 1.00 98.25 329 PHE A N 1
ATOM 2723 C CA . PHE A 1 329 ? -23.171 1.612 31.512 1.00 98.25 329 PHE A CA 1
ATOM 2724 C C . PHE A 1 329 ? -23.510 0.840 30.227 1.00 98.25 329 PHE A C 1
ATOM 2726 O O . PHE A 1 329 ? -22.645 0.677 29.369 1.00 98.25 329 PHE A O 1
ATOM 2733 N N . LYS A 1 330 ? -24.770 0.416 30.043 1.00 98.50 330 LYS A N 1
ATOM 2734 C CA . LYS A 1 330 ? -25.223 -0.254 28.809 1.00 98.50 330 LYS A CA 1
ATOM 2735 C C . LYS A 1 330 ? -25.075 0.641 27.575 1.00 98.50 330 LYS A C 1
ATOM 2737 O O . LYS A 1 330 ? -24.599 0.164 26.549 1.00 98.50 330 LYS A O 1
ATOM 2742 N N . MET A 1 331 ? -25.427 1.926 27.672 1.00 98.31 331 MET A N 1
ATOM 2743 C CA . MET A 1 331 ? -25.233 2.884 26.574 1.00 98.31 331 MET A CA 1
ATOM 2744 C C . MET A 1 331 ? -23.745 3.118 26.274 1.00 98.31 331 MET A C 1
ATOM 2746 O O . MET A 1 331 ? -23.349 3.112 25.110 1.00 98.31 331 MET A O 1
ATOM 2750 N N . LEU A 1 332 ? -22.904 3.249 27.306 1.00 98.31 332 LEU A N 1
ATOM 2751 C CA . LEU A 1 332 ? -21.455 3.397 27.144 1.00 98.31 332 LEU A CA 1
ATOM 2752 C C . LEU A 1 332 ? -20.822 2.156 26.493 1.00 98.31 332 LEU A C 1
ATOM 2754 O O . LEU A 1 332 ? -20.001 2.298 25.588 1.00 98.31 332 LEU A O 1
ATOM 2758 N N . GLN A 1 333 ? -21.241 0.948 26.888 1.00 98.31 333 GLN A N 1
ATOM 2759 C CA . GLN A 1 333 ? -20.815 -0.299 26.247 1.00 98.31 333 GLN A CA 1
ATOM 2760 C C . GLN A 1 333 ? -21.233 -0.338 24.769 1.00 98.31 333 GLN A C 1
ATOM 2762 O O . GLN A 1 333 ? -20.417 -0.678 23.917 1.00 98.31 333 GLN A O 1
ATOM 2767 N N . GLN A 1 334 ? -22.475 0.038 24.446 1.00 98.12 334 GLN A N 1
ATOM 2768 C CA . GLN A 1 334 ? -22.961 0.070 23.061 1.00 98.12 334 GLN A CA 1
ATOM 2769 C C . GLN A 1 334 ? -22.198 1.085 22.197 1.00 98.12 334 GLN A C 1
ATOM 2771 O O . GLN A 1 334 ? -21.844 0.754 21.064 1.00 98.12 334 GLN A O 1
ATOM 2776 N N . SER A 1 335 ? -21.883 2.273 22.732 1.00 98.31 335 SER A N 1
ATOM 2777 C CA . SER A 1 335 ? -21.018 3.249 22.052 1.00 98.31 335 SER A CA 1
ATOM 2778 C C . SER A 1 335 ? -19.627 2.666 21.816 1.00 98.31 335 SER A C 1
ATOM 2780 O O . SER A 1 335 ? -19.171 2.620 20.680 1.00 98.31 335 SER A O 1
ATOM 2782 N N . TYR A 1 336 ? -18.993 2.118 22.858 1.00 98.25 336 TYR A N 1
ATOM 2783 C CA . TYR A 1 336 ? -17.669 1.504 22.757 1.00 98.25 336 TYR A CA 1
ATOM 2784 C C . TYR A 1 336 ? -17.626 0.349 21.742 1.00 98.25 336 TYR A C 1
ATOM 2786 O O . TYR A 1 336 ? -16.669 0.229 20.981 1.00 98.25 336 TYR A O 1
ATOM 2794 N N . GLU A 1 337 ? -18.665 -0.486 21.672 1.00 98.25 337 GLU A N 1
ATOM 2795 C CA . GLU A 1 337 ? -18.766 -1.543 20.662 1.00 98.25 337 GLU A CA 1
ATOM 2796 C C . GLU A 1 337 ? -18.961 -1.000 19.237 1.00 98.25 337 GLU A C 1
ATOM 2798 O O . GLU A 1 337 ? -18.471 -1.616 18.287 1.00 98.25 337 GLU A O 1
ATOM 2803 N N . ALA A 1 338 ? -19.660 0.124 19.063 1.00 98.06 338 ALA A N 1
ATOM 2804 C CA . ALA A 1 338 ? -19.805 0.793 17.771 1.00 98.06 338 ALA A CA 1
ATOM 2805 C C . ALA A 1 338 ? -18.487 1.454 17.330 1.00 98.06 338 ALA A C 1
ATOM 2807 O O . ALA A 1 338 ? -18.038 1.236 16.203 1.00 98.06 338 ALA A O 1
ATOM 2808 N N . ASP A 1 339 ? -17.820 2.175 18.233 1.00 97.94 339 ASP A N 1
ATOM 2809 C CA . ASP A 1 339 ? -16.513 2.791 18.001 1.00 97.94 339 ASP A CA 1
ATOM 2810 C C . ASP A 1 339 ? -15.443 1.732 17.716 1.00 97.94 339 ASP A C 1
ATOM 2812 O O . ASP A 1 339 ? -14.683 1.858 16.756 1.00 97.94 339 ASP A O 1
ATOM 2816 N N . LYS A 1 340 ? -15.435 0.619 18.458 1.00 98.38 340 LYS A N 1
ATOM 2817 C CA . LYS A 1 340 ? -14.567 -0.531 18.177 1.00 98.38 340 LYS A CA 1
ATOM 2818 C C . LYS A 1 340 ? -14.781 -1.074 16.760 1.00 98.38 340 LYS A C 1
ATOM 2820 O O . LYS A 1 340 ? -13.806 -1.231 16.032 1.00 98.38 340 LYS A O 1
ATOM 2825 N N . LYS A 1 341 ? -16.030 -1.300 16.329 1.00 97.94 341 LYS A N 1
ATOM 2826 C CA . LYS A 1 341 ? -16.345 -1.763 14.958 1.00 97.94 341 LYS A CA 1
ATOM 2827 C C . LYS A 1 341 ? -15.908 -0.745 13.892 1.00 97.94 341 LYS A C 1
ATOM 2829 O O . LYS A 1 341 ? -15.390 -1.134 12.847 1.00 97.94 341 LYS A O 1
ATOM 2834 N N . ASN A 1 342 ? -16.055 0.551 14.169 1.00 98.19 342 ASN A N 1
ATOM 2835 C CA . ASN A 1 342 ? -15.597 1.659 13.322 1.00 98.19 342 ASN A CA 1
ATOM 2836 C C . ASN A 1 342 ? -14.058 1.669 13.182 1.00 98.19 342 ASN A C 1
ATOM 2838 O O . ASN A 1 342 ? -13.531 1.776 12.074 1.00 98.19 342 ASN A O 1
ATOM 2842 N N . HIS A 1 343 ? -13.327 1.479 14.285 1.00 97.44 343 HIS A N 1
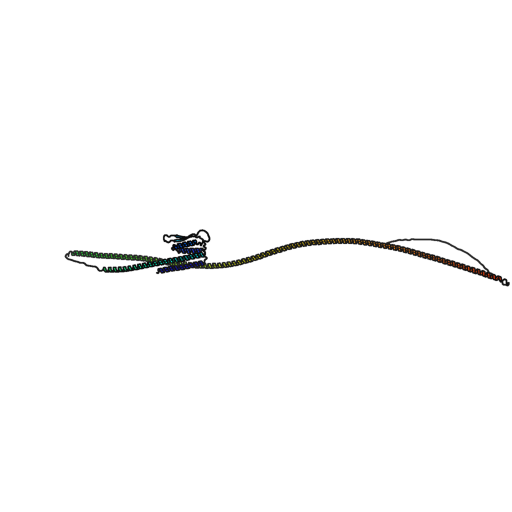ATOM 2843 C CA . HIS A 1 343 ? -11.868 1.353 14.283 1.00 97.44 343 HIS A CA 1
ATOM 2844 C C . HIS A 1 343 ? -11.384 0.072 13.586 1.00 97.44 343 HIS A C 1
ATOM 2846 O O . HIS A 1 343 ? -10.476 0.153 12.764 1.00 97.44 343 HIS A O 1
ATOM 2852 N N . GLU A 1 344 ? -12.012 -1.083 13.827 1.00 98.06 344 GLU A N 1
ATOM 2853 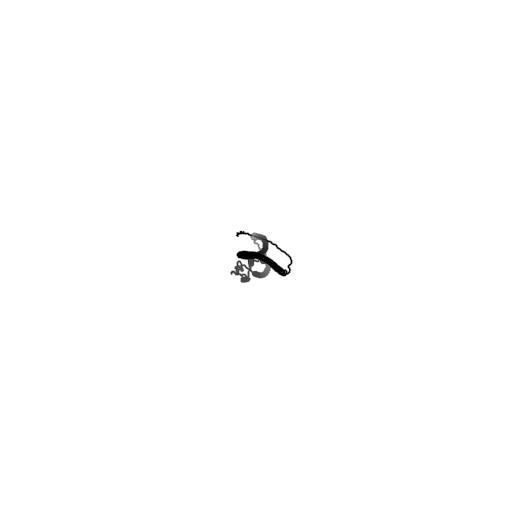C CA . GLU A 1 344 ? -11.704 -2.345 13.134 1.00 98.06 344 GLU A CA 1
ATOM 2854 C C . GLU A 1 344 ? -11.950 -2.251 11.617 1.00 98.06 344 GLU A C 1
ATOM 2856 O O . GLU A 1 344 ? -11.183 -2.806 10.828 1.00 98.06 344 GLU A O 1
ATOM 2861 N N . HIS A 1 345 ? -12.993 -1.533 11.187 1.00 98.06 345 HIS A N 1
ATOM 2862 C CA . HIS A 1 345 ? -13.263 -1.286 9.769 1.00 98.06 345 HIS A CA 1
ATOM 2863 C C . HIS A 1 345 ? -12.196 -0.383 9.133 1.00 98.06 345 HIS A C 1
ATOM 2865 O O . HIS A 1 345 ? -11.606 -0.768 8.125 1.00 98.06 345 HIS A O 1
ATOM 2871 N N . LYS A 1 346 ? -11.877 0.757 9.762 1.00 97.81 346 LYS A N 1
ATOM 2872 C CA . LYS A 1 346 ? -10.807 1.668 9.312 1.00 97.81 346 LYS A CA 1
ATOM 2873 C C . LYS A 1 346 ? -9.437 0.996 9.293 1.00 97.81 346 LYS A C 1
ATOM 2875 O O . LYS A 1 346 ? -8.655 1.226 8.377 1.00 97.81 346 LYS A O 1
ATOM 2880 N N . GLN A 1 347 ? -9.143 0.137 10.270 1.00 98.12 347 GLN A N 1
ATOM 2881 C CA . GLN A 1 347 ? -7.908 -0.643 10.291 1.00 98.12 347 GLN A CA 1
ATOM 2882 C C . GLN A 1 347 ? -7.832 -1.576 9.073 1.00 98.12 347 GLN A C 1
ATOM 2884 O O . GLN A 1 347 ? -6.788 -1.626 8.423 1.00 98.12 347 GLN A O 1
ATOM 2889 N N . LYS A 1 348 ? -8.926 -2.268 8.718 1.00 98.12 348 LYS A N 1
ATOM 2890 C CA . LYS A 1 348 ? -8.985 -3.110 7.508 1.00 98.12 348 LYS A CA 1
ATOM 2891 C C . LYS A 1 348 ? -8.810 -2.285 6.233 1.00 98.12 348 LYS A C 1
ATOM 2893 O O . LYS A 1 348 ? -7.941 -2.619 5.438 1.00 98.12 348 LYS A O 1
ATOM 2898 N N . GLU A 1 349 ? -9.533 -1.174 6.087 1.00 98.31 349 GLU A N 1
ATOM 2899 C CA . GLU A 1 349 ? -9.419 -0.272 4.929 1.00 98.31 349 GLU A CA 1
ATOM 2900 C C . GLU A 1 349 ? -7.979 0.246 4.741 1.00 98.31 349 GLU A C 1
ATOM 2902 O O . GLU A 1 349 ? -7.416 0.167 3.647 1.00 98.31 349 GLU A O 1
ATOM 2907 N N . LEU A 1 350 ? -7.344 0.717 5.822 1.00 98.00 350 LEU A N 1
ATOM 2908 C CA . LEU A 1 350 ? -5.947 1.157 5.806 1.00 98.00 350 LEU A CA 1
ATOM 2909 C C . LEU A 1 350 ? -4.979 0.004 5.502 1.00 98.00 350 LEU A C 1
ATOM 2911 O O . LEU A 1 350 ? -4.026 0.213 4.754 1.00 98.00 350 LEU A O 1
ATOM 2915 N N . THR A 1 351 ? -5.229 -1.207 6.011 1.00 97.88 351 THR A N 1
ATOM 2916 C CA . THR A 1 351 ? -4.406 -2.392 5.703 1.00 97.88 351 THR A CA 1
ATOM 2917 C C . THR A 1 351 ? -4.522 -2.780 4.227 1.00 97.88 351 THR A C 1
ATOM 2919 O O . THR A 1 351 ? -3.508 -2.988 3.566 1.00 97.88 351 THR A O 1
ATOM 2922 N N . GLU A 1 352 ? -5.734 -2.804 3.666 1.00 98.06 352 GLU A N 1
ATOM 2923 C CA . GLU A 1 352 ? -5.960 -3.055 2.238 1.00 98.06 352 GLU A CA 1
ATOM 2924 C C . GLU A 1 352 ? -5.321 -1.983 1.349 1.00 98.06 352 GLU A C 1
ATOM 2926 O O . GLU A 1 352 ? -4.769 -2.297 0.292 1.00 98.06 352 GLU A O 1
ATOM 2931 N N . ARG A 1 353 ? -5.382 -0.710 1.758 1.00 98.12 353 ARG A N 1
ATOM 2932 C CA . ARG A 1 353 ? -4.741 0.399 1.042 1.00 98.12 353 ARG A CA 1
ATOM 2933 C C . ARG A 1 353 ? -3.216 0.296 1.087 1.00 98.12 353 ARG A C 1
ATOM 2935 O O . ARG A 1 353 ? -2.580 0.521 0.062 1.00 98.12 353 ARG A O 1
ATOM 2942 N N . LEU A 1 354 ? -2.643 -0.077 2.232 1.00 97.88 354 LEU A N 1
ATOM 2943 C CA . LEU A 1 354 ? -1.206 -0.316 2.379 1.00 97.88 354 LEU A CA 1
ATOM 2944 C C . LEU A 1 354 ? -0.765 -1.493 1.499 1.00 97.88 354 LEU A C 1
ATOM 2946 O O . LEU A 1 354 ? 0.196 -1.350 0.749 1.00 97.88 354 LEU A O 1
ATOM 2950 N N . GLN A 1 355 ? -1.511 -2.603 1.491 1.00 98.00 355 GLN A N 1
ATOM 2951 C CA . GLN A 1 355 ? -1.217 -3.747 0.623 1.00 98.00 355 GLN A CA 1
ATOM 2952 C C . GLN A 1 355 ? -1.290 -3.384 -0.868 1.00 98.00 355 GLN A C 1
ATOM 2954 O O . GLN A 1 355 ? -0.428 -3.806 -1.633 1.00 98.00 355 GLN A O 1
ATOM 2959 N N . LYS A 1 356 ? -2.272 -2.573 -1.293 1.00 97.88 356 LYS A N 1
ATOM 2960 C CA . LYS A 1 356 ? -2.349 -2.057 -2.675 1.00 97.88 356 LYS A CA 1
ATOM 2961 C C . LYS A 1 356 ? -1.099 -1.242 -3.030 1.00 97.88 356 LYS A C 1
ATOM 2963 O O . LYS A 1 356 ? -0.459 -1.542 -4.030 1.00 97.88 356 LYS A O 1
ATOM 2968 N N . VAL A 1 357 ? -0.702 -0.297 -2.173 1.00 97.50 357 VAL A N 1
ATOM 2969 C CA . VAL A 1 357 ? 0.513 0.515 -2.375 1.00 97.50 357 VAL A CA 1
ATOM 2970 C C . VAL A 1 357 ? 1.783 -0.344 -2.391 1.00 97.50 357 VAL A C 1
ATOM 2972 O O . VAL A 1 357 ? 2.640 -0.103 -3.233 1.00 97.50 357 VAL A O 1
ATOM 2975 N N . SER A 1 358 ? 1.897 -1.367 -1.535 1.00 98.06 358 SER A N 1
ATOM 2976 C CA . SER A 1 358 ? 3.018 -2.322 -1.5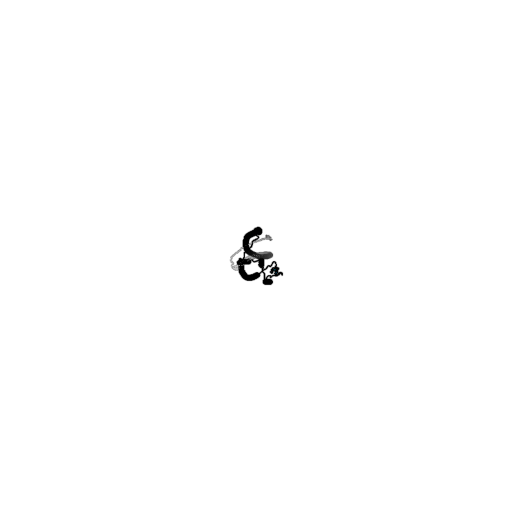79 1.00 98.06 358 SER A CA 1
ATOM 2977 C C . SER A 1 358 ? 3.064 -3.046 -2.923 1.00 98.06 358 SER A C 1
ATOM 2979 O O . SER A 1 358 ? 4.059 -2.950 -3.629 1.00 98.06 358 SER A O 1
ATOM 2981 N N . ASN A 1 359 ? 1.952 -3.669 -3.330 1.00 98.00 359 ASN A N 1
ATOM 2982 C CA . ASN A 1 359 ? 1.858 -4.403 -4.592 1.00 98.00 359 ASN A CA 1
ATOM 2983 C C . ASN A 1 359 ? 2.164 -3.518 -5.815 1.00 98.00 359 ASN A C 1
ATOM 2985 O O . ASN A 1 359 ? 2.648 -4.018 -6.828 1.00 98.00 359 ASN A O 1
ATOM 2989 N N . ASP A 1 360 ? 1.842 -2.224 -5.760 1.00 97.94 360 ASP A N 1
ATOM 2990 C CA . ASP A 1 360 ? 2.129 -1.275 -6.838 1.00 97.94 360 ASP A CA 1
ATOM 2991 C C . ASP A 1 360 ? 3.590 -0.789 -6.813 1.00 97.94 360 ASP A C 1
ATOM 2993 O O . ASP A 1 360 ? 4.186 -0.638 -7.877 1.00 97.94 360 ASP A O 1
ATOM 2997 N N . LEU A 1 361 ? 4.211 -0.639 -5.635 1.00 97.50 361 LEU A N 1
ATOM 2998 C CA . LEU A 1 361 ? 5.658 -0.413 -5.505 1.00 97.50 361 LEU A CA 1
ATOM 2999 C C . LEU A 1 361 ? 6.467 -1.623 -6.001 1.00 97.50 361 LEU A C 1
ATOM 3001 O O . LEU A 1 361 ? 7.469 -1.442 -6.695 1.00 97.50 361 LEU A O 1
ATOM 3005 N N . ASP A 1 362 ? 6.014 -2.844 -5.711 1.00 97.94 362 ASP A N 1
ATOM 3006 C CA . ASP A 1 362 ? 6.635 -4.083 -6.190 1.00 97.94 362 ASP A CA 1
ATOM 3007 C C . ASP A 1 362 ? 6.607 -4.147 -7.730 1.00 97.94 362 ASP A C 1
ATOM 3009 O O . ASP A 1 362 ? 7.636 -4.401 -8.357 1.00 97.94 362 ASP A O 1
ATOM 3013 N N . LYS A 1 363 ? 5.467 -3.813 -8.360 1.00 97.69 363 LYS A N 1
ATOM 3014 C CA . LYS A 1 363 ? 5.362 -3.671 -9.829 1.00 97.69 363 LYS A CA 1
ATOM 3015 C C . LYS A 1 363 ? 6.295 -2.592 -10.371 1.00 97.69 363 LYS A C 1
ATOM 3017 O O . LYS A 1 363 ? 7.084 -2.887 -11.258 1.00 97.69 363 LYS A O 1
ATOM 3022 N N . MET A 1 364 ? 6.267 -1.377 -9.813 1.00 97.38 364 MET A N 1
ATOM 3023 C CA . MET A 1 364 ? 7.156 -0.289 -10.247 1.00 97.38 364 MET A CA 1
ATOM 3024 C C . MET A 1 364 ? 8.635 -0.673 -10.128 1.00 97.38 364 MET A C 1
ATOM 3026 O O . MET A 1 364 ? 9.448 -0.259 -10.951 1.00 97.38 364 MET A O 1
ATOM 3030 N N . THR A 1 365 ? 8.990 -1.492 -9.136 1.00 97.50 365 THR A N 1
ATOM 3031 C CA . THR A 1 365 ? 10.352 -2.009 -8.955 1.00 97.50 365 THR A CA 1
ATOM 3032 C C . THR A 1 365 ? 10.700 -3.041 -10.028 1.00 97.50 365 THR A C 1
ATOM 3034 O O . THR A 1 365 ? 11.781 -2.976 -10.616 1.00 97.50 365 THR A O 1
ATOM 3037 N N . LEU A 1 366 ? 9.779 -3.955 -10.347 1.00 97.88 366 LEU A N 1
ATOM 3038 C CA . LEU A 1 366 ? 9.939 -4.906 -11.448 1.00 97.88 366 LEU A CA 1
ATOM 3039 C C . LEU A 1 366 ? 10.078 -4.178 -12.795 1.00 97.88 366 LEU A C 1
ATOM 3041 O O . LEU A 1 366 ? 11.065 -4.402 -13.492 1.00 97.88 366 LEU A O 1
ATOM 3045 N N . ASP A 1 367 ? 9.183 -3.242 -13.111 1.00 97.56 367 ASP A N 1
ATOM 3046 C CA . ASP A 1 367 ? 9.206 -2.449 -14.347 1.00 97.56 367 ASP A CA 1
ATOM 3047 C C . ASP A 1 367 ? 10.487 -1.599 -14.460 1.00 97.56 367 ASP A C 1
ATOM 3049 O O . ASP A 1 367 ? 11.107 -1.521 -15.527 1.00 97.56 367 ASP A O 1
ATOM 3053 N N . TYR A 1 368 ? 10.950 -1.014 -13.349 1.00 98.12 368 TYR A N 1
ATOM 3054 C CA . TYR A 1 368 ? 12.229 -0.303 -13.285 1.00 98.12 368 TYR A CA 1
ATOM 3055 C C . TYR A 1 368 ? 13.420 -1.236 -13.546 1.00 98.12 368 TYR A C 1
ATOM 3057 O O . TYR A 1 368 ? 14.309 -0.893 -14.325 1.00 98.12 368 TYR A O 1
ATOM 3065 N N . THR A 1 369 ? 13.452 -2.436 -12.954 1.00 97.56 369 THR A N 1
ATOM 3066 C CA . THR A 1 369 ? 14.545 -3.391 -13.220 1.00 97.56 369 THR A CA 1
ATOM 3067 C C . THR A 1 369 ? 14.508 -3.941 -14.647 1.00 97.56 369 THR A C 1
ATOM 3069 O O . THR A 1 369 ? 15.567 -4.090 -15.258 1.00 97.56 369 THR A O 1
ATOM 3072 N N . ALA A 1 370 ? 13.324 -4.170 -15.222 1.00 97.88 370 ALA A N 1
ATOM 3073 C CA . ALA A 1 370 ? 13.162 -4.577 -16.616 1.00 97.88 370 ALA A CA 1
ATOM 3074 C C . ALA A 1 370 ? 13.690 -3.499 -17.580 1.00 97.88 370 ALA A C 1
ATOM 3076 O O . ALA A 1 370 ? 14.606 -3.766 -18.359 1.00 97.88 370 ALA A O 1
ATOM 3077 N N . THR A 1 371 ? 13.202 -2.261 -17.461 1.00 97.38 371 THR A N 1
ATOM 3078 C CA . THR A 1 371 ? 13.637 -1.135 -18.309 1.00 97.38 371 THR A CA 1
ATOM 3079 C C . THR A 1 371 ? 15.115 -0.775 -18.113 1.00 97.38 371 THR A C 1
ATOM 3081 O O . THR A 1 371 ? 15.805 -0.446 -19.079 1.00 97.38 371 THR A O 1
ATOM 3084 N N . PHE A 1 372 ? 15.658 -0.910 -16.897 1.00 97.94 372 PHE A N 1
ATOM 3085 C CA . PHE A 1 372 ? 17.095 -0.765 -16.638 1.00 97.94 372 PHE A CA 1
ATOM 3086 C C . PHE A 1 372 ? 17.927 -1.851 -17.342 1.00 97.94 372 PHE A C 1
ATOM 3088 O O . PHE A 1 372 ? 18.976 -1.552 -17.919 1.00 97.94 372 PHE A O 1
ATOM 3095 N N . ASN A 1 373 ? 17.458 -3.102 -17.344 1.00 97.50 373 ASN A N 1
ATOM 3096 C CA . ASN A 1 373 ? 18.114 -4.201 -18.053 1.00 97.50 373 ASN A CA 1
ATOM 3097 C C . ASN A 1 373 ? 18.067 -4.004 -19.578 1.00 97.50 373 ASN A C 1
ATOM 3099 O O . ASN A 1 373 ? 19.105 -4.126 -20.230 1.00 97.50 373 ASN A O 1
ATOM 3103 N N . GLU A 1 374 ? 16.920 -3.611 -20.140 1.00 97.81 374 GLU A N 1
ATOM 3104 C CA . GLU A 1 374 ? 16.791 -3.258 -21.562 1.00 97.81 374 GLU A CA 1
ATOM 3105 C C . GLU A 1 374 ? 17.738 -2.119 -21.960 1.00 97.81 374 GLU A C 1
ATOM 3107 O O . GLU A 1 374 ? 18.459 -2.222 -22.953 1.00 97.81 374 GLU A O 1
ATOM 3112 N N . LEU A 1 375 ? 17.809 -1.055 -21.155 1.00 97.75 375 LEU A N 1
ATOM 3113 C CA . LEU A 1 375 ? 18.706 0.079 -21.378 1.00 97.75 375 LEU A CA 1
ATOM 3114 C C . LEU A 1 375 ? 20.188 -0.333 -21.345 1.00 97.75 375 LEU A C 1
ATOM 3116 O O . LEU A 1 375 ? 21.000 0.208 -22.102 1.00 97.75 375 LEU A O 1
ATOM 3120 N N . ASN A 1 376 ? 20.558 -1.311 -20.516 1.00 97.44 376 ASN A N 1
ATOM 3121 C CA . ASN A 1 376 ? 21.912 -1.864 -20.494 1.00 97.44 376 ASN A CA 1
ATOM 3122 C C . ASN A 1 376 ? 22.200 -2.775 -21.702 1.00 97.44 376 ASN A C 1
ATOM 3124 O O . ASN A 1 376 ? 23.295 -2.696 -22.262 1.00 97.44 376 ASN A O 1
ATOM 3128 N N . GLU A 1 377 ? 21.236 -3.571 -22.171 1.00 97.69 377 GLU A N 1
ATOM 3129 C CA . GLU A 1 377 ? 21.371 -4.335 -23.422 1.00 97.69 377 GLU A CA 1
ATOM 3130 C C . GLU A 1 377 ? 21.464 -3.424 -24.655 1.00 97.69 377 GLU A C 1
ATOM 3132 O O . GLU A 1 377 ? 22.301 -3.647 -25.531 1.00 97.69 377 GLU A O 1
ATOM 3137 N N . LEU A 1 378 ? 20.685 -2.340 -24.707 1.00 97.38 378 LEU A N 1
ATOM 3138 C CA . LEU A 1 378 ? 20.785 -1.333 -25.766 1.00 97.38 378 LEU A CA 1
ATOM 3139 C C . LEU A 1 378 ? 22.155 -0.636 -25.764 1.00 97.38 378 LEU A C 1
ATOM 3141 O O . LEU A 1 378 ? 22.741 -0.459 -26.832 1.00 97.38 378 LEU A O 1
ATOM 3145 N N . LYS A 1 379 ? 22.724 -0.323 -24.589 1.00 97.69 379 LYS A N 1
ATOM 3146 C CA . LYS A 1 379 ? 24.106 0.185 -24.472 1.00 97.69 379 LYS A CA 1
ATOM 3147 C C . LYS A 1 379 ? 25.148 -0.815 -24.987 1.00 97.69 379 LYS A C 1
ATOM 3149 O O . LYS A 1 379 ? 26.050 -0.411 -25.720 1.00 97.69 379 LYS A O 1
ATOM 3154 N N . LYS A 1 380 ? 25.025 -2.109 -24.652 1.00 97.69 380 LYS A N 1
ATOM 3155 C CA . LYS A 1 380 ? 25.917 -3.167 -25.173 1.00 97.69 380 LYS A CA 1
ATOM 3156 C C . LYS A 1 380 ? 25.844 -3.253 -26.699 1.00 97.69 380 LYS A C 1
ATOM 3158 O O . LYS A 1 380 ? 26.882 -3.236 -27.358 1.00 97.69 380 LYS A O 1
ATOM 3163 N N . ARG A 1 381 ? 24.629 -3.289 -27.262 1.00 97.31 381 ARG A N 1
ATOM 3164 C CA . ARG A 1 381 ? 24.398 -3.325 -28.717 1.00 97.31 381 ARG A CA 1
ATOM 3165 C C . ARG A 1 381 ? 24.991 -2.102 -29.412 1.00 97.31 381 ARG A C 1
ATOM 3167 O O . ARG A 1 381 ? 25.752 -2.270 -30.358 1.00 97.31 381 ARG A O 1
ATOM 3174 N N . LEU A 1 382 ? 24.729 -0.897 -28.898 1.00 97.31 382 LEU A N 1
ATOM 3175 C CA . LEU A 1 382 ? 25.295 0.348 -29.427 1.00 97.31 382 LEU A CA 1
ATOM 3176 C C . LEU A 1 382 ? 26.831 0.316 -29.440 1.00 97.31 382 LEU A C 1
ATOM 3178 O O . LEU A 1 382 ? 27.435 0.679 -30.446 1.00 97.31 382 LEU A O 1
ATOM 3182 N N . SER A 1 383 ? 27.461 -0.166 -28.363 1.00 97.31 383 SER A N 1
ATOM 3183 C CA . SER A 1 383 ? 28.920 -0.311 -28.301 1.00 97.31 383 SER A CA 1
ATOM 3184 C C . SER A 1 383 ? 29.452 -1.342 -29.308 1.00 97.31 383 SER A C 1
ATOM 3186 O O . SER A 1 383 ? 30.451 -1.066 -29.970 1.00 97.31 383 SER A O 1
ATOM 3188 N N . SER A 1 384 ? 28.771 -2.481 -29.500 1.00 97.12 384 SER A N 1
ATOM 3189 C CA . SER A 1 384 ? 29.128 -3.456 -30.549 1.00 97.12 384 SER A CA 1
ATOM 3190 C C . SER A 1 384 ? 29.072 -2.819 -31.936 1.00 97.12 384 SER A C 1
ATOM 3192 O O . SER A 1 384 ? 30.070 -2.818 -32.653 1.00 97.12 384 SER A O 1
ATOM 3194 N N . THR A 1 385 ? 27.961 -2.160 -32.275 1.00 96.38 385 THR A N 1
ATOM 3195 C CA . THR A 1 385 ? 27.789 -1.496 -33.574 1.00 96.38 385 THR A CA 1
ATOM 3196 C C . THR A 1 385 ? 28.799 -0.362 -33.791 1.00 96.38 385 THR A C 1
ATOM 3198 O O . THR A 1 385 ? 29.274 -0.188 -34.908 1.00 96.38 385 THR A O 1
ATOM 3201 N N . GLN A 1 386 ? 29.207 0.373 -32.749 1.00 97.19 386 GLN A N 1
ATOM 3202 C CA . GLN A 1 386 ? 30.290 1.366 -32.837 1.00 97.19 386 GLN A CA 1
ATOM 3203 C C . GLN A 1 386 ? 31.670 0.720 -33.076 1.00 97.19 386 GLN A C 1
ATOM 3205 O O . GLN A 1 386 ? 32.469 1.231 -33.867 1.00 97.19 386 GLN A O 1
ATOM 3210 N N . ASN A 1 387 ? 31.954 -0.424 -32.449 1.00 97.31 387 ASN A N 1
ATOM 3211 C CA . ASN A 1 387 ? 33.182 -1.189 -32.690 1.00 97.31 387 ASN A CA 1
ATOM 3212 C C . ASN A 1 387 ? 33.208 -1.783 -34.114 1.00 97.31 387 ASN A C 1
ATOM 3214 O O . ASN A 1 387 ? 34.227 -1.721 -34.800 1.00 97.31 387 ASN A O 1
ATOM 3218 N N . GLU A 1 388 ? 32.074 -2.292 -34.599 1.00 96.88 388 GLU A N 1
ATOM 3219 C CA . GLU A 1 388 ? 31.898 -2.772 -35.974 1.00 96.88 388 GLU A CA 1
ATOM 3220 C C . GLU A 1 388 ? 32.037 -1.629 -36.993 1.00 96.88 388 GLU A C 1
ATOM 3222 O O . GLU A 1 388 ? 32.773 -1.761 -37.971 1.00 96.88 388 GLU A O 1
ATOM 3227 N N . GLN A 1 389 ? 31.408 -0.476 -36.739 1.00 96.88 389 GLN A N 1
ATOM 3228 C CA . GLN A 1 389 ? 31.503 0.720 -37.580 1.00 96.88 389 GLN A CA 1
ATOM 3229 C C . GLN A 1 389 ? 32.946 1.226 -37.684 1.00 96.88 389 GLN A C 1
ATOM 3231 O O . GLN A 1 389 ? 33.420 1.494 -38.788 1.00 96.88 389 GLN A O 1
ATOM 3236 N N . THR A 1 390 ? 33.668 1.331 -36.566 1.00 96.81 390 THR A N 1
ATOM 3237 C CA . THR A 1 390 ? 35.067 1.792 -36.569 1.00 96.81 390 THR A CA 1
ATOM 3238 C C . THR A 1 390 ? 36.018 0.771 -37.203 1.00 96.81 390 THR A C 1
ATOM 3240 O O . THR A 1 390 ? 36.961 1.164 -37.894 1.00 96.81 390 THR A O 1
ATOM 3243 N N . LEU A 1 391 ? 35.753 -0.534 -37.068 1.00 97.31 391 LEU A N 1
ATOM 3244 C CA . LEU A 1 391 ? 36.477 -1.582 -37.798 1.00 97.31 391 LEU A CA 1
ATOM 3245 C C . LEU A 1 391 ? 36.229 -1.502 -39.315 1.00 97.31 391 LEU A C 1
ATOM 3247 O O . LEU A 1 391 ? 37.175 -1.615 -40.096 1.00 97.31 391 LEU A O 1
ATOM 3251 N N . LEU A 1 392 ? 34.983 -1.275 -39.740 1.00 96.62 392 LEU A N 1
ATOM 3252 C CA . LEU A 1 392 ? 34.631 -1.077 -41.149 1.00 96.62 392 LEU A CA 1
ATOM 3253 C C . LEU A 1 392 ? 35.264 0.201 -41.714 1.00 96.62 392 LEU A C 1
ATOM 3255 O O . LEU A 1 392 ? 35.849 0.152 -42.791 1.00 96.62 392 LEU A O 1
ATOM 3259 N N . GLN A 1 393 ? 35.234 1.316 -40.979 1.00 96.12 393 GLN A N 1
ATOM 3260 C CA . GLN A 1 393 ? 35.900 2.565 -41.373 1.00 96.12 393 GLN A CA 1
ATOM 3261 C C . GLN A 1 393 ? 37.410 2.375 -41.575 1.00 96.12 393 GLN A C 1
ATOM 3263 O O . GLN A 1 393 ? 37.943 2.832 -42.584 1.00 96.12 393 GLN A O 1
ATOM 3268 N N . ARG A 1 394 ? 38.094 1.645 -40.678 1.00 96.31 394 ARG A N 1
ATOM 3269 C CA . ARG A 1 394 ? 39.520 1.300 -40.842 1.00 96.31 394 ARG A CA 1
ATOM 3270 C C . ARG A 1 394 ? 39.765 0.464 -42.099 1.00 96.31 394 ARG A C 1
ATOM 3272 O O . ARG A 1 394 ? 40.590 0.848 -42.921 1.00 96.31 394 ARG A O 1
ATOM 3279 N N . ARG A 1 395 ? 38.989 -0.607 -42.311 1.00 96.88 395 ARG A N 1
ATOM 3280 C CA . ARG A 1 395 ? 39.082 -1.450 -43.521 1.00 96.88 395 ARG A CA 1
ATOM 3281 C C . ARG A 1 395 ? 38.830 -0.665 -44.812 1.00 96.88 395 ARG A C 1
ATOM 3283 O O . ARG A 1 395 ? 39.509 -0.902 -45.806 1.00 96.88 395 ARG A O 1
ATOM 3290 N N . MET A 1 396 ? 37.883 0.274 -44.804 1.00 95.94 396 MET A N 1
ATOM 3291 C CA . MET A 1 396 ? 37.613 1.145 -45.951 1.00 95.94 396 MET A CA 1
ATOM 3292 C C . MET A 1 396 ? 38.762 2.128 -46.201 1.00 95.94 396 MET A C 1
ATOM 3294 O O . MET A 1 396 ? 39.160 2.290 -47.349 1.00 95.94 396 MET A O 1
ATOM 3298 N N . ALA A 1 397 ? 39.353 2.721 -45.160 1.00 96.31 397 ALA A N 1
ATOM 3299 C CA . ALA A 1 397 ? 40.536 3.574 -45.300 1.00 96.31 397 ALA A CA 1
ATOM 3300 C C . ALA A 1 397 ? 41.759 2.795 -45.830 1.00 96.31 397 ALA A C 1
ATOM 3302 O O . ALA A 1 397 ? 42.468 3.279 -46.708 1.00 96.31 397 ALA A O 1
ATOM 3303 N N . GLU A 1 398 ? 41.973 1.559 -45.365 1.00 96.81 398 GLU A N 1
ATOM 3304 C CA . GLU A 1 398 ? 43.002 0.650 -45.893 1.00 96.81 398 GLU A CA 1
ATOM 3305 C C . GLU A 1 398 ? 42.761 0.271 -47.365 1.00 96.81 398 GLU A C 1
ATOM 3307 O O . GLU A 1 398 ? 43.716 0.138 -48.130 1.00 96.81 398 GLU A O 1
ATOM 3312 N N . LEU A 1 399 ? 41.501 0.087 -47.776 1.00 96.81 399 LEU A N 1
ATOM 3313 C CA . LEU A 1 399 ? 41.127 -0.171 -49.172 1.00 96.81 399 LEU A CA 1
ATOM 3314 C C . LEU A 1 399 ? 41.353 1.055 -50.062 1.00 96.81 399 LEU A C 1
ATOM 3316 O O . LEU A 1 399 ? 41.948 0.909 -51.126 1.00 96.81 399 LEU A O 1
ATOM 3320 N N . VAL A 1 400 ? 40.939 2.245 -49.617 1.00 96.75 400 VAL A N 1
ATOM 3321 C CA . VAL A 1 400 ? 41.176 3.511 -50.331 1.00 96.75 400 VAL A CA 1
ATOM 3322 C C . VAL A 1 400 ? 42.675 3.737 -50.514 1.00 96.75 400 VAL A C 1
ATOM 3324 O O . VAL A 1 400 ? 43.121 3.833 -51.653 1.00 96.75 400 VAL A O 1
ATOM 3327 N N . LYS A 1 401 ? 43.471 3.671 -49.437 1.00 96.81 401 LYS A N 1
ATOM 3328 C CA . LYS A 1 401 ? 44.934 3.828 -49.503 1.00 96.81 401 LYS A CA 1
ATOM 3329 C C . LYS A 1 401 ? 45.595 2.825 -50.455 1.00 96.81 401 LYS A C 1
ATOM 3331 O O . LYS A 1 401 ? 46.475 3.193 -51.226 1.00 96.81 401 LYS A O 1
ATOM 3336 N N . ARG A 1 402 ? 45.147 1.564 -50.454 1.00 96.44 402 ARG A N 1
ATOM 3337 C CA . ARG A 1 402 ? 45.648 0.532 -51.379 1.00 96.44 402 ARG A CA 1
ATOM 3338 C C . ARG A 1 402 ? 45.300 0.840 -52.839 1.00 96.44 402 ARG A C 1
ATOM 3340 O O . ARG A 1 402 ? 46.094 0.531 -53.723 1.00 96.44 402 ARG A O 1
ATOM 3347 N N . HIS A 1 403 ? 44.137 1.430 -53.109 1.00 96.56 403 HIS A N 1
ATOM 3348 C CA . HIS A 1 403 ? 43.763 1.856 -54.459 1.00 96.56 403 HIS A CA 1
ATOM 3349 C C . HIS A 1 403 ? 44.488 3.137 -54.893 1.00 96.56 403 HIS A C 1
ATOM 3351 O O . HIS A 1 403 ? 44.904 3.214 -56.044 1.00 96.56 403 HIS A O 1
ATOM 3357 N N . GLU A 1 404 ? 44.732 4.090 -53.991 1.00 96.31 404 GLU A N 1
ATOM 3358 C CA . GLU A 1 404 ? 45.592 5.258 -54.242 1.00 96.31 404 GLU A CA 1
ATOM 3359 C C . GLU A 1 404 ? 47.022 4.820 -54.607 1.00 96.31 404 GLU A C 1
ATOM 3361 O O . GLU A 1 404 ? 47.556 5.239 -55.632 1.00 96.31 404 GLU A O 1
ATOM 3366 N N . GLU A 1 405 ? 47.610 3.894 -53.841 1.00 96.38 405 GLU A N 1
ATOM 3367 C CA . GLU A 1 405 ? 48.917 3.286 -54.135 1.00 96.38 405 GLU A CA 1
ATOM 3368 C C . GLU A 1 405 ? 48.941 2.580 -55.505 1.00 96.38 405 GLU A C 1
ATOM 3370 O O . GLU A 1 405 ? 49.903 2.728 -56.260 1.00 96.38 405 GLU A O 1
ATOM 3375 N N . GLN A 1 406 ? 47.873 1.855 -55.861 1.00 96.62 406 GLN A N 1
ATOM 3376 C CA . GLN A 1 406 ? 47.732 1.215 -57.176 1.00 96.62 406 GLN A CA 1
ATOM 3377 C C . GLN A 1 406 ? 47.611 2.227 -58.323 1.00 96.62 406 GLN A C 1
ATOM 3379 O O . GLN A 1 406 ? 48.205 2.007 -59.379 1.00 96.62 406 GLN A O 1
ATOM 3384 N N . ILE A 1 407 ? 46.862 3.319 -58.138 1.00 95.94 407 ILE A N 1
ATOM 3385 C CA . ILE A 1 407 ? 46.709 4.385 -59.139 1.00 95.94 407 ILE A CA 1
ATOM 3386 C C . ILE A 1 407 ? 48.057 5.067 -59.373 1.00 95.94 407 ILE A C 1
ATOM 3388 O O . ILE A 1 407 ? 48.512 5.112 -60.512 1.00 95.94 407 ILE A O 1
ATOM 3392 N N . ILE A 1 408 ? 48.744 5.479 -58.304 1.00 96.38 408 ILE A N 1
ATOM 3393 C CA . ILE A 1 408 ? 50.073 6.105 -58.365 1.00 96.38 408 ILE A CA 1
ATOM 3394 C C . ILE A 1 408 ? 51.081 5.201 -59.095 1.00 96.38 408 ILE A C 1
ATOM 3396 O O . ILE A 1 408 ? 51.888 5.680 -59.894 1.00 96.38 408 ILE A O 1
ATOM 3400 N N . GLU A 1 409 ? 51.046 3.885 -58.868 1.00 96.62 409 GLU A N 1
ATOM 3401 C CA . GLU A 1 409 ? 51.934 2.954 -59.574 1.00 96.62 409 GLU A CA 1
ATOM 3402 C C . GLU A 1 409 ? 51.558 2.785 -61.058 1.00 96.62 409 GLU A C 1
ATOM 3404 O O . GLU A 1 409 ? 52.442 2.692 -61.911 1.00 96.62 409 GLU A O 1
ATOM 3409 N N . LYS A 1 410 ? 50.264 2.827 -61.407 1.00 96.38 410 LYS A N 1
ATOM 3410 C CA . LYS A 1 410 ? 49.819 2.829 -62.811 1.00 96.38 410 LYS A CA 1
ATOM 3411 C C . LYS A 1 410 ? 50.108 4.135 -63.540 1.00 96.38 410 LYS A C 1
ATOM 3413 O O . LYS A 1 410 ? 50.424 4.084 -64.728 1.00 96.38 410 LYS A O 1
ATOM 3418 N N . GLU A 1 411 ? 50.078 5.273 -62.858 1.00 95.38 411 GLU A N 1
ATOM 3419 C CA . GLU A 1 411 ? 50.507 6.559 -63.412 1.00 95.38 411 GLU A CA 1
ATOM 3420 C C . GLU A 1 411 ? 52.007 6.549 -63.733 1.00 95.38 411 GLU A C 1
ATOM 3422 O O . GLU A 1 411 ? 52.385 6.897 -64.853 1.00 95.38 411 GLU A O 1
ATOM 3427 N N . LYS A 1 412 ? 52.857 6.045 -62.822 1.00 95.75 412 LYS A N 1
ATOM 3428 C CA . LYS A 1 412 ? 54.291 5.822 -63.098 1.00 95.75 412 LYS A CA 1
ATOM 3429 C C . LYS A 1 412 ? 54.507 4.871 -64.274 1.00 95.75 412 LYS A C 1
ATOM 3431 O O . LYS A 1 412 ? 55.293 5.181 -65.166 1.00 95.75 412 LYS A O 1
ATOM 3436 N N . GLU A 1 413 ? 53.817 3.728 -64.297 1.00 96.06 413 GLU A N 1
ATOM 3437 C CA . GLU A 1 413 ? 53.948 2.745 -65.378 1.00 96.06 413 GLU A CA 1
ATOM 3438 C C . GLU A 1 413 ? 53.561 3.356 -66.736 1.00 96.06 413 GLU A C 1
ATOM 3440 O O . GLU A 1 413 ? 54.270 3.172 -67.728 1.00 96.06 413 GLU A O 1
ATOM 3445 N N . CYS A 1 414 ? 52.473 4.130 -66.788 1.00 95.88 414 CYS A N 1
ATOM 3446 C CA . CYS A 1 414 ? 52.062 4.842 -67.996 1.00 95.88 414 CYS A CA 1
ATOM 3447 C C . CYS A 1 414 ? 53.067 5.929 -68.396 1.00 95.88 414 CYS A C 1
ATOM 3449 O O . CYS A 1 414 ? 53.397 6.027 -69.576 1.00 95.88 414 CYS A O 1
ATOM 3451 N N . LEU A 1 415 ? 53.602 6.697 -67.442 1.00 96.75 415 LEU A N 1
ATOM 3452 C CA . LEU A 1 415 ? 54.611 7.724 -67.707 1.00 96.75 415 LEU A CA 1
ATOM 3453 C C . LEU A 1 415 ? 55.904 7.121 -68.278 1.00 96.75 415 LEU A C 1
ATOM 3455 O O . LEU A 1 415 ? 56.425 7.637 -69.261 1.00 96.75 415 LEU A O 1
ATOM 3459 N N . VAL A 1 416 ? 56.380 5.998 -67.730 1.00 96.38 416 VAL A N 1
ATOM 3460 C CA . VAL A 1 416 ? 57.558 5.272 -68.246 1.00 96.38 416 VAL A CA 1
ATOM 3461 C C . VAL A 1 416 ? 57.308 4.724 -69.655 1.00 96.38 416 VAL A C 1
ATOM 3463 O O . VAL A 1 416 ? 58.175 4.831 -70.519 1.00 96.38 416 VAL A O 1
ATOM 3466 N N . ARG A 1 417 ? 56.114 4.182 -69.931 1.00 96.00 417 ARG A N 1
ATOM 3467 C CA . ARG A 1 417 ? 55.736 3.742 -71.288 1.00 96.00 417 ARG A CA 1
ATOM 3468 C C . ARG A 1 417 ? 55.663 4.914 -72.278 1.00 96.00 417 ARG A C 1
ATOM 3470 O O . ARG A 1 417 ? 56.008 4.741 -73.445 1.00 96.00 417 ARG A O 1
ATOM 3477 N N . LEU A 1 418 ? 55.219 6.093 -71.831 1.00 96.06 418 LEU A N 1
ATOM 3478 C CA . LEU A 1 418 ? 55.174 7.308 -72.648 1.00 96.06 418 LEU A CA 1
ATOM 3479 C C . LEU A 1 418 ? 56.579 7.837 -72.955 1.00 96.06 418 LEU A C 1
ATOM 3481 O O . LEU A 1 418 ? 56.875 8.056 -74.125 1.00 96.06 418 LEU A O 1
ATOM 3485 N N . THR A 1 419 ? 57.470 7.959 -71.965 1.00 95.75 419 THR A N 1
ATOM 3486 C CA . THR A 1 419 ? 58.849 8.423 -72.211 1.00 95.75 419 THR A CA 1
ATOM 3487 C C . THR A 1 419 ? 59.625 7.460 -73.107 1.00 95.75 419 THR A C 1
ATOM 3489 O O . THR A 1 419 ? 60.257 7.905 -74.061 1.00 95.75 419 THR A O 1
ATOM 3492 N N . GLN A 1 420 ? 59.494 6.144 -72.900 1.00 95.25 420 GLN A N 1
ATOM 3493 C CA . GLN A 1 420 ? 60.057 5.132 -73.806 1.00 95.25 420 GLN A CA 1
ATOM 3494 C C . GLN A 1 420 ? 59.544 5.291 -75.244 1.00 95.25 420 GLN A C 1
ATOM 3496 O O . GLN A 1 420 ? 60.323 5.201 -76.194 1.00 95.25 420 GLN A O 1
ATOM 3501 N N . ARG A 1 421 ? 58.242 5.551 -75.423 1.00 95.75 421 ARG A N 1
ATOM 3502 C CA . ARG A 1 421 ? 57.661 5.794 -76.747 1.00 95.75 421 ARG A CA 1
ATOM 3503 C C . ARG A 1 421 ? 58.187 7.086 -77.368 1.00 95.75 421 ARG A C 1
ATOM 3505 O O . ARG A 1 421 ? 58.492 7.083 -78.556 1.00 95.75 421 ARG A O 1
ATOM 3512 N N . ASP A 1 422 ? 58.322 8.158 -76.595 1.00 95.75 422 ASP A N 1
ATOM 3513 C CA . ASP A 1 422 ? 58.829 9.437 -77.092 1.00 95.75 422 ASP A CA 1
ATOM 3514 C C . ASP A 1 422 ? 60.318 9.398 -77.434 1.00 95.75 422 ASP A C 1
ATOM 3516 O O . ASP A 1 422 ? 60.723 10.002 -78.426 1.00 95.75 422 ASP A O 1
ATOM 3520 N N . ASP A 1 423 ? 61.132 8.628 -76.714 1.00 95.75 423 ASP A N 1
ATOM 3521 C CA . ASP A 1 423 ? 62.530 8.415 -77.087 1.00 95.75 423 ASP A CA 1
ATOM 3522 C C . ASP A 1 423 ? 62.658 7.549 -78.356 1.00 95.75 423 ASP A C 1
ATOM 3524 O O . ASP A 1 423 ? 63.447 7.884 -79.242 1.00 95.75 423 ASP A O 1
ATOM 3528 N N . VAL A 1 424 ? 61.811 6.527 -78.548 1.00 95.50 424 VAL A N 1
ATOM 3529 C CA . VAL A 1 424 ? 61.721 5.792 -79.830 1.00 95.50 424 VAL A CA 1
ATOM 3530 C C . VAL A 1 424 ? 61.222 6.694 -80.972 1.00 95.50 424 VAL A C 1
ATOM 3532 O O . VAL A 1 424 ? 61.781 6.655 -82.072 1.00 95.50 424 VAL A O 1
ATOM 3535 N N . ASN A 1 425 ? 60.229 7.558 -80.727 1.00 94.88 425 ASN A N 1
ATOM 3536 C CA . ASN A 1 425 ? 59.767 8.567 -81.690 1.00 94.88 425 ASN A CA 1
ATOM 3537 C C . ASN A 1 425 ? 60.909 9.535 -82.063 1.00 94.88 425 ASN A C 1
ATOM 3539 O O . ASN A 1 425 ? 61.094 9.853 -83.235 1.00 94.88 425 ASN A O 1
ATOM 3543 N N . ARG A 1 426 ? 61.710 9.987 -81.088 1.00 95.19 426 ARG A N 1
ATOM 3544 C CA . ARG A 1 426 ? 62.875 10.865 -81.309 1.00 95.19 426 ARG A CA 1
ATOM 3545 C C . ARG A 1 426 ? 63.971 10.182 -82.121 1.00 95.19 426 ARG A C 1
ATOM 3547 O O . ARG A 1 426 ? 64.508 10.804 -83.036 1.00 95.19 426 ARG A O 1
ATOM 3554 N N . VAL A 1 427 ? 64.304 8.926 -81.814 1.00 95.38 427 VAL A N 1
ATOM 3555 C CA . VAL A 1 427 ? 65.303 8.148 -82.567 1.00 95.38 427 VAL A CA 1
ATOM 3556 C C . VAL A 1 427 ? 64.846 7.970 -84.014 1.00 95.38 427 VAL A C 1
ATOM 3558 O O . VAL A 1 427 ? 65.546 8.407 -84.924 1.00 95.38 427 VAL A O 1
ATOM 3561 N N . THR A 1 428 ? 63.638 7.448 -84.233 1.00 94.38 428 THR A N 1
ATOM 3562 C CA . THR A 1 428 ? 63.095 7.223 -85.585 1.00 94.38 428 THR A CA 1
ATOM 3563 C C . THR A 1 428 ? 62.911 8.522 -86.378 1.00 94.38 428 THR A C 1
ATOM 3565 O O . THR A 1 428 ? 63.226 8.560 -87.566 1.00 94.38 428 THR A O 1
ATOM 3568 N N . PHE A 1 429 ? 62.501 9.629 -85.747 1.00 96.00 429 PHE A N 1
ATOM 3569 C CA . PHE A 1 429 ? 62.450 10.942 -86.401 1.00 96.00 429 PHE A CA 1
ATOM 3570 C C . PHE A 1 429 ? 63.845 11.442 -86.810 1.00 96.00 429 PHE A C 1
ATOM 3572 O O . PHE A 1 429 ? 64.016 11.967 -87.912 1.00 96.00 429 PHE A O 1
ATOM 3579 N N . ASN A 1 430 ? 64.864 11.246 -85.967 1.00 95.19 430 ASN A N 1
ATOM 3580 C CA . ASN A 1 430 ? 66.250 11.575 -86.304 1.00 95.19 430 ASN A CA 1
ATOM 3581 C C . ASN A 1 430 ? 66.804 10.676 -87.423 1.00 95.19 430 ASN A C 1
ATOM 3583 O O . ASN A 1 430 ? 67.516 11.167 -88.299 1.00 95.19 430 ASN A O 1
ATOM 3587 N N . GLU A 1 431 ? 66.458 9.389 -87.450 1.00 95.31 431 GLU A N 1
ATOM 3588 C CA . GLU A 1 431 ? 66.810 8.465 -88.536 1.00 95.31 431 GLU A CA 1
ATOM 3589 C C . GLU A 1 431 ? 66.149 8.858 -89.861 1.00 95.31 431 GLU A C 1
ATOM 3591 O O . GLU A 1 431 ? 66.843 8.972 -90.872 1.00 95.31 431 GLU A O 1
ATOM 3596 N N . LEU A 1 432 ? 64.847 9.167 -89.857 1.00 95.25 432 LEU A N 1
ATOM 3597 C CA . LEU A 1 432 ? 64.121 9.678 -91.024 1.00 95.25 432 LEU A CA 1
ATOM 3598 C C . LEU A 1 432 ? 64.712 11.007 -91.514 1.00 95.25 432 LEU A C 1
ATOM 3600 O O . LEU A 1 432 ? 64.977 11.160 -92.707 1.00 95.25 432 LEU A O 1
ATOM 3604 N N . ARG A 1 433 ? 65.012 11.945 -90.608 1.00 95.62 433 ARG A N 1
ATOM 3605 C CA . ARG A 1 433 ? 65.683 13.211 -90.944 1.00 95.62 433 ARG A CA 1
ATOM 3606 C C . ARG A 1 433 ? 67.070 12.973 -91.546 1.00 95.62 433 ARG A C 1
ATOM 3608 O O . ARG A 1 433 ? 67.438 13.629 -92.518 1.00 95.62 433 ARG A O 1
ATOM 3615 N N . ASN A 1 434 ? 67.830 12.011 -91.024 1.00 95.19 434 ASN A N 1
ATOM 3616 C CA . ASN A 1 434 ? 69.125 11.616 -91.576 1.00 95.19 434 ASN A CA 1
ATOM 3617 C C . ASN A 1 434 ? 69.001 10.930 -92.946 1.00 95.19 434 ASN A C 1
ATOM 3619 O O . ASN A 1 434 ? 69.844 11.169 -93.813 1.00 95.19 434 ASN A O 1
ATOM 3623 N N . LEU A 1 435 ? 67.958 10.129 -93.174 1.00 96.00 435 LEU A N 1
ATOM 3624 C CA . LEU A 1 435 ? 67.660 9.508 -94.465 1.00 96.00 435 LEU A CA 1
ATOM 3625 C C . LEU A 1 435 ? 67.299 10.565 -95.518 1.00 96.00 435 LEU A C 1
ATOM 3627 O O . LEU A 1 435 ? 67.910 10.578 -96.586 1.00 96.00 435 LEU A O 1
ATOM 3631 N N . VAL A 1 436 ? 66.413 11.509 -95.190 1.00 95.12 436 VAL A N 1
ATOM 3632 C CA . VAL A 1 436 ? 66.077 12.658 -96.052 1.00 95.12 436 VAL A CA 1
ATOM 3633 C C . VAL A 1 436 ? 67.323 13.506 -96.335 1.00 95.12 436 VAL A C 1
ATOM 3635 O O . VAL A 1 436 ? 67.609 13.814 -97.488 1.00 95.12 436 VAL A O 1
ATOM 3638 N N . ASN A 1 437 ? 68.154 13.789 -95.326 1.00 94.75 437 ASN A N 1
ATOM 3639 C CA . ASN A 1 437 ? 69.427 14.499 -95.511 1.00 94.75 437 ASN A CA 1
ATOM 3640 C C . ASN A 1 437 ? 70.453 13.720 -96.361 1.00 94.75 437 ASN A C 1
ATOM 3642 O O . ASN A 1 437 ? 71.382 14.323 -96.902 1.00 94.75 437 ASN A O 1
ATOM 3646 N N . ARG A 1 438 ? 70.359 12.387 -96.463 1.00 93.94 438 ARG A N 1
ATOM 3647 C CA . ARG A 1 438 ? 71.168 11.577 -97.397 1.00 93.94 438 ARG A CA 1
ATOM 3648 C C . ARG A 1 438 ? 70.579 11.637 -98.808 1.00 93.94 438 ARG A C 1
ATOM 3650 O O . ARG A 1 438 ? 71.320 11.917 -99.744 1.00 93.94 438 ARG A O 1
ATOM 3657 N N . GLN A 1 439 ? 69.264 11.465 -98.951 1.00 93.38 439 GLN A N 1
ATOM 3658 C CA . GLN A 1 439 ? 68.552 11.573 -100.229 1.00 93.38 439 GLN A CA 1
ATOM 3659 C C . GLN A 1 439 ? 68.738 12.952 -100.875 1.00 93.38 439 GLN A C 1
ATOM 3661 O O . GLN A 1 439 ? 69.094 13.021 -102.045 1.00 93.38 439 GLN A O 1
ATOM 3666 N N . GLN A 1 440 ? 68.615 14.044 -100.117 1.00 94.12 440 GLN A N 1
ATOM 3667 C CA . GLN A 1 440 ? 68.826 15.400 -100.632 1.00 94.12 440 GLN A CA 1
ATOM 3668 C C . GLN A 1 440 ? 70.250 15.596 -101.179 1.00 94.12 440 GLN A C 1
ATOM 3670 O O . GLN A 1 440 ? 70.421 16.180 -102.245 1.00 94.12 440 GLN A O 1
ATOM 3675 N N . ARG A 1 441 ? 71.275 15.056 -100.501 1.00 93.94 441 ARG A N 1
ATOM 3676 C CA . ARG A 1 441 ? 72.667 15.099 -100.986 1.00 93.94 441 ARG A CA 1
ATOM 3677 C C . ARG A 1 441 ? 72.893 14.217 -102.219 1.00 93.94 441 ARG A C 1
ATOM 3679 O O . ARG A 1 441 ? 73.632 14.627 -103.105 1.00 93.94 441 ARG A O 1
ATOM 3686 N N . MET A 1 442 ? 72.228 13.064 -102.319 1.00 92.88 442 MET A N 1
ATOM 3687 C CA . MET A 1 442 ? 72.220 12.252 -103.547 1.00 92.88 442 MET A CA 1
ATOM 3688 C C . MET A 1 442 ? 71.550 12.993 -104.715 1.00 92.88 442 MET A C 1
ATOM 3690 O O . MET A 1 442 ? 72.072 12.980 -105.821 1.00 92.88 442 MET A O 1
ATOM 3694 N N . ILE A 1 443 ? 70.430 13.683 -104.475 1.00 93.25 443 ILE A N 1
ATOM 3695 C CA . ILE A 1 443 ? 69.715 14.469 -105.494 1.00 93.25 443 ILE A CA 1
ATOM 3696 C C . ILE A 1 443 ? 70.562 15.653 -105.982 1.00 93.25 443 ILE A C 1
ATOM 3698 O O . ILE A 1 443 ? 70.562 15.940 -107.176 1.00 93.25 443 ILE A O 1
ATOM 3702 N N . VAL A 1 444 ? 71.297 16.326 -105.089 1.00 92.06 444 VAL A N 1
ATOM 3703 C CA . VAL A 1 444 ? 72.254 17.379 -105.472 1.00 92.06 444 VAL A CA 1
ATOM 3704 C C . VAL A 1 444 ? 73.366 16.799 -106.351 1.00 92.06 444 VAL A C 1
ATOM 3706 O O . VAL A 1 444 ? 73.539 17.281 -107.467 1.00 92.06 444 VAL A O 1
ATOM 3709 N N . LYS A 1 445 ? 74.007 15.695 -105.940 1.00 93.00 445 LYS A N 1
ATOM 3710 C CA . LYS A 1 445 ? 75.020 15.014 -106.766 1.00 93.00 445 LYS A CA 1
ATOM 3711 C C . LYS A 1 445 ? 74.502 14.589 -108.137 1.00 93.00 445 LYS A C 1
ATOM 3713 O O . LYS A 1 445 ? 75.143 14.872 -109.138 1.00 93.00 445 LYS A O 1
ATOM 3718 N N . TYR A 1 446 ? 73.317 13.983 -108.219 1.00 92.31 446 TYR A N 1
ATOM 3719 C CA . TYR A 1 446 ? 72.742 13.610 -109.514 1.00 92.31 446 TYR A CA 1
ATOM 3720 C C . TYR A 1 446 ? 72.430 14.826 -110.399 1.00 92.31 446 TYR A C 1
ATOM 3722 O O . TYR A 1 446 ? 72.534 14.722 -111.620 1.00 92.31 446 TYR A O 1
ATOM 3730 N N . LYS A 1 447 ? 72.096 15.992 -109.825 1.00 93.19 447 LYS A N 1
ATOM 3731 C CA . LYS A 1 447 ? 71.978 17.245 -110.593 1.00 93.19 447 LYS A CA 1
ATOM 3732 C C . LYS A 1 447 ? 73.336 17.739 -111.094 1.00 93.19 447 LYS A C 1
ATOM 3734 O O . LYS A 1 447 ? 73.418 18.148 -112.248 1.00 93.19 447 LYS A O 1
ATOM 3739 N N . GLU A 1 448 ? 74.379 17.676 -110.268 1.00 91.62 448 GLU A N 1
ATOM 3740 C CA . GLU A 1 448 ? 75.758 18.034 -110.638 1.00 91.62 448 GLU A CA 1
ATOM 3741 C C . GLU A 1 448 ? 76.301 17.115 -111.748 1.00 91.62 448 GLU A C 1
ATOM 3743 O O . GLU A 1 448 ? 76.831 17.595 -112.750 1.00 91.62 448 GLU A O 1
ATOM 3748 N N . GLU A 1 449 ? 76.096 15.801 -111.628 1.00 90.81 449 GLU A N 1
ATOM 3749 C CA . GLU A 1 449 ? 76.454 14.795 -112.636 1.00 90.81 449 GLU A CA 1
ATOM 3750 C C . GLU A 1 449 ? 75.695 15.023 -113.954 1.00 90.81 449 GLU A C 1
ATOM 3752 O O . GLU A 1 449 ? 76.316 15.108 -115.015 1.00 90.81 449 GLU A O 1
ATOM 3757 N N . CYS A 1 450 ? 74.370 15.217 -113.907 1.00 91.44 450 CYS A N 1
ATOM 3758 C CA . CYS A 1 450 ? 73.571 15.521 -115.099 1.00 91.44 450 CYS A CA 1
ATOM 3759 C C . CYS A 1 450 ? 73.988 16.844 -115.761 1.00 91.44 450 CYS A C 1
ATOM 3761 O O . CYS A 1 450 ? 74.059 16.916 -116.987 1.00 91.44 450 CYS A O 1
ATOM 3763 N N . HIS A 1 451 ? 74.290 17.885 -114.977 1.00 91.44 451 HIS A N 1
ATOM 3764 C CA . HIS A 1 451 ? 74.757 19.169 -115.502 1.00 91.44 451 HIS A CA 1
ATOM 3765 C C . HIS A 1 451 ? 76.153 19.054 -116.134 1.00 91.44 451 HIS A C 1
ATOM 3767 O O . HIS A 1 451 ? 76.389 19.603 -117.210 1.00 91.44 451 HIS A O 1
ATOM 3773 N N . THR A 1 452 ? 77.048 18.268 -115.529 1.00 91.69 452 THR A N 1
ATOM 3774 C CA . THR A 1 452 ? 78.383 17.972 -116.071 1.00 91.69 452 THR A CA 1
ATOM 3775 C C . THR A 1 452 ? 78.284 17.226 -117.403 1.00 91.69 452 THR A C 1
ATOM 3777 O O . THR A 1 452 ? 78.913 17.632 -118.379 1.00 91.69 452 THR A O 1
ATOM 3780 N N . ILE A 1 453 ? 77.444 16.188 -117.484 1.00 91.44 453 ILE A N 1
ATOM 3781 C CA . ILE A 1 453 ? 77.201 15.427 -118.721 1.00 91.44 453 ILE A CA 1
ATOM 3782 C C . ILE A 1 453 ? 76.576 16.322 -119.804 1.00 91.44 453 ILE A C 1
ATOM 3784 O O . ILE A 1 453 ? 76.984 16.253 -120.966 1.00 91.44 453 ILE A O 1
ATOM 3788 N N . ALA A 1 454 ? 75.629 17.194 -119.442 1.00 89.75 454 ALA A N 1
ATOM 3789 C CA . ALA A 1 454 ? 75.029 18.152 -120.370 1.00 89.75 454 ALA A CA 1
ATOM 3790 C C . ALA A 1 454 ? 76.069 19.147 -120.917 1.00 89.75 454 ALA A C 1
ATOM 3792 O O . ALA A 1 454 ? 76.177 19.303 -122.131 1.00 89.75 454 ALA A O 1
ATOM 3793 N N . SER A 1 455 ? 76.891 19.740 -120.046 1.00 89.69 455 SER A N 1
ATOM 3794 C CA . SER A 1 455 ? 77.957 20.684 -120.411 1.00 89.69 455 SER A CA 1
ATOM 3795 C C . SER A 1 455 ? 79.036 20.044 -121.301 1.00 89.69 455 SER A C 1
ATOM 3797 O O . SER A 1 455 ? 79.423 20.607 -122.329 1.00 89.69 455 SER A O 1
ATOM 3799 N N . GLN A 1 456 ? 79.465 18.815 -120.988 1.00 90.75 456 GLN A N 1
ATOM 3800 C CA . GLN A 1 456 ? 80.382 18.038 -121.835 1.00 90.75 456 GLN A CA 1
ATOM 3801 C C . GLN A 1 456 ? 79.772 17.727 -123.213 1.00 90.75 456 GLN A C 1
ATOM 3803 O O . GLN A 1 456 ? 80.451 17.842 -124.240 1.00 90.75 456 GLN A O 1
ATOM 3808 N N . SER A 1 457 ? 78.483 17.378 -123.251 1.00 88.56 457 SER A N 1
ATOM 3809 C CA . SER A 1 457 ? 77.753 17.107 -124.495 1.00 88.56 457 SER A CA 1
ATOM 3810 C C . SER A 1 457 ? 77.614 18.367 -125.351 1.00 88.56 457 SER A C 1
ATOM 3812 O O . SER A 1 457 ? 77.898 18.330 -126.546 1.00 88.56 457 SER A O 1
ATOM 3814 N N . GLU A 1 458 ? 77.251 19.500 -124.749 1.00 90.38 458 GLU A N 1
ATOM 3815 C CA . GLU A 1 458 ? 77.132 20.793 -125.426 1.00 90.38 458 GLU A CA 1
ATOM 3816 C C . GLU A 1 458 ? 78.484 21.292 -125.957 1.00 90.38 458 GLU A C 1
ATOM 3818 O O . GLU A 1 458 ? 78.581 21.694 -127.119 1.00 90.38 458 GLU A O 1
ATOM 3823 N N . THR A 1 459 ? 79.552 21.170 -125.164 1.00 87.88 459 THR A N 1
ATOM 3824 C CA . THR A 1 459 ? 80.930 21.466 -125.593 1.00 87.88 459 THR A CA 1
ATOM 3825 C C . THR A 1 459 ? 81.324 20.616 -126.805 1.00 87.88 459 THR A C 1
ATOM 3827 O O . THR A 1 459 ? 81.856 21.133 -127.790 1.00 87.88 459 THR A O 1
ATOM 3830 N N . THR A 1 460 ? 80.994 19.320 -126.785 1.00 89.06 460 THR A N 1
ATOM 3831 C CA . THR A 1 460 ? 81.262 18.394 -127.899 1.00 89.06 460 THR A CA 1
ATOM 3832 C C . THR A 1 460 ? 80.448 18.753 -129.146 1.00 89.06 460 THR A C 1
ATOM 3834 O O . THR A 1 460 ? 80.995 18.801 -130.248 1.00 89.06 460 THR A O 1
ATOM 3837 N N . ILE A 1 461 ? 79.161 19.077 -128.987 1.00 89.81 461 ILE A N 1
ATOM 3838 C CA . ILE A 1 461 ? 78.278 19.540 -130.067 1.00 89.81 461 ILE A CA 1
ATOM 3839 C C . ILE A 1 461 ? 78.812 20.835 -130.693 1.00 89.81 461 ILE A C 1
ATOM 3841 O O . ILE A 1 461 ? 78.855 20.951 -131.916 1.00 89.81 461 ILE A O 1
ATOM 3845 N N . ASN A 1 462 ? 79.257 21.799 -129.887 1.00 88.81 462 ASN A N 1
ATOM 3846 C CA . ASN A 1 462 ? 79.771 23.075 -130.382 1.00 88.81 462 ASN A CA 1
ATOM 3847 C C . ASN A 1 462 ? 81.143 22.920 -131.071 1.00 88.81 462 ASN A C 1
ATOM 3849 O O . ASN A 1 462 ? 81.360 23.517 -132.127 1.00 88.81 462 ASN A O 1
ATOM 3853 N N . GLY A 1 463 ? 82.015 22.032 -130.580 1.00 87.81 463 GLY A N 1
ATOM 3854 C CA . GLY A 1 463 ? 83.243 21.642 -131.285 1.00 87.81 463 GLY A CA 1
ATOM 3855 C C . GLY A 1 463 ? 82.988 20.908 -132.612 1.00 87.81 463 GLY A C 1
ATOM 3856 O O . GLY A 1 463 ? 83.742 21.075 -133.573 1.00 87.81 463 GLY A O 1
ATOM 3857 N N . LEU A 1 464 ? 81.903 20.130 -132.712 1.00 87.81 464 LEU A N 1
ATOM 3858 C CA . LEU A 1 464 ? 81.466 19.515 -133.971 1.00 87.81 464 LEU A CA 1
ATOM 3859 C C . LEU A 1 464 ? 80.880 20.547 -134.949 1.00 87.81 464 LEU A C 1
ATOM 3861 O O . LEU A 1 464 ? 81.211 20.483 -136.132 1.00 87.81 464 LEU A O 1
ATOM 3865 N N . LYS A 1 465 ? 80.099 21.532 -134.477 1.00 89.31 465 LYS A N 1
ATOM 3866 C CA . LYS A 1 465 ? 79.632 22.667 -135.303 1.00 89.31 465 LYS A CA 1
ATOM 3867 C C . LYS A 1 465 ? 80.813 23.434 -135.908 1.00 89.31 465 LYS A C 1
ATOM 3869 O O . LYS A 1 465 ? 80.887 23.542 -137.125 1.00 89.31 465 LYS A O 1
ATOM 3874 N N . GLN A 1 466 ? 81.798 23.836 -135.097 1.00 87.56 466 GLN A N 1
ATOM 3875 C CA . GLN A 1 466 ? 83.006 24.510 -135.601 1.00 87.56 466 GLN A CA 1
ATOM 3876 C C . GLN A 1 466 ? 83.761 23.681 -136.652 1.00 87.56 466 GLN A C 1
ATOM 3878 O O . GLN A 1 466 ? 84.245 24.230 -137.640 1.00 87.56 466 GLN A O 1
ATOM 3883 N N . LYS A 1 467 ? 83.847 22.352 -136.490 1.00 87.56 467 LYS A N 1
ATOM 3884 C CA . LYS A 1 467 ? 84.425 21.474 -137.524 1.00 87.56 467 LYS A CA 1
ATOM 3885 C C . LYS A 1 467 ? 83.603 21.483 -138.816 1.00 87.56 467 LYS A C 1
ATOM 3887 O O . LYS A 1 467 ? 84.200 21.517 -139.888 1.00 87.56 467 LYS A O 1
ATOM 3892 N N . ILE A 1 468 ? 82.272 21.484 -138.733 1.00 87.56 468 ILE A N 1
ATOM 3893 C CA . ILE A 1 468 ? 81.381 21.584 -139.900 1.00 87.56 468 ILE A CA 1
ATOM 3894 C C . ILE A 1 468 ? 81.551 22.935 -140.607 1.00 87.56 468 ILE A C 1
ATOM 3896 O O . ILE A 1 468 ? 81.690 22.950 -141.828 1.00 87.56 468 ILE A O 1
ATOM 3900 N N . ASP A 1 469 ? 81.614 24.046 -139.874 1.00 87.62 469 ASP A N 1
ATOM 3901 C CA . ASP A 1 469 ? 81.773 25.383 -140.461 1.00 87.62 469 ASP A CA 1
ATOM 3902 C C . ASP A 1 469 ? 83.159 25.571 -141.107 1.00 87.62 469 ASP A C 1
ATOM 3904 O O . ASP A 1 469 ? 83.256 26.065 -142.231 1.00 87.62 469 ASP A O 1
ATOM 3908 N N . ASN A 1 470 ? 84.226 25.064 -140.477 1.00 86.81 470 ASN A N 1
ATOM 3909 C CA . ASN A 1 470 ? 85.567 25.027 -141.074 1.00 86.81 470 ASN A CA 1
ATOM 3910 C C . ASN A 1 470 ? 85.610 24.171 -142.357 1.00 86.81 470 ASN A C 1
ATOM 3912 O O . ASN A 1 470 ? 86.223 24.566 -143.351 1.00 86.81 470 ASN A O 1
ATOM 3916 N N . LEU A 1 471 ? 84.939 23.011 -142.368 1.00 86.44 471 LEU A N 1
ATOM 3917 C CA . LEU A 1 471 ? 84.832 22.154 -143.556 1.00 86.44 471 LEU A CA 1
ATOM 3918 C C . LEU A 1 471 ? 83.985 22.799 -144.665 1.00 86.44 471 LEU A C 1
ATOM 3920 O O . LEU A 1 471 ? 84.341 22.681 -145.837 1.00 86.44 471 LEU A O 1
ATOM 3924 N N . ARG A 1 472 ? 82.907 23.515 -144.314 1.00 87.62 472 ARG A N 1
ATOM 3925 C CA . ARG A 1 472 ? 82.096 24.309 -145.250 1.00 87.62 472 ARG A CA 1
ATOM 3926 C C . ARG A 1 472 ? 82.938 25.412 -145.891 1.00 87.62 472 ARG A C 1
ATOM 3928 O O . ARG A 1 472 ? 83.021 25.452 -147.113 1.00 87.62 472 ARG A O 1
ATOM 3935 N N . SER A 1 473 ? 83.632 26.223 -145.093 1.00 85.00 473 SER A N 1
ATOM 3936 C CA . SER A 1 473 ? 84.481 27.308 -145.601 1.00 85.00 473 SER A CA 1
ATOM 3937 C C . SER A 1 473 ? 85.622 26.791 -146.493 1.00 85.00 473 SER A C 1
ATOM 3939 O O . SER A 1 473 ? 85.902 27.367 -147.547 1.00 85.00 473 SER A O 1
ATOM 3941 N N . ARG A 1 474 ? 86.235 25.642 -146.159 1.00 88.25 474 ARG A N 1
ATOM 3942 C CA . ARG A 1 474 ? 87.240 25.016 -147.041 1.00 88.25 474 ARG A CA 1
ATOM 3943 C C . ARG A 1 474 ? 86.633 24.470 -148.342 1.00 88.25 474 ARG A C 1
ATOM 3945 O O . ARG A 1 474 ? 87.299 24.511 -149.373 1.00 88.25 474 ARG A O 1
ATOM 3952 N N . ASN A 1 475 ? 85.389 23.990 -148.324 1.00 86.12 475 ASN A N 1
ATOM 3953 C CA . ASN A 1 475 ? 84.663 23.568 -149.528 1.00 86.12 475 ASN A CA 1
ATOM 3954 C C . ASN A 1 475 ? 84.323 24.776 -150.425 1.00 86.12 475 ASN A C 1
ATOM 3956 O O . ASN A 1 475 ? 84.561 24.732 -151.628 1.00 86.12 475 ASN A O 1
ATOM 3960 N N . GLU A 1 476 ? 83.879 25.889 -149.839 1.00 88.12 476 GLU A N 1
ATOM 3961 C CA . GLU A 1 476 ? 83.644 27.162 -150.539 1.00 88.12 476 GLU A CA 1
ATOM 3962 C C . GLU A 1 476 ? 84.933 27.707 -151.187 1.00 88.12 476 GLU A C 1
ATOM 3964 O O . GLU A 1 476 ? 84.914 28.084 -152.361 1.00 88.12 476 GLU A O 1
ATOM 3969 N N . GLN A 1 477 ? 86.077 27.651 -150.487 1.00 84.06 477 GLN A N 1
ATOM 3970 C CA . GLN A 1 477 ? 87.394 27.936 -151.080 1.00 84.06 477 GLN A CA 1
ATOM 3971 C C . GLN A 1 477 ? 87.688 27.048 -152.295 1.00 84.06 477 GLN A C 1
ATOM 3973 O O . GLN A 1 477 ? 88.000 27.565 -153.365 1.00 84.06 477 GLN A O 1
ATOM 3978 N N . LEU A 1 478 ? 87.560 25.724 -152.155 1.00 84.00 478 LEU A N 1
ATOM 3979 C CA . LEU A 1 478 ? 87.828 24.774 -153.240 1.00 84.00 478 LEU A CA 1
ATOM 3980 C C . LEU A 1 478 ? 86.900 24.993 -154.448 1.00 84.00 478 LEU A C 1
ATOM 3982 O O . LEU A 1 478 ? 87.337 24.860 -155.590 1.00 84.00 478 LEU A O 1
ATOM 3986 N N . GLN A 1 479 ? 85.643 25.387 -154.230 1.00 83.19 479 GLN A N 1
ATOM 3987 C CA . GLN A 1 479 ? 84.735 25.763 -155.318 1.00 83.19 479 GLN A CA 1
ATOM 3988 C C . GLN A 1 479 ? 85.163 27.063 -156.017 1.00 83.19 479 GLN A C 1
ATOM 3990 O O . GLN A 1 479 ? 85.062 27.143 -157.243 1.00 83.19 479 GLN A O 1
ATOM 3995 N N . SER A 1 480 ? 85.702 28.045 -155.284 1.00 84.31 480 SER A N 1
ATOM 3996 C CA . SER A 1 480 ? 86.298 29.246 -155.886 1.00 84.31 480 SER A CA 1
ATOM 3997 C C . SER A 1 480 ? 87.556 28.914 -156.697 1.00 84.31 480 SER A C 1
ATOM 3999 O O . SER A 1 480 ? 87.673 29.359 -157.838 1.00 84.31 480 SER A O 1
ATOM 4001 N N . GLU A 1 481 ? 88.456 28.081 -156.160 1.00 82.12 481 GLU A N 1
ATOM 4002 C CA . GLU A 1 481 ? 89.664 27.598 -156.851 1.00 82.12 481 GLU A CA 1
ATOM 4003 C C . GLU A 1 481 ? 89.293 26.887 -158.176 1.00 82.12 481 GLU A C 1
ATOM 4005 O O . GLU A 1 481 ? 89.852 27.192 -159.232 1.00 82.12 481 GLU A O 1
ATOM 4010 N N . ILE A 1 482 ? 88.276 26.012 -158.161 1.00 83.62 482 ILE A N 1
ATOM 4011 C CA . ILE A 1 482 ? 87.725 25.354 -159.364 1.00 83.62 482 ILE A CA 1
ATOM 4012 C C . ILE A 1 482 ? 87.103 26.371 -160.339 1.00 83.62 482 ILE A C 1
ATOM 4014 O O . ILE A 1 482 ? 87.235 26.223 -161.557 1.00 83.62 482 ILE A O 1
ATOM 4018 N N . GLY A 1 483 ? 86.431 27.406 -159.828 1.00 82.75 483 GLY A N 1
ATOM 4019 C CA . GLY A 1 483 ? 85.889 28.502 -160.633 1.00 82.75 483 GLY A CA 1
ATOM 4020 C C . GLY A 1 483 ? 86.974 29.281 -161.381 1.00 82.75 483 GLY A C 1
ATOM 4021 O O . GLY A 1 483 ? 86.810 29.582 -162.563 1.00 82.75 483 GLY A O 1
ATOM 4022 N N . ASP A 1 484 ? 88.108 29.549 -160.735 1.00 80.38 484 ASP A N 1
ATOM 4023 C CA . ASP A 1 484 ? 89.244 30.247 -161.346 1.00 80.38 484 ASP A CA 1
ATOM 4024 C C . ASP A 1 484 ? 89.988 29.410 -162.388 1.00 80.38 484 ASP A C 1
ATOM 4026 O O . ASP A 1 484 ? 90.408 29.954 -163.412 1.00 80.38 484 ASP A O 1
ATOM 4030 N N . VAL A 1 485 ? 90.104 28.094 -162.186 1.00 81.00 485 VAL A N 1
ATOM 4031 C CA . VAL A 1 485 ? 90.630 27.184 -163.217 1.00 81.00 485 VAL A CA 1
ATOM 4032 C C . VAL A 1 485 ? 89.720 27.192 -164.449 1.00 81.00 485 VAL A C 1
ATOM 4034 O O . VAL A 1 485 ? 90.195 27.452 -165.553 1.00 81.00 485 VAL A O 1
ATOM 4037 N N . LYS A 1 486 ? 88.399 27.039 -164.269 1.00 80.81 486 LYS A N 1
ATOM 4038 C CA . LYS A 1 486 ? 87.425 27.083 -165.379 1.00 80.81 486 LYS A CA 1
ATOM 4039 C C . LYS A 1 486 ? 87.418 28.419 -166.129 1.00 80.81 486 LYS A C 1
ATOM 4041 O O . LYS A 1 486 ? 87.225 28.433 -167.343 1.00 80.81 486 LYS A O 1
ATOM 4046 N N . ARG A 1 487 ? 87.639 29.543 -165.433 1.00 79.25 487 ARG A N 1
ATOM 4047 C CA . ARG A 1 487 ? 87.790 30.863 -166.073 1.00 79.25 487 ARG A CA 1
ATOM 4048 C C . ARG A 1 487 ? 89.030 30.928 -166.972 1.00 79.25 487 ARG A C 1
ATOM 4050 O O . ARG A 1 487 ? 88.935 31.481 -168.064 1.00 79.25 487 ARG A O 1
ATOM 4057 N N . LYS A 1 488 ? 90.154 30.341 -166.547 1.00 80.50 488 LYS A N 1
ATOM 4058 C CA . LYS A 1 488 ? 91.411 30.307 -167.318 1.00 80.50 488 LYS A CA 1
ATOM 4059 C C . LYS A 1 488 ? 91.342 29.379 -168.534 1.00 80.50 488 LYS A C 1
ATOM 4061 O O . LYS A 1 488 ? 91.801 29.784 -169.599 1.00 80.50 488 LYS A O 1
ATOM 4066 N N . ASP A 1 489 ? 90.722 28.203 -168.412 1.00 81.12 489 ASP A N 1
ATOM 4067 C CA . ASP A 1 489 ? 90.469 27.299 -169.553 1.00 81.12 489 ASP A CA 1
ATOM 4068 C C . ASP A 1 489 ? 89.666 28.012 -170.652 1.00 81.12 489 ASP A C 1
ATOM 4070 O O . ASP A 1 489 ? 90.108 28.112 -171.796 1.00 81.12 489 ASP A O 1
ATOM 4074 N N . ALA A 1 490 ? 88.533 28.620 -170.282 1.00 79.19 490 ALA A N 1
ATOM 4075 C CA . ALA A 1 490 ? 87.673 29.343 -171.220 1.00 79.19 490 ALA A CA 1
ATOM 4076 C C . ALA A 1 490 ? 88.347 30.577 -171.862 1.00 79.19 490 ALA A C 1
ATOM 4078 O O . ALA A 1 490 ? 87.880 31.077 -172.888 1.00 79.19 490 ALA A O 1
ATOM 4079 N N . GLU A 1 491 ? 89.430 31.094 -171.275 1.00 78.75 491 GLU A N 1
ATOM 4080 C CA . GLU A 1 491 ? 90.246 32.160 -171.861 1.00 78.75 491 GLU A CA 1
ATOM 4081 C C . GLU A 1 491 ? 91.340 31.614 -172.797 1.00 78.75 491 GLU A C 1
ATOM 4083 O O . GLU A 1 491 ? 91.578 32.201 -173.855 1.00 78.75 491 GLU A O 1
ATOM 4088 N N . MET A 1 492 ? 91.915 30.443 -172.502 1.00 75.25 492 MET A N 1
ATOM 4089 C CA . MET A 1 492 ? 92.781 29.718 -173.441 1.00 75.25 492 MET A CA 1
ATOM 4090 C C . MET A 1 492 ? 92.028 29.290 -174.707 1.00 75.25 492 MET A C 1
ATOM 4092 O O . MET A 1 492 ? 92.517 29.545 -175.809 1.00 75.25 492 MET A O 1
ATOM 4096 N N . ASP A 1 493 ? 90.805 28.766 -174.591 1.00 79.88 493 ASP A N 1
ATOM 4097 C CA . ASP A 1 493 ? 89.960 28.419 -175.748 1.00 79.88 493 ASP A CA 1
ATOM 4098 C C . ASP A 1 493 ? 89.683 29.626 -176.663 1.00 79.88 493 ASP A C 1
ATOM 4100 O O . ASP A 1 493 ? 89.687 29.516 -177.895 1.00 79.88 493 ASP A O 1
ATOM 4104 N N . ARG A 1 494 ? 89.500 30.821 -176.083 1.00 79.75 494 ARG A N 1
ATOM 4105 C CA . ARG A 1 494 ? 89.347 32.080 -176.839 1.00 79.75 494 ARG A CA 1
ATOM 4106 C C . ARG A 1 494 ? 90.623 32.476 -177.582 1.00 79.75 494 ARG A C 1
ATOM 4108 O O . ARG A 1 494 ? 90.538 33.026 -178.679 1.00 79.75 494 ARG A O 1
ATOM 4115 N N . ILE A 1 495 ? 91.799 32.208 -177.017 1.00 77.38 495 ILE A N 1
ATOM 4116 C CA . ILE A 1 495 ? 93.088 32.463 -177.679 1.00 77.38 495 ILE A CA 1
ATOM 4117 C C . ILE A 1 495 ? 93.309 31.452 -178.815 1.00 77.38 495 ILE A C 1
ATOM 4119 O O . ILE A 1 495 ? 93.673 31.851 -179.923 1.00 77.38 495 ILE A O 1
ATOM 4123 N N . LEU A 1 496 ? 93.026 30.168 -178.578 1.00 76.88 496 LEU A N 1
ATOM 4124 C CA . LEU A 1 496 ? 93.140 29.099 -179.575 1.00 76.88 496 LEU A CA 1
ATOM 4125 C C . LEU A 1 496 ? 92.218 29.339 -180.779 1.00 76.88 496 LEU A C 1
ATOM 4127 O O . LEU A 1 496 ? 92.689 29.353 -181.916 1.00 76.88 496 LEU A O 1
ATOM 4131 N N . THR A 1 497 ? 90.933 29.621 -180.550 1.00 76.69 497 THR A N 1
ATOM 4132 C CA . THR A 1 497 ? 89.967 29.928 -181.625 1.00 76.69 497 THR A CA 1
ATOM 4133 C C . THR A 1 497 ? 90.322 31.206 -182.392 1.00 76.69 497 THR A C 1
ATOM 4135 O O . THR A 1 497 ? 90.236 31.235 -183.622 1.00 76.69 497 THR A O 1
ATOM 4138 N N . LYS A 1 498 ? 90.806 32.253 -181.708 1.00 77.12 498 LYS A N 1
ATOM 4139 C CA . LYS A 1 498 ? 91.286 33.488 -182.353 1.00 77.12 498 LYS A CA 1
ATOM 4140 C C . LYS A 1 498 ? 92.516 33.249 -183.237 1.00 77.12 498 LYS A C 1
ATOM 4142 O O . LYS A 1 498 ? 92.616 33.857 -184.303 1.00 77.12 498 LYS A O 1
ATOM 4147 N N . ASN A 1 499 ? 93.418 32.355 -182.833 1.00 75.00 499 ASN A N 1
ATOM 4148 C CA . ASN A 1 499 ? 94.567 31.954 -183.645 1.00 75.00 499 ASN A CA 1
ATOM 4149 C C . ASN A 1 499 ? 94.152 31.074 -184.835 1.00 75.00 499 ASN A C 1
ATOM 4151 O O . ASN A 1 499 ? 94.604 31.334 -185.946 1.00 75.00 499 ASN A O 1
ATOM 4155 N N . ALA A 1 500 ? 93.245 30.111 -184.645 1.00 74.88 500 ALA A N 1
ATOM 4156 C CA . ALA A 1 500 ? 92.723 29.270 -185.726 1.00 74.88 500 ALA A CA 1
ATOM 4157 C C . ALA A 1 500 ? 92.056 30.103 -186.838 1.00 74.88 500 ALA A C 1
ATOM 4159 O O . ALA A 1 500 ? 92.389 29.954 -188.012 1.00 74.88 500 ALA A O 1
ATOM 4160 N N . ASN A 1 501 ? 91.200 31.065 -186.473 1.00 77.25 501 ASN A N 1
ATOM 4161 C CA . ASN A 1 501 ? 90.572 31.979 -187.436 1.00 77.25 501 ASN A CA 1
ATOM 4162 C C . ASN A 1 501 ? 91.599 32.866 -188.170 1.00 77.25 501 ASN A C 1
ATOM 4164 O O . ASN A 1 501 ? 91.422 33.188 -189.343 1.00 77.25 501 ASN A O 1
ATOM 4168 N N . ARG A 1 502 ? 92.690 33.250 -187.493 1.00 76.31 502 ARG A N 1
ATOM 4169 C CA . ARG A 1 502 ? 93.787 34.042 -188.074 1.00 76.31 502 ARG A CA 1
ATOM 4170 C C . ARG A 1 502 ? 94.675 33.228 -189.021 1.00 76.31 502 ARG A C 1
ATOM 4172 O O . ARG A 1 502 ? 95.235 33.820 -189.936 1.00 76.31 502 ARG A O 1
ATOM 4179 N N . ILE A 1 503 ? 94.793 31.914 -188.822 1.00 75.19 503 ILE A N 1
ATOM 4180 C CA . ILE A 1 503 ? 95.434 30.993 -189.776 1.00 75.19 503 ILE A CA 1
ATOM 4181 C C . ILE A 1 503 ? 94.549 30.862 -191.020 1.00 75.19 503 ILE A C 1
ATOM 4183 O O . ILE A 1 503 ? 95.012 31.151 -192.119 1.00 75.19 503 ILE A O 1
ATOM 4187 N N . LYS A 1 504 ? 93.253 30.580 -190.841 1.00 75.94 504 LYS A N 1
ATOM 4188 C CA . LYS A 1 504 ? 92.292 30.441 -191.947 1.00 75.94 504 LYS A CA 1
ATOM 4189 C C . LYS A 1 504 ? 92.254 31.651 -192.888 1.00 75.94 504 LYS A C 1
ATOM 4191 O O . LYS A 1 504 ? 92.353 31.505 -194.100 1.00 75.94 504 LYS A O 1
ATOM 4196 N N . ALA A 1 505 ? 92.220 32.861 -192.326 1.00 75.50 505 ALA A N 1
ATOM 4197 C CA . ALA A 1 505 ? 92.234 34.109 -193.097 1.00 75.50 505 ALA A CA 1
ATOM 4198 C C . ALA A 1 505 ? 93.581 34.419 -193.798 1.00 75.50 505 ALA A C 1
ATOM 4200 O O . ALA A 1 505 ? 93.668 35.370 -194.580 1.00 75.50 505 ALA A O 1
ATOM 4201 N N . LEU A 1 506 ? 94.648 33.663 -193.505 1.00 71.75 506 LEU A N 1
ATOM 4202 C CA . LEU A 1 506 ? 95.908 33.682 -194.258 1.00 71.75 506 LEU A CA 1
ATOM 4203 C C . LEU A 1 506 ? 95.921 32.605 -195.352 1.00 71.75 506 LEU A C 1
ATOM 4205 O O . LEU A 1 506 ? 96.440 32.871 -196.431 1.00 71.75 506 LEU A O 1
ATOM 4209 N N . GLU A 1 507 ? 95.319 31.440 -195.105 1.00 72.38 507 GLU A N 1
ATOM 4210 C CA . GLU A 1 507 ? 95.139 30.364 -196.092 1.00 72.38 507 GLU A CA 1
ATOM 4211 C C . GLU A 1 507 ? 94.220 30.809 -197.244 1.00 72.38 507 GLU A C 1
ATOM 4213 O O . GLU A 1 507 ? 94.594 30.692 -198.409 1.00 72.38 507 GLU A O 1
ATOM 4218 N N . GLU A 1 508 ? 93.073 31.423 -196.933 1.00 76.38 508 GLU A N 1
ATOM 4219 C CA . GLU A 1 508 ? 92.139 31.990 -197.923 1.00 76.38 508 GLU A CA 1
ATOM 4220 C C . GLU A 1 508 ? 92.829 33.054 -198.802 1.00 76.38 508 GLU A C 1
ATOM 4222 O O . GLU A 1 508 ? 92.740 33.019 -200.027 1.00 76.38 508 GLU A O 1
ATOM 4227 N N . ARG A 1 509 ? 93.632 33.939 -198.191 1.00 74.75 509 ARG A N 1
ATOM 4228 C CA . ARG A 1 509 ? 94.430 34.952 -198.907 1.00 74.75 509 ARG A CA 1
ATOM 4229 C C . ARG A 1 509 ? 95.566 34.383 -199.756 1.00 74.75 509 ARG A C 1
ATOM 4231 O O . ARG A 1 509 ? 95.990 35.050 -200.699 1.00 74.75 509 ARG A O 1
ATOM 4238 N N . LEU A 1 510 ? 96.091 33.209 -199.410 1.00 72.88 510 LEU A N 1
ATOM 4239 C CA . LEU A 1 510 ? 97.067 32.510 -200.242 1.00 72.88 510 LEU A CA 1
ATOM 4240 C C . LEU A 1 510 ? 96.372 31.958 -201.493 1.00 72.88 510 LEU A C 1
ATOM 4242 O O . LEU A 1 510 ? 96.862 32.149 -202.602 1.00 72.88 510 LEU A O 1
ATOM 4246 N N . HIS A 1 511 ? 95.194 31.357 -201.312 1.00 76.00 511 HIS A N 1
ATOM 4247 C CA . HIS A 1 511 ? 94.416 30.748 -202.387 1.00 76.00 511 HIS A CA 1
ATOM 4248 C C . HIS A 1 511 ? 93.932 31.776 -203.425 1.00 76.00 511 HIS A C 1
ATOM 4250 O O . HIS A 1 511 ? 94.135 31.571 -204.622 1.00 76.00 511 HIS A O 1
ATOM 4256 N N . ASP A 1 512 ? 93.410 32.928 -202.979 1.00 74.56 512 ASP A N 1
ATOM 4257 C CA . ASP A 1 512 ? 93.046 34.057 -203.856 1.00 74.56 512 ASP A CA 1
ATOM 4258 C C . ASP A 1 512 ? 94.230 34.519 -204.734 1.00 74.56 512 ASP A C 1
ATOM 4260 O O . ASP A 1 512 ? 94.058 34.885 -205.901 1.00 74.56 512 ASP A O 1
ATOM 4264 N N . ALA A 1 513 ? 95.448 34.516 -204.179 1.00 66.38 513 ALA A N 1
ATOM 4265 C CA . ALA A 1 513 ? 96.658 34.930 -204.887 1.00 66.38 513 ALA A CA 1
ATOM 4266 C C . ALA A 1 513 ? 97.145 33.869 -205.894 1.00 66.38 513 ALA A C 1
ATOM 4268 O O . ALA A 1 513 ? 97.604 34.220 -206.985 1.00 66.38 513 ALA A O 1
ATOM 4269 N N . GLU A 1 514 ? 97.013 32.581 -205.564 1.00 66.69 514 GLU A N 1
ATOM 4270 C CA . GLU A 1 514 ? 97.304 31.473 -206.481 1.00 66.69 514 GLU A CA 1
ATOM 4271 C C . GLU A 1 514 ? 96.322 31.438 -207.662 1.00 66.69 514 GLU A C 1
ATOM 4273 O O . GLU A 1 514 ? 96.751 31.321 -208.815 1.00 66.69 514 GLU A O 1
ATOM 4278 N N . GLU A 1 515 ? 95.017 31.606 -207.419 1.00 69.81 515 GLU A N 1
ATOM 4279 C CA . GLU A 1 515 ? 94.015 31.591 -208.490 1.00 69.81 515 GLU A CA 1
ATOM 4280 C C . GLU A 1 515 ? 94.199 32.775 -209.457 1.00 69.81 515 GLU A C 1
ATOM 4282 O O . GLU A 1 515 ? 94.169 32.589 -210.680 1.00 69.81 515 GLU A O 1
ATOM 4287 N N . GLN A 1 516 ? 94.519 33.972 -208.946 1.00 63.66 516 GLN A N 1
ATOM 4288 C CA . GLN A 1 516 ? 94.869 35.125 -209.786 1.00 63.66 516 GLN A CA 1
ATOM 4289 C C . GLN A 1 516 ? 96.119 34.874 -210.649 1.00 63.66 516 GLN A C 1
ATOM 4291 O O . GLN A 1 516 ? 96.136 35.262 -211.822 1.00 63.66 516 GLN A O 1
ATOM 4296 N N . ALA A 1 517 ? 97.142 34.185 -210.130 1.00 59.69 517 ALA A N 1
ATOM 4297 C CA . ALA A 1 517 ? 98.337 33.832 -210.901 1.00 59.69 517 ALA A CA 1
ATOM 4298 C C . ALA A 1 517 ? 98.040 32.812 -212.022 1.00 59.69 517 ALA A C 1
ATOM 4300 O O . ALA A 1 517 ? 98.555 32.936 -213.142 1.00 59.69 517 ALA A O 1
ATOM 4301 N N . ILE A 1 518 ? 97.168 31.833 -211.759 1.00 62.94 518 ILE A N 1
ATOM 4302 C CA . ILE A 1 518 ? 96.731 30.824 -212.739 1.00 62.94 518 ILE A CA 1
ATOM 4303 C C . ILE A 1 518 ? 95.881 31.468 -213.846 1.00 62.94 518 ILE A C 1
ATOM 4305 O O . ILE A 1 518 ? 96.093 31.208 -215.036 1.00 62.94 518 ILE A O 1
ATOM 4309 N N . GLU A 1 519 ? 94.946 32.345 -213.481 1.00 62.88 519 GLU A N 1
ATOM 4310 C CA . GLU A 1 519 ? 94.051 33.012 -214.430 1.00 62.88 519 GLU A CA 1
ATOM 4311 C C . GLU A 1 519 ? 94.792 34.057 -215.288 1.00 62.88 519 GLU A C 1
ATOM 4313 O O . GLU A 1 519 ? 94.555 34.147 -216.498 1.00 62.88 519 GLU A O 1
ATOM 4318 N N . ALA A 1 520 ? 95.778 34.768 -214.725 1.00 58.31 520 ALA A N 1
ATOM 4319 C CA . ALA A 1 520 ? 96.705 35.598 -215.499 1.00 58.31 520 ALA A CA 1
ATOM 4320 C C . ALA A 1 520 ? 97.506 34.766 -216.520 1.00 58.31 520 ALA A C 1
ATOM 4322 O O . ALA A 1 520 ? 97.564 35.114 -217.705 1.00 58.31 520 ALA A O 1
ATOM 4323 N N . SER A 1 521 ? 98.049 33.619 -216.095 1.00 57.81 521 SER A N 1
ATOM 4324 C CA . SER A 1 521 ? 98.817 32.709 -216.960 1.00 57.81 521 SER A CA 1
ATOM 4325 C C . SER A 1 521 ? 97.987 32.191 -218.146 1.00 57.81 521 SER A C 1
ATOM 4327 O O . SER A 1 521 ? 98.470 32.148 -219.282 1.00 57.81 521 SER A O 1
ATOM 4329 N N . ARG A 1 522 ? 96.701 31.877 -217.926 1.00 61.88 522 ARG A N 1
ATOM 4330 C CA . ARG A 1 522 ? 95.764 31.469 -218.992 1.00 61.88 522 ARG A CA 1
ATOM 4331 C C . ARG A 1 522 ? 95.491 32.557 -220.030 1.00 61.88 522 ARG A C 1
ATOM 4333 O O . ARG A 1 522 ? 95.231 32.224 -221.189 1.00 61.88 522 ARG A O 1
ATOM 4340 N N . ARG A 1 523 ? 95.515 33.836 -219.644 1.00 59.06 523 ARG A N 1
ATOM 4341 C CA . ARG A 1 523 ? 95.228 34.958 -220.556 1.00 59.06 523 ARG A CA 1
ATOM 4342 C C . ARG A 1 523 ? 96.401 35.226 -221.497 1.00 59.06 523 ARG A C 1
ATOM 4344 O O . ARG A 1 523 ? 96.183 35.314 -222.703 1.00 59.06 523 ARG A O 1
ATOM 4351 N N . VAL A 1 524 ? 97.634 35.222 -220.984 1.00 57.53 524 VAL A N 1
ATOM 4352 C CA . VAL A 1 524 ? 98.856 35.376 -221.802 1.00 57.53 524 VAL A CA 1
ATOM 4353 C C . VAL A 1 524 ? 98.969 34.266 -222.857 1.00 57.53 524 VAL A C 1
ATOM 4355 O O . VAL A 1 524 ? 99.208 34.547 -224.032 1.00 57.53 524 VAL A O 1
ATOM 4358 N N . ALA A 1 525 ? 98.703 33.011 -222.476 1.00 55.19 525 ALA A N 1
ATOM 4359 C CA . ALA A 1 525 ? 98.769 31.866 -223.389 1.00 55.19 525 ALA A CA 1
ATOM 4360 C C . ALA A 1 525 ? 97.792 31.954 -224.583 1.00 55.19 525 ALA A C 1
ATOM 4362 O O . ALA A 1 525 ? 98.090 31.440 -225.660 1.00 55.19 525 ALA A O 1
ATOM 4363 N N . LYS A 1 526 ? 96.635 32.616 -224.423 1.00 55.84 526 LYS A N 1
ATOM 4364 C CA . LYS A 1 526 ? 95.655 32.810 -225.510 1.00 55.84 526 LYS A CA 1
ATOM 4365 C C . LYS A 1 526 ? 96.018 33.956 -226.458 1.00 55.84 526 LYS A C 1
ATOM 4367 O O . LYS A 1 526 ? 95.614 33.915 -227.619 1.00 55.84 526 LYS A O 1
ATOM 4372 N N . GLN A 1 527 ? 96.771 34.948 -225.986 1.00 48.84 527 GLN A N 1
ATOM 4373 C CA . GLN A 1 527 ? 97.175 36.101 -226.791 1.00 48.84 527 GLN A CA 1
ATOM 4374 C C . GLN A 1 527 ? 98.261 35.715 -227.814 1.00 48.84 527 GLN A C 1
ATOM 4376 O O . GLN A 1 527 ? 98.114 35.976 -229.008 1.00 48.84 527 GLN A O 1
ATOM 4381 N N . LEU A 1 528 ? 99.264 34.940 -227.377 1.00 48.25 528 LEU A N 1
ATOM 4382 C CA . LEU A 1 528 ? 100.387 34.443 -228.196 1.00 48.25 528 LEU A CA 1
ATOM 4383 C C . LEU A 1 528 ? 99.996 33.637 -229.455 1.00 48.25 528 LEU A C 1
ATOM 4385 O O . LEU A 1 528 ? 100.832 33.441 -230.336 1.00 48.25 528 LEU A O 1
ATOM 4389 N N . VAL A 1 529 ? 98.752 33.159 -229.555 1.00 52.81 529 VAL A N 1
ATOM 4390 C CA . VAL A 1 529 ? 98.253 32.394 -230.714 1.00 52.81 529 VAL A CA 1
ATOM 4391 C C . VAL A 1 529 ? 97.599 33.293 -231.774 1.00 52.81 529 VAL A C 1
ATOM 4393 O O . VAL A 1 529 ? 97.557 32.916 -232.944 1.00 52.81 529 VAL A O 1
ATOM 4396 N N . ARG A 1 530 ? 97.106 34.485 -231.407 1.00 44.81 530 ARG A N 1
ATOM 4397 C CA . ARG A 1 530 ? 96.442 35.411 -232.346 1.00 44.81 530 ARG A CA 1
ATOM 4398 C C . ARG A 1 530 ? 97.421 36.339 -233.053 1.00 44.81 530 ARG A C 1
ATOM 4400 O O . ARG A 1 530 ? 97.282 36.575 -234.251 1.00 44.81 530 ARG A O 1
ATOM 4407 N N . ASP A 1 531 ? 98.468 36.764 -232.357 1.00 38.78 531 ASP A N 1
ATOM 4408 C CA . ASP A 1 531 ? 99.362 37.830 -232.831 1.00 38.78 531 ASP A CA 1
ATOM 4409 C C . ASP A 1 531 ? 100.417 37.339 -233.854 1.00 38.78 531 ASP A C 1
ATOM 4411 O O . ASP A 1 531 ? 101.396 38.017 -234.152 1.00 38.78 531 ASP A O 1
ATOM 4415 N N . ARG A 1 532 ? 100.187 36.163 -234.462 1.00 39.44 532 ARG A N 1
ATOM 4416 C CA . ARG A 1 532 ? 100.899 35.659 -235.653 1.00 39.44 532 ARG A CA 1
ATOM 4417 C C . ARG A 1 532 ? 100.266 36.075 -236.991 1.00 39.44 532 ARG A C 1
ATOM 4419 O O . ARG A 1 532 ? 100.783 35.676 -238.031 1.00 39.44 532 ARG A O 1
ATOM 4426 N N . LEU A 1 533 ? 99.164 36.835 -236.985 1.00 33.97 533 LEU A N 1
ATOM 4427 C CA . LEU A 1 533 ? 98.387 37.159 -238.196 1.00 33.97 533 LEU A CA 1
ATOM 4428 C C . LEU A 1 533 ? 98.147 38.658 -238.468 1.00 33.97 533 LEU A C 1
ATOM 4430 O O . LEU A 1 533 ? 97.448 38.980 -239.425 1.00 33.97 533 LEU A O 1
ATOM 4434 N N . ALA A 1 534 ? 98.734 39.575 -237.689 1.00 30.81 534 ALA A N 1
ATOM 4435 C CA . ALA A 1 534 ? 98.554 41.020 -237.876 1.00 30.81 534 ALA A CA 1
ATOM 4436 C C . ALA A 1 534 ? 99.866 41.815 -237.707 1.00 30.81 534 ALA A C 1
ATOM 4438 O O . ALA A 1 534 ? 100.164 42.331 -236.635 1.00 30.81 534 ALA A O 1
ATOM 4439 N N . ILE A 1 535 ? 100.640 41.957 -238.790 1.00 40.94 535 ILE A N 1
ATOM 4440 C CA . ILE A 1 535 ? 101.718 42.957 -238.869 1.00 40.94 535 ILE A CA 1
ATOM 4441 C C . ILE A 1 535 ? 101.106 44.291 -239.321 1.00 40.94 535 ILE A C 1
ATOM 4443 O O . ILE A 1 535 ? 101.098 44.580 -240.513 1.00 40.94 535 ILE A O 1
ATOM 4447 N N . THR A 1 536 ? 100.616 45.109 -238.384 1.00 29.30 536 THR A N 1
ATOM 4448 C CA . THR A 1 536 ? 100.339 46.547 -238.603 1.00 29.30 536 THR A CA 1
ATOM 4449 C C . THR A 1 536 ? 100.209 47.303 -237.278 1.00 29.30 536 THR A C 1
ATOM 4451 O O . THR A 1 536 ? 99.214 47.106 -236.589 1.00 29.30 536 THR A O 1
ATOM 4454 N N . GLN A 1 537 ? 101.121 48.261 -237.047 1.00 26.72 537 GLN A N 1
ATOM 4455 C CA . GLN A 1 537 ? 100.990 49.419 -236.132 1.00 26.72 537 GLN A CA 1
ATOM 4456 C C . GLN A 1 537 ? 100.890 49.119 -234.615 1.00 26.72 537 GLN A C 1
ATOM 4458 O O . GLN A 1 537 ? 100.542 48.017 -234.208 1.00 26.72 537 GLN A O 1
ATOM 4463 N N . GLY A 1 538 ? 101.158 50.128 -233.770 1.00 24.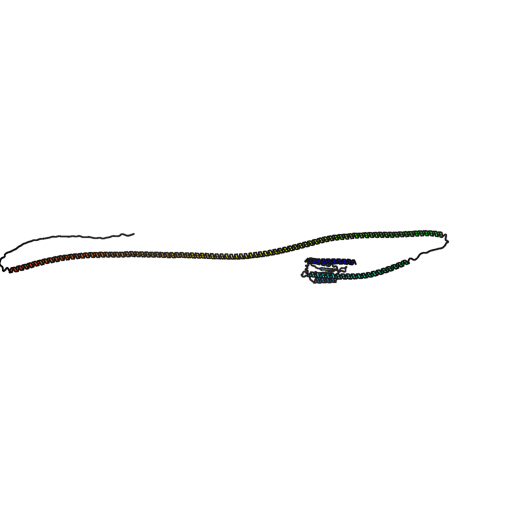89 538 GLY A N 1
ATOM 4464 C CA . GLY A 1 538 ? 100.670 50.132 -232.377 1.00 24.89 538 GLY A CA 1
ATOM 4465 C C . GLY A 1 538 ? 101.693 49.987 -231.242 1.00 24.89 538 GLY A C 1
ATOM 4466 O O . GLY A 1 538 ? 101.387 49.347 -230.245 1.00 24.89 538 GLY A O 1
ATOM 4467 N N . ASP A 1 539 ? 102.886 50.553 -231.410 1.00 26.17 539 ASP A N 1
ATOM 4468 C CA . ASP A 1 539 ? 103.718 51.249 -230.410 1.00 26.17 539 ASP A CA 1
ATOM 4469 C C . ASP A 1 539 ? 103.449 51.129 -228.885 1.00 26.17 539 ASP A C 1
ATOM 4471 O O . ASP A 1 539 ? 102.345 51.336 -228.392 1.00 26.17 539 ASP A O 1
ATOM 4475 N N . HIS A 1 540 ? 104.571 51.087 -228.146 1.00 28.48 540 HIS A N 1
ATOM 4476 C CA . HIS A 1 540 ? 104.771 51.635 -226.788 1.00 28.48 540 HIS A CA 1
ATOM 4477 C C . HIS A 1 540 ? 104.110 50.910 -225.577 1.00 28.48 540 HIS A C 1
ATOM 4479 O O . HIS A 1 540 ? 102.945 50.547 -225.577 1.00 28.48 540 HIS A O 1
ATOM 4485 N N . TYR A 1 541 ? 104.884 50.473 -224.561 1.00 30.19 541 TYR A N 1
ATOM 4486 C CA . TYR A 1 541 ? 105.514 51.250 -223.454 1.00 30.19 541 TYR A CA 1
ATOM 4487 C C . TYR A 1 541 ? 104.471 51.800 -222.440 1.00 30.19 541 TYR A C 1
ATOM 4489 O O . TYR A 1 541 ? 103.394 52.210 -222.839 1.00 30.19 541 TYR A O 1
ATOM 4497 N N . SER A 1 542 ? 104.709 51.889 -221.120 1.00 27.83 542 SER A N 1
ATOM 4498 C CA . SER A 1 542 ? 105.907 51.586 -220.303 1.00 27.83 542 SER A CA 1
ATOM 4499 C C . SER A 1 542 ? 105.668 51.829 -218.799 1.00 27.83 542 SER A C 1
ATOM 4501 O O . SER A 1 542 ? 105.047 52.836 -218.481 1.00 27.83 542 SER A O 1
ATOM 4503 N N . TYR A 1 543 ? 106.357 51.066 -217.925 1.00 28.89 543 TYR A N 1
ATOM 4504 C CA . TYR A 1 543 ? 106.877 51.496 -216.597 1.00 28.89 543 TYR A CA 1
ATOM 4505 C C . TYR A 1 543 ? 105.802 51.966 -215.556 1.00 28.89 543 TYR A C 1
ATOM 4507 O O . TYR A 1 543 ? 104.624 52.035 -215.865 1.00 28.89 543 TYR A O 1
ATOM 4515 N N . SER A 1 544 ? 106.050 52.191 -214.255 1.00 28.77 544 SER A N 1
ATOM 4516 C CA . SER A 1 544 ? 107.272 52.516 -213.498 1.00 28.77 544 SER A CA 1
ATOM 4517 C C . SER A 1 544 ? 107.309 51.889 -212.085 1.00 28.77 544 SER A C 1
ATOM 4519 O O . SER A 1 544 ? 106.278 51.741 -211.442 1.00 28.77 544 SER A O 1
ATOM 4521 N N . THR A 1 545 ? 108.524 51.553 -211.625 1.00 32.50 545 THR A N 1
ATOM 4522 C CA . THR A 1 545 ? 109.224 52.014 -210.388 1.00 32.50 545 THR A CA 1
ATOM 4523 C C . THR A 1 545 ? 108.408 52.732 -209.274 1.00 32.50 545 THR A C 1
ATOM 4525 O O . THR A 1 545 ? 107.510 53.502 -209.576 1.00 32.50 545 THR A O 1
ATOM 4528 N N . THR A 1 546 ? 108.699 52.631 -207.958 1.00 32.88 546 THR A N 1
ATOM 4529 C CA . THR A 1 546 ? 110.013 52.533 -207.259 1.00 32.88 546 THR A CA 1
ATOM 4530 C C . THR A 1 546 ? 109.898 52.055 -205.778 1.00 32.88 546 THR A C 1
ATOM 4532 O O . THR A 1 546 ? 108.861 52.255 -205.164 1.00 32.88 546 THR A O 1
ATOM 4535 N N . ARG A 1 547 ? 110.983 51.459 -205.225 1.00 31.81 547 ARG A N 1
ATOM 4536 C CA . ARG A 1 547 ? 111.747 51.755 -203.957 1.00 31.81 547 ARG A CA 1
ATOM 4537 C C . ARG A 1 547 ? 111.146 52.657 -202.825 1.00 31.81 547 ARG A C 1
ATOM 4539 O O . ARG A 1 547 ? 110.393 53.558 -203.173 1.00 31.81 547 ARG A O 1
ATOM 4546 N N . PRO A 1 548 ? 111.714 52.687 -201.573 1.00 49.28 548 PRO A N 1
ATOM 4547 C CA . PRO A 1 548 ? 112.518 51.676 -200.820 1.00 49.28 548 PRO A CA 1
ATOM 4548 C C . PRO A 1 548 ? 112.413 51.661 -199.239 1.00 49.28 548 PRO A C 1
ATOM 4550 O O . PRO A 1 548 ? 111.908 52.594 -198.633 1.00 49.28 548 PRO A O 1
ATOM 4553 N N . ASN A 1 549 ? 113.097 50.685 -198.598 1.00 41.25 549 ASN A N 1
ATOM 4554 C CA . ASN A 1 549 ? 113.940 50.763 -197.359 1.00 41.25 549 ASN A CA 1
ATOM 4555 C C . ASN A 1 549 ? 113.432 50.949 -195.880 1.00 41.25 549 ASN A C 1
ATOM 4557 O O . ASN A 1 549 ? 112.510 51.697 -195.592 1.00 41.25 549 ASN A O 1
ATOM 4561 N N . HIS A 1 550 ? 114.259 50.382 -194.961 1.00 36.59 550 HIS A N 1
ATOM 4562 C CA . HIS A 1 550 ? 114.475 50.602 -193.491 1.00 36.59 550 HIS A CA 1
ATOM 4563 C C . HIS A 1 550 ? 113.395 50.091 -192.481 1.00 36.59 550 HIS A C 1
ATOM 4565 O O . HIS A 1 550 ? 112.222 50.103 -192.823 1.00 36.59 550 HIS A O 1
ATOM 4571 N N . SER A 1 551 ? 113.629 49.506 -191.275 1.00 41.19 551 SER A N 1
ATOM 4572 C CA . SER A 1 551 ? 114.717 49.421 -190.234 1.00 41.19 551 SER A CA 1
ATOM 4573 C C . SER A 1 551 ? 114.549 50.434 -189.058 1.00 41.19 551 SER A C 1
ATOM 4575 O O . SER A 1 551 ? 114.166 51.561 -189.335 1.00 41.19 551 SER A O 1
ATOM 4577 N N . THR A 1 552 ? 114.792 50.171 -187.745 1.00 40.00 552 THR A N 1
ATOM 4578 C CA . THR A 1 552 ? 115.493 49.074 -186.993 1.00 40.00 552 THR A CA 1
ATOM 4579 C C . THR A 1 552 ? 115.181 49.071 -185.453 1.00 40.00 552 THR A C 1
ATOM 4581 O O . THR A 1 552 ? 114.742 50.104 -184.970 1.00 40.00 552 THR A O 1
ATOM 4584 N N . SER A 1 553 ? 115.573 48.003 -184.702 1.00 40.31 553 SER A N 1
ATOM 4585 C CA . SER A 1 553 ? 115.982 47.966 -183.243 1.00 40.31 553 SER A CA 1
ATOM 4586 C C . SER A 1 553 ? 114.904 48.213 -182.124 1.00 40.31 553 SER A C 1
ATOM 4588 O O . SER A 1 553 ? 113.777 48.523 -182.485 1.00 40.31 553 SER A O 1
ATOM 4590 N N . LEU A 1 554 ? 115.082 48.091 -180.773 1.00 37.78 554 LEU A N 1
ATOM 4591 C CA . LEU A 1 554 ? 115.937 47.305 -179.811 1.00 37.78 554 LEU A CA 1
ATOM 4592 C C . LEU A 1 554 ? 115.466 47.472 -178.308 1.00 37.78 554 LEU A C 1
ATOM 4594 O O . LEU A 1 554 ? 114.894 48.507 -177.996 1.00 37.78 554 LEU A O 1
ATOM 4598 N N . PHE A 1 555 ? 115.848 46.547 -177.385 1.00 36.62 555 PHE A N 1
ATOM 4599 C CA . PHE A 1 555 ? 115.970 46.661 -175.878 1.00 36.62 555 PHE A CA 1
ATOM 4600 C C . PHE A 1 555 ? 114.729 47.047 -174.993 1.00 36.62 555 PHE A C 1
ATOM 4602 O O . PHE A 1 555 ? 113.704 47.412 -175.549 1.00 36.62 555 PHE A O 1
ATOM 4609 N N . ASN A 1 556 ? 114.648 46.955 -173.633 1.00 35.19 556 ASN A N 1
ATOM 4610 C CA . ASN A 1 556 ? 115.498 46.564 -172.451 1.00 35.19 556 ASN A CA 1
ATOM 4611 C C . ASN A 1 556 ? 114.576 46.037 -171.276 1.00 35.19 556 ASN A C 1
ATOM 4613 O O . ASN A 1 556 ? 113.400 46.379 -171.284 1.00 35.19 556 ASN A O 1
ATOM 4617 N N . LEU A 1 557 ? 114.918 45.073 -170.380 1.00 40.38 557 LEU A N 1
ATOM 4618 C CA . LEU A 1 557 ? 115.593 45.124 -169.032 1.00 40.38 557 LEU A CA 1
ATOM 4619 C C . LEU A 1 557 ? 114.930 46.015 -167.918 1.00 40.38 557 LEU A C 1
ATOM 4621 O O . LEU A 1 557 ? 114.407 47.064 -168.266 1.00 40.38 557 LEU A O 1
ATOM 4625 N N . THR A 1 558 ? 114.891 45.732 -166.581 1.00 38.41 558 THR A N 1
ATOM 4626 C CA . THR A 1 558 ? 115.547 44.711 -165.684 1.00 38.41 558 THR A CA 1
ATOM 4627 C C . THR A 1 558 ? 114.892 44.520 -164.261 1.00 38.41 558 THR A C 1
ATOM 4629 O O . THR A 1 558 ? 114.462 45.501 -163.672 1.00 38.41 558 THR A O 1
ATOM 4632 N N . ALA A 1 559 ? 115.011 43.307 -163.662 1.00 40.53 559 ALA A N 1
ATOM 4633 C CA . ALA A 1 559 ? 115.411 42.941 -162.255 1.00 40.53 559 ALA A CA 1
ATOM 4634 C C . ALA A 1 559 ? 114.577 43.100 -160.916 1.00 40.53 559 ALA A C 1
ATOM 4636 O O . ALA A 1 559 ? 114.153 44.184 -160.541 1.00 40.53 559 ALA A O 1
ATOM 4637 N N . LEU A 1 560 ? 114.644 42.016 -160.088 1.00 34.69 560 LEU A N 1
ATOM 4638 C CA . LEU A 1 560 ? 114.914 41.902 -158.608 1.00 34.69 560 LEU A CA 1
ATOM 4639 C C . LEU A 1 560 ? 113.832 41.716 -157.475 1.00 34.69 560 LEU A C 1
ATOM 4641 O O . LEU A 1 560 ? 112.630 41.717 -157.706 1.00 34.69 560 LEU A O 1
ATOM 4645 N N . ARG A 1 561 ? 114.338 41.374 -156.259 1.00 44.69 561 ARG A N 1
ATOM 4646 C CA . ARG A 1 561 ? 113.779 40.732 -155.006 1.00 44.69 561 ARG A CA 1
ATOM 4647 C C . ARG A 1 561 ? 114.073 41.672 -153.767 1.00 44.69 561 ARG A C 1
ATOM 4649 O O . ARG A 1 561 ? 114.637 42.724 -154.065 1.00 44.69 561 ARG A O 1
ATOM 4656 N N . PRO A 1 562 ? 113.900 41.375 -152.430 1.00 62.56 562 PRO A N 1
ATOM 4657 C CA . PRO A 1 562 ? 113.277 40.243 -151.680 1.00 62.56 562 PRO A CA 1
ATOM 4658 C C . PRO A 1 562 ? 112.516 40.513 -150.317 1.00 62.56 562 PRO A C 1
ATOM 4660 O O . PRO A 1 562 ? 112.683 41.556 -149.700 1.00 62.56 562 PRO A O 1
ATOM 4663 N N . GLN A 1 563 ? 111.868 39.455 -149.760 1.00 40.91 563 GLN A N 1
ATOM 4664 C CA . GLN A 1 563 ? 111.597 39.161 -148.306 1.00 40.91 563 GLN A CA 1
ATOM 4665 C C . GLN A 1 563 ? 110.633 40.101 -147.503 1.00 40.91 563 GLN A C 1
ATOM 4667 O O . GLN A 1 563 ? 110.156 41.074 -148.068 1.00 40.91 563 GLN A O 1
ATOM 4672 N N . ILE A 1 564 ? 110.184 39.850 -146.245 1.00 29.70 564 ILE A N 1
ATOM 4673 C CA . ILE A 1 564 ? 110.571 38.900 -145.151 1.00 29.70 564 ILE A CA 1
ATOM 4674 C C . ILE A 1 564 ? 109.335 38.160 -144.500 1.00 29.70 564 ILE A C 1
ATOM 4676 O O . ILE A 1 564 ? 108.400 37.812 -145.211 1.00 29.70 564 ILE A O 1
ATOM 4680 N N . VAL A 1 565 ? 109.361 37.862 -143.182 1.00 45.06 565 VAL A N 1
ATOM 4681 C CA . VAL A 1 565 ? 108.388 37.197 -142.243 1.00 45.06 565 VAL A CA 1
ATOM 4682 C C . VAL A 1 565 ? 108.639 37.781 -140.810 1.00 45.06 565 VAL A C 1
ATOM 4684 O O . VAL A 1 565 ? 109.565 38.596 -140.737 1.00 45.06 565 VAL A O 1
ATOM 4687 N N . PRO A 1 566 ? 108.000 37.401 -139.657 1.00 60.19 566 PRO A N 1
ATOM 4688 C CA . PRO A 1 566 ? 106.823 36.551 -139.331 1.00 60.19 566 PRO A CA 1
ATOM 4689 C C . PRO A 1 566 ? 105.676 37.387 -138.634 1.00 60.19 566 PRO A C 1
ATOM 4691 O O . PRO A 1 566 ? 105.292 38.359 -139.270 1.00 60.19 566 PRO A O 1
ATOM 4694 N N . SER A 1 567 ? 105.029 37.187 -137.449 1.00 33.81 567 SER A N 1
ATOM 4695 C CA . SER A 1 567 ? 105.083 36.203 -136.327 1.00 33.81 567 SER A CA 1
ATOM 4696 C C . SER A 1 567 ? 103.913 36.290 -135.287 1.00 33.81 567 SER A C 1
ATOM 4698 O O . SER A 1 567 ? 103.506 37.394 -134.958 1.00 33.81 567 SER A O 1
ATOM 4700 N N . THR A 1 568 ? 103.457 35.131 -134.755 1.00 33.38 568 THR A N 1
ATOM 4701 C CA . THR A 1 568 ? 103.130 34.702 -133.337 1.00 33.38 568 THR A CA 1
ATOM 4702 C C . THR A 1 568 ? 102.496 35.621 -132.246 1.00 33.38 568 THR A C 1
ATOM 4704 O O . THR A 1 568 ? 102.787 36.806 -132.261 1.00 33.38 568 THR A O 1
ATOM 4707 N N . THR A 1 569 ? 101.833 35.196 -131.131 1.00 32.91 569 THR A N 1
ATOM 4708 C CA . THR A 1 569 ? 101.131 33.976 -130.563 1.00 32.91 569 THR A CA 1
ATOM 4709 C C . THR A 1 569 ? 100.590 34.352 -129.129 1.00 32.91 569 THR A C 1
ATOM 4711 O O . THR A 1 569 ? 100.813 35.489 -128.727 1.00 32.91 569 THR A O 1
ATOM 4714 N N . ILE A 1 570 ? 99.994 33.419 -128.339 1.00 32.28 570 ILE A N 1
ATOM 4715 C CA . ILE A 1 570 ? 99.696 33.454 -126.859 1.00 32.28 570 ILE A CA 1
ATOM 4716 C C . ILE A 1 570 ? 98.398 34.233 -126.507 1.00 32.28 570 ILE A C 1
ATOM 4718 O O . ILE A 1 570 ? 98.246 35.348 -126.989 1.00 32.28 570 ILE A O 1
ATOM 4722 N N . THR A 1 571 ? 97.328 33.753 -125.834 1.00 31.72 571 THR A N 1
ATOM 4723 C CA . THR A 1 571 ? 96.973 32.733 -124.789 1.00 31.72 571 THR A CA 1
ATOM 4724 C C . THR A 1 571 ? 96.887 33.245 -123.335 1.00 31.72 571 THR A C 1
ATOM 4726 O O . THR A 1 571 ? 97.580 34.188 -122.973 1.00 31.72 571 THR A O 1
ATOM 4729 N N . ASP A 1 572 ? 96.026 32.581 -122.536 1.00 29.84 572 ASP A N 1
ATOM 4730 C CA . ASP A 1 572 ? 95.923 32.604 -121.054 1.00 29.84 572 ASP A CA 1
ATOM 4731 C C . ASP A 1 572 ? 95.317 33.852 -120.360 1.00 29.84 572 ASP A C 1
ATOM 4733 O O . ASP A 1 572 ? 95.387 34.950 -120.900 1.00 29.84 572 ASP A O 1
ATOM 4737 N N . SER A 1 573 ? 94.730 33.808 -119.144 1.00 34.59 573 SER A N 1
ATOM 4738 C CA . SER A 1 573 ? 94.025 32.777 -118.318 1.00 34.59 573 SER A CA 1
ATOM 4739 C C . SER A 1 573 ? 93.426 33.492 -117.056 1.00 34.59 573 SER A C 1
ATOM 4741 O O . SER A 1 573 ? 93.466 34.720 -117.025 1.00 34.59 573 SER A O 1
ATOM 4743 N N . ILE A 1 574 ? 92.961 32.764 -116.010 1.00 35.00 574 ILE A N 1
ATOM 4744 C CA . ILE A 1 574 ? 92.702 33.236 -114.604 1.00 35.00 574 ILE A CA 1
ATOM 4745 C C . ILE A 1 574 ? 91.400 34.069 -114.387 1.00 35.00 574 ILE A C 1
ATOM 4747 O O . ILE A 1 574 ? 91.041 34.871 -115.239 1.00 35.00 574 ILE A O 1
ATOM 4751 N N . GLU A 1 575 ? 90.672 34.045 -113.249 1.00 37.16 575 GLU A N 1
ATOM 4752 C CA . GLU A 1 575 ? 90.225 32.982 -112.306 1.00 37.16 575 GLU A CA 1
ATOM 4753 C C . GLU A 1 575 ? 89.236 33.582 -111.250 1.00 37.16 575 GLU A C 1
ATOM 4755 O O . GLU A 1 575 ? 88.909 34.763 -111.320 1.00 37.16 575 GLU A O 1
ATOM 4760 N N . HIS A 1 576 ? 88.747 32.753 -110.309 1.00 39.25 576 HIS A N 1
ATOM 4761 C CA . HIS A 1 576 ? 87.891 32.998 -109.114 1.00 39.25 576 HIS A CA 1
ATOM 4762 C C . HIS A 1 576 ? 87.844 34.416 -108.470 1.00 39.25 576 HIS A C 1
ATOM 4764 O O . HIS A 1 576 ? 88.832 35.141 -108.451 1.00 39.25 576 HIS A O 1
ATOM 4770 N N . LEU A 1 577 ? 86.736 34.850 -107.836 1.00 35.16 577 LEU A N 1
ATOM 4771 C CA . LEU A 1 577 ? 86.271 34.528 -106.454 1.00 35.16 577 LEU A CA 1
ATOM 4772 C C . LEU A 1 577 ? 84.961 35.325 -106.156 1.00 35.16 577 LEU A C 1
ATOM 4774 O O . LEU A 1 577 ? 84.768 36.365 -106.777 1.00 35.16 577 LEU A O 1
ATOM 4778 N N . ASN A 1 578 ? 84.081 35.030 -105.182 1.00 37.03 578 ASN A N 1
ATOM 4779 C CA . ASN A 1 578 ? 83.692 33.796 -104.470 1.00 37.03 578 ASN A CA 1
ATOM 4780 C C . ASN A 1 578 ? 82.337 34.039 -103.742 1.00 37.03 578 ASN A C 1
ATOM 4782 O O . ASN A 1 578 ? 81.947 35.193 -103.568 1.00 37.03 578 ASN A O 1
ATOM 4786 N N . ASP A 1 579 ? 81.662 32.983 -103.278 1.00 46.91 579 ASP A N 1
ATOM 4787 C CA . ASP A 1 579 ? 80.411 33.054 -102.491 1.00 46.91 579 ASP A CA 1
ATOM 4788 C C . ASP A 1 579 ? 80.620 33.184 -100.958 1.00 46.91 579 ASP A C 1
ATOM 4790 O O . ASP A 1 579 ? 81.731 33.024 -100.450 1.00 46.91 579 ASP A O 1
ATOM 4794 N N . GLU A 1 580 ? 79.490 33.340 -100.245 1.00 42.94 580 GLU A N 1
ATOM 4795 C CA . GLU A 1 580 ? 79.257 33.130 -98.796 1.00 42.94 580 GLU A CA 1
ATOM 4796 C C . GLU A 1 580 ? 79.623 34.279 -97.813 1.00 42.94 580 GLU A C 1
ATOM 4798 O O . GLU A 1 580 ? 80.589 35.008 -98.014 1.00 42.94 580 GLU A O 1
ATOM 4803 N N . LYS A 1 581 ? 78.883 34.493 -96.705 1.00 41.91 581 LYS A N 1
ATOM 4804 C CA . LYS A 1 581 ? 77.735 33.742 -96.140 1.00 41.91 581 LYS A CA 1
ATOM 4805 C C . LYS A 1 581 ? 76.759 34.645 -95.375 1.00 41.91 581 LYS A C 1
ATOM 4807 O O . LYS A 1 581 ? 77.248 35.594 -94.724 1.00 41.91 581 LYS A O 1
#

Sequence (581 aa):
MFQLIYEYSLIKNKLFSYEKLEHEARTLLDTHIRKYSISNEHFVSIFVTLIRLFSITFSMQLTERDFQAIQNLCNDLNQSNIFFKNGLSDSHPQIGVLMVPSANSGVEKSFIFIKNLPYKMHIRVGITGLHKILALLVILYDILTFTRLEHAAKEKENALQQRDDMESKLKDLTQQNRSLQEKLAEAIDQLQQQHDHVHTTIDHTHDTNSNQFEHEQMHRTINQLIEQAAVKTRTAVEDVRQQYNDNLERIMEEYNNMEAALNQKQIEFDKCLRAKRSVEDELEKILQERRLNLEKSALDNEDLAKRCFQSERERDESQLKFEQNQQAFKMLQQSYEADKKNHEHKQKELTERLQKVSNDLDKMTLDYTATFNELNELKKRLSSTQNEQTLLQRRMAELVKRHEEQIIEKEKECLVRLTQRDDVNRVTFNELRNLVNRQQRMIVKYKEECHTIASQSETTINGLKQKIDNLRSRNEQLQSEIGDVKRKDAEMDRILTKNANRIKALEERLHDAEEQAIEASRRVAKQLVRDRLAITQGDHYSYSTTRPNHSTSLFNLTALRPQIVPSTTITDSIEHLNDEK

Secondary structure (DSSP, 8-state):
-HHHHHHHHHHHHHHHHHHHHHHHHHHHHHHHHHH----HHHHHHHHHHHHHHHHHH------HHHHHHHHHHHHHHHHT-TT-SS---S---EEEEEEE--TTTS--EEEEEEE---S-------HHHHHHHHHHHHHHHHHHHHHHHHHHHHHHHHHHHHHHHHHHHHHHHHHHHHHHHHHHHHHHHHHHHHHTTSSS------------S-TTHHHHHHHHHHHHHHHHHHHHHHHHHHHHHHHHHHHHHHHHHHHHHHHHHHHHHHHHHHHHHHHHHHHHHHHHHHHHHHHHHHHHHHHHHHHHHHHHHHHHHHHHHHHHHHHHHHHHHHHHHHHHHHHHHHHHHHHHHHHHHHHHHHHHHHHHHHHHHHHHHHHHHHHHHHHHHHHHHHHHHHHHHHHHHHHHHHHHHHHHHHHHHHHHHHHHHHHHHHHHHHHHHHHHHHHHHHHHHHHHHHHHHHHHHHHHHHHHHHHHHHHHHHHHHHHHHHHHHHHHHHHHHHHHHHHHHHHHHHHHHHHHHHHHHHHTTTTTS------------------------------------------------

Foldseek 3Di:
DVVVVVVVVVVVVVVVVVVVVVVVVVVVVVVDVVPDPDDVVVVVVVVVVVVVVVVVVDPDQDDPVNVVVVVVVLVCVLVVPPFDDDDDDDDDWDFDWDWDDDPPDRGIDIDTDTPDDDPDDPGPCDPVNVVVVVVVVVVVVVVVVVVVVVVVVVVVVVVVVVVVVVVVVVVVVVVVVVVVVVVVVVVVVVVVVVVVPPDDDDDDDDDDDDDDDCVVVVVVVVVVVVVVVVVVVVVVVVVVVVVVVVVVVVVVVVVVVVVVVVVVVVVVVVVVVVVVVVVVVVVVVVVVVVVVVVVVVVVVVVVVVVVVVVVVVVVVVVVVVVVVVVVVVVVVVVVVVVVVVVVVVVVVVVVVVVVVVVVVVVVVVVVVVVVVVVVVVVVVVVVVVVVVVVVVVVVVVVVVVVVVVVVVVVVVVVVVVVVVVVVVVVVVVVVVVVVVVVVVVVVVVVVVVVVVVVVVVVVVVVVVVVVVVVVVVVVVVVVVVVVVVVVVVVVVVVVVVVVVVVVVVVVVVVVVVVVVVVVVVVVVVVVVVPVVPDDDDDDDDDDDDDDDDDDDYDDDDDYDDDDDDDDDDDDDDDDDDDDDD

pLDDT: mean 71.8, std 22.93, range [24.89, 98.5]

Radius of gyration: 133.91 Å; chains: 1; bounding box: 216×98×421 Å